Protein AF-0000000066328800 (afdb_homodimer)

Secondary structure (DSSP, 8-state):
-HHHHHHHHHHHT-SS--EE--SSHHHHHHHHHTTSSSEE--HHHHTT-SEEEE-S-HHHHHHHHHT--S--TT-EEEE--S--HHHHHTS-GGGTTTEEEEEES---S--SGGG--TTTTTT-EEEEE-GGGS-HHHHHHHHHHHHHTT-EEEEE-HHHHHHHHIIIIIHHHHHHHHHHHHHHTSS-HHHHHHT--HHHHHHHGGGGS-HHHHHHHHHHTHHHHHHHHHHHHHHHHHHHHHHHTT-HHHHHHHHHHHHGGGGT-/-HHHHHHHHHHHT-SS--EE--SSHHHHHHHHHTTSSSEE--HHHHTT-SEEEE-S-HHHHHHHHHT--S--TT-EEEE--S--HHHHHTS-GGGTTTEEEEEES---S--SGGG--TTTTTT-EEEEE-GGGS-HHHHHHHHHHHHHTT-EEEEE-HHHHHHHHIIIIIHHHHHHHHHHHHHHTSS-HHHHHHT--HHHHHHHGGGGS-HHHHHHHHHHTHHHHHHHHHHHHHHHHHHHHHHHTT-HHHHHHHHHHHHGGGGT-

Structure (mmCIF, N/CA/C/O backbone):
data_AF-0000000066328800-model_v1
#
loop_
_entity.id
_entity.type
_entity.pdbx_description
1 polymer 'Prephenate dehydrogenase (TyrA)'
#
loop_
_atom_site.group_PDB
_atom_site.id
_atom_site.type_symbol
_atom_site.label_atom_id
_atom_site.label_alt_id
_atom_site.label_comp_id
_atom_site.label_asym_id
_atom_site.label_entity_id
_atom_site.label_seq_id
_atom_site.pdbx_PDB_ins_code
_atom_site.Cartn_x
_atom_site.Cartn_y
_atom_site.Cartn_z
_atom_site.occupancy
_atom_site.B_iso_or_equiv
_atom_site.auth_seq_id
_atom_site.auth_comp_id
_atom_site.auth_asym_id
_atom_site.auth_atom_id
_atom_site.pdbx_PDB_model_num
ATOM 1 N N . MET A 1 1 ? -5.746 -13.672 -14.289 1 94.5 1 MET A N 1
ATOM 2 C CA . MET A 1 1 ? -4.527 -14.07 -14.984 1 94.5 1 MET A CA 1
ATOM 3 C C . MET A 1 1 ? -4.852 -14.906 -16.219 1 94.5 1 MET A C 1
ATOM 5 O O . MET A 1 1 ? -4.383 -14.602 -17.312 1 94.5 1 MET A O 1
ATOM 9 N N . GLY A 1 2 ? -5.664 -15.914 -16.047 1 96.81 2 GLY A N 1
ATOM 10 C CA . GLY A 1 2 ? -5.984 -16.797 -17.156 1 96.81 2 GLY A CA 1
ATOM 11 C C . GLY A 1 2 ? -6.672 -16.094 -18.297 1 96.81 2 GLY A C 1
ATOM 12 O O . GLY A 1 2 ? -6.266 -16.219 -19.453 1 96.81 2 GLY A O 1
ATOM 13 N N . GLY A 1 3 ? -7.719 -15.312 -17.922 1 97.62 3 GLY A N 1
ATOM 14 C CA . GLY A 1 3 ? -8.438 -14.57 -18.953 1 97.62 3 GLY A CA 1
ATOM 15 C C . GLY A 1 3 ? -7.555 -13.586 -19.688 1 97.62 3 GLY A C 1
ATOM 16 O O . GLY A 1 3 ? -7.613 -13.492 -20.922 1 97.62 3 GLY A O 1
ATOM 17 N N . SER A 1 4 ? -6.715 -12.875 -18.984 1 98.44 4 SER A N 1
ATOM 18 C CA . SER A 1 4 ? -5.789 -11.93 -19.594 1 98.44 4 SER A CA 1
ATOM 19 C C . SER A 1 4 ? -4.82 -12.641 -20.531 1 98.44 4 SER A C 1
ATOM 21 O O . SER A 1 4 ? -4.461 -12.102 -21.578 1 98.44 4 SER A O 1
ATOM 23 N N . LEU A 1 5 ? -4.43 -13.836 -20.156 1 98.31 5 LEU A N 1
ATOM 24 C CA . LEU A 1 5 ? -3.541 -14.617 -21.016 1 98.31 5 LEU A CA 1
ATOM 25 C C . LEU A 1 5 ? -4.254 -15.055 -22.281 1 98.31 5 LEU A C 1
ATOM 27 O O . LEU A 1 5 ? -3.668 -15.031 -23.375 1 98.31 5 LEU A O 1
ATOM 31 N N . GLY A 1 6 ? -5.473 -15.508 -22.109 1 98.19 6 GLY A N 1
ATOM 32 C CA . GLY A 1 6 ? -6.254 -15.852 -23.281 1 98.19 6 GLY A CA 1
ATOM 33 C C . GLY A 1 6 ? -6.309 -14.734 -24.312 1 98.19 6 GLY A C 1
ATOM 34 O O . GLY A 1 6 ? -6.09 -14.969 -25.5 1 98.19 6 GLY A O 1
ATOM 35 N N . LEU A 1 7 ? -6.566 -13.516 -23.828 1 98.12 7 LEU A N 1
ATOM 36 C CA . LEU A 1 7 ? -6.59 -12.352 -24.703 1 98.12 7 LEU A CA 1
ATOM 37 C C . LEU A 1 7 ? -5.238 -12.156 -25.375 1 98.12 7 LEU A C 1
ATOM 39 O O . LEU A 1 7 ? -5.176 -11.914 -26.594 1 98.12 7 LEU A O 1
ATOM 43 N N . ALA A 1 8 ? -4.215 -12.258 -24.625 1 98.38 8 ALA A N 1
ATOM 44 C CA . ALA A 1 8 ? -2.859 -12.023 -25.125 1 98.38 8 ALA A CA 1
ATOM 45 C C . ALA A 1 8 ? -2.477 -13.062 -26.172 1 98.38 8 ALA A C 1
ATOM 47 O O . ALA A 1 8 ? -1.857 -12.734 -27.188 1 98.38 8 ALA A O 1
ATOM 48 N N . LEU A 1 9 ? -2.857 -14.32 -25.938 1 98.56 9 LEU A N 1
ATOM 49 C CA . LEU A 1 9 ? -2.529 -15.406 -26.859 1 98.56 9 LEU A CA 1
ATOM 50 C C . LEU A 1 9 ? -3.283 -15.242 -28.172 1 98.56 9 LEU A C 1
ATOM 52 O O . LEU A 1 9 ? -2.73 -15.492 -29.25 1 98.56 9 LEU A O 1
ATOM 56 N N . GLN A 1 10 ? -4.516 -14.875 -28.047 1 97.81 10 GLN A N 1
ATOM 57 C CA . GLN A 1 10 ? -5.309 -14.625 -29.234 1 97.81 10 GLN A CA 1
ATOM 58 C C . GLN A 1 10 ? -4.723 -13.484 -30.062 1 97.81 10 GLN A C 1
ATOM 60 O O . GLN A 1 10 ? -4.648 -13.57 -31.297 1 97.81 10 GLN A O 1
ATOM 65 N N . GLU A 1 11 ? -4.359 -12.469 -29.422 1 97.31 11 GLU A N 1
ATOM 66 C CA . GLU A 1 11 ? -3.75 -11.328 -30.094 1 97.31 11 GLU A CA 1
ATOM 67 C C . GLU A 1 11 ? -2.43 -11.719 -30.75 1 97.31 11 GLU A C 1
ATOM 69 O O . GLU A 1 11 ? -2.117 -11.25 -31.844 1 97.31 11 GLU A O 1
ATOM 74 N N . TRP A 1 12 ? -1.64 -12.477 -30.016 1 97.31 12 TRP A N 1
ATOM 75 C CA . TRP A 1 12 ? -0.378 -12.969 -30.562 1 97.31 12 TRP A CA 1
ATOM 76 C C . TRP A 1 12 ? -0.609 -13.75 -31.859 1 97.31 12 TRP A C 1
ATOM 78 O O . TRP A 1 12 ? 0.186 -13.656 -32.781 1 97.31 12 TRP A O 1
ATOM 88 N N . GLY A 1 13 ? -1.605 -14.633 -31.906 1 97 13 GLY A N 1
ATOM 89 C CA . GLY A 1 13 ? -2.109 -15.211 -33.156 1 97 13 GLY A CA 1
ATOM 90 C C . GLY A 1 13 ? -1.31 -16.406 -33.625 1 97 13 GLY A C 1
ATOM 91 O O . GLY A 1 13 ? -1.332 -16.766 -34.781 1 97 13 GLY A O 1
ATOM 92 N N . ARG A 1 14 ? -0.626 -17.109 -32.719 1 97.06 14 ARG A N 1
ATOM 93 C CA . ARG A 1 14 ? 0.216 -18.219 -33.156 1 97.06 14 ARG A CA 1
ATOM 94 C C . ARG A 1 14 ? -0.477 -19.547 -32.906 1 97.06 14 ARG A C 1
ATOM 96 O O . ARG A 1 14 ? -0.042 -20.594 -33.406 1 97.06 14 ARG A O 1
ATOM 103 N N . PHE A 1 15 ? -1.547 -19.547 -32.125 1 97.25 15 PHE A N 1
ATOM 104 C CA . PHE A 1 15 ? -2.303 -20.766 -31.844 1 97.25 15 PHE A CA 1
ATOM 105 C C . PHE A 1 15 ? -3.516 -20.875 -32.781 1 97.25 15 PHE A C 1
ATOM 107 O O . PHE A 1 15 ? -4.184 -19.875 -33.031 1 97.25 15 PHE A O 1
ATOM 114 N N . LYS A 1 16 ? -3.703 -22.094 -33.188 1 97.12 16 LYS A N 1
ATOM 115 C CA . LYS A 1 16 ? -4.887 -22.344 -34.031 1 97.12 16 LYS A CA 1
ATOM 116 C C . LYS A 1 16 ? -6.164 -22.047 -33.25 1 97.12 16 LYS A C 1
ATOM 118 O O . LYS A 1 16 ? -7.125 -21.5 -33.812 1 97.12 16 LYS A O 1
ATOM 123 N N . SER A 1 17 ? -6.148 -22.375 -32 1 97.69 17 SER A N 1
ATOM 124 C CA . SER A 1 17 ? -7.301 -22.125 -31.125 1 97.69 17 SER A CA 1
ATOM 125 C C . SER A 1 17 ? -6.879 -21.969 -29.672 1 97.69 17 SER A C 1
ATOM 127 O O . SER A 1 17 ? -5.902 -22.578 -29.234 1 97.69 17 SER A O 1
ATOM 129 N N . VAL A 1 18 ? -7.59 -21.125 -29.016 1 98.5 18 VAL A N 1
ATOM 130 C CA . VAL A 1 18 ? -7.469 -20.969 -27.578 1 98.5 18 VAL A CA 1
ATOM 131 C C . VAL A 1 18 ? -8.766 -21.391 -26.891 1 98.5 18 VAL A C 1
ATOM 133 O O . VAL A 1 18 ? -9.789 -20.719 -27.016 1 98.5 18 VAL A O 1
ATOM 136 N N . ILE A 1 19 ? -8.727 -22.516 -26.156 1 98.19 19 ILE A N 1
ATOM 137 C CA . ILE A 1 19 ? -9.945 -23.031 -25.547 1 98.19 19 ILE A CA 1
ATOM 138 C C . ILE A 1 19 ? -9.805 -23.016 -24.031 1 98.19 19 ILE A C 1
ATOM 140 O O . ILE A 1 19 ? -8.695 -22.891 -23.5 1 98.19 19 ILE A O 1
ATOM 144 N N . GLY A 1 20 ? -10.922 -23.031 -23.344 1 97.94 20 GLY A N 1
ATOM 145 C CA . GLY A 1 20 ? -10.883 -22.906 -21.906 1 97.94 20 GLY A CA 1
ATOM 146 C C . GLY A 1 20 ? -11.82 -23.875 -21.188 1 97.94 20 GLY A C 1
ATOM 147 O O . GLY A 1 20 ? -12.742 -24.422 -21.812 1 97.94 20 GLY A O 1
ATOM 148 N N . TYR A 1 21 ? -11.508 -24.125 -19.953 1 97.62 21 TYR A N 1
ATOM 149 C CA . TYR A 1 21 ? -12.336 -24.891 -19.047 1 97.62 21 TYR A CA 1
ATOM 150 C C . TYR A 1 21 ? -12.352 -24.266 -17.656 1 97.62 21 TYR A C 1
ATOM 152 O O . TYR A 1 21 ? -11.32 -23.797 -17.172 1 97.62 21 TYR A O 1
ATOM 160 N N . ASP A 1 22 ? -13.523 -24.156 -17.125 1 96.62 22 ASP A N 1
ATOM 161 C CA . ASP A 1 22 ? -13.719 -23.766 -15.727 1 96.62 22 ASP A CA 1
ATOM 162 C C . ASP A 1 22 ? -14.789 -24.625 -15.062 1 96.62 22 ASP A C 1
ATOM 164 O O . ASP A 1 22 ? -15.828 -24.906 -15.664 1 96.62 22 ASP A O 1
ATOM 168 N N . HIS A 1 23 ? -14.477 -25.062 -13.844 1 94.75 23 HIS A N 1
ATOM 169 C CA . HIS A 1 23 ? -15.469 -25.859 -13.148 1 94.75 23 HIS A CA 1
ATOM 170 C C . HIS A 1 23 ? -16.719 -25.047 -12.82 1 94.75 23 HIS A C 1
ATOM 172 O O . HIS A 1 23 ? -17.797 -25.609 -12.602 1 94.75 23 HIS A O 1
ATOM 178 N N . ASN A 1 24 ? -16.516 -23.75 -12.648 1 94.69 24 ASN A N 1
ATOM 179 C CA . ASN A 1 24 ? -17.625 -22.828 -12.469 1 94.69 24 ASN A CA 1
ATOM 180 C C . ASN A 1 24 ? -18.266 -22.453 -13.805 1 94.69 24 ASN A C 1
ATOM 182 O O . ASN A 1 24 ? -17.688 -21.688 -14.586 1 94.69 24 ASN A O 1
ATOM 186 N N . ALA A 1 25 ? -19.531 -22.859 -14.008 1 95.62 25 ALA A N 1
ATOM 187 C CA . ALA A 1 25 ? -20.203 -22.672 -15.289 1 95.62 25 ALA A CA 1
ATOM 188 C C . ALA A 1 25 ? -20.375 -21.188 -15.609 1 95.62 25 ALA A C 1
ATOM 190 O O . ALA A 1 25 ? -20.312 -20.797 -16.781 1 95.62 25 ALA A O 1
ATOM 191 N N . LEU A 1 26 ? -20.625 -20.469 -14.609 1 96.62 26 LEU A N 1
ATOM 192 C CA . LEU A 1 26 ? -20.781 -19.031 -14.82 1 96.62 26 LEU A CA 1
ATOM 193 C C . LEU A 1 26 ? -19.484 -18.422 -15.32 1 96.62 26 LEU A C 1
ATOM 195 O O . LEU A 1 26 ? 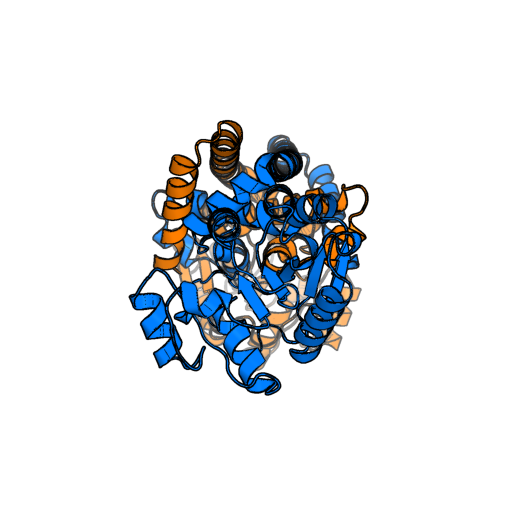-19.5 -17.531 -16.188 1 96.62 26 LEU A O 1
ATOM 199 N N . HIS A 1 27 ? -18.375 -18.812 -14.766 1 96.81 27 HIS A N 1
ATOM 200 C CA . HIS A 1 27 ? -17.062 -18.328 -15.211 1 96.81 27 HIS A CA 1
ATOM 201 C C . HIS A 1 27 ? -16.812 -18.719 -16.672 1 96.81 27 HIS A C 1
ATOM 2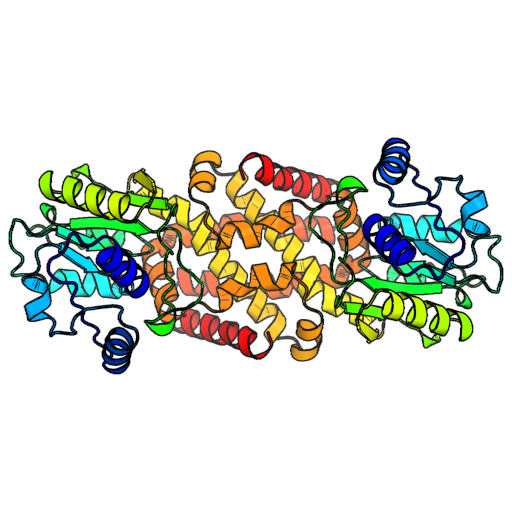03 O O . HIS A 1 27 ? -16.266 -17.922 -17.438 1 96.81 27 HIS A O 1
ATOM 209 N N . ALA A 1 28 ? -17.172 -19.953 -17 1 97.19 28 ALA A N 1
ATOM 210 C CA . ALA A 1 28 ? -17 -20.406 -18.375 1 97.19 28 ALA A CA 1
ATOM 211 C C . ALA A 1 28 ? -17.828 -19.547 -19.344 1 97.19 28 ALA A C 1
ATOM 213 O O . ALA A 1 28 ? -17.328 -19.125 -20.391 1 97.19 28 ALA A O 1
ATOM 214 N N . LYS A 1 29 ? -19.047 -19.297 -18.984 1 97.19 29 LYS A N 1
ATOM 215 C CA . LYS A 1 29 ? -19.938 -18.484 -19.812 1 97.19 29 LYS A CA 1
ATOM 216 C C . LYS A 1 29 ? -19.391 -17.062 -19.969 1 97.19 29 LYS A C 1
ATOM 218 O O . LYS A 1 29 ? -19.406 -16.5 -21.062 1 97.19 29 LYS A O 1
ATOM 223 N N . LEU A 1 30 ? -18.922 -16.531 -18.875 1 97.88 30 LEU A N 1
ATOM 224 C CA . LEU A 1 30 ? -18.375 -15.18 -18.891 1 97.88 30 LEU A CA 1
ATOM 225 C C . LEU A 1 30 ? -17.109 -15.125 -19.766 1 97.88 30 LEU A C 1
ATOM 227 O O . LEU A 1 30 ? -16.906 -14.156 -20.5 1 97.88 30 LEU A O 1
ATOM 231 N N . ALA A 1 31 ? -16.281 -16.156 -19.656 1 98.06 31 ALA A N 1
ATOM 232 C CA . ALA A 1 31 ? -15.062 -16.203 -20.469 1 98.06 31 ALA A CA 1
ATOM 233 C C . ALA A 1 31 ? -15.383 -16.172 -21.953 1 98.06 31 ALA A C 1
ATOM 235 O O . ALA A 1 31 ? -14.711 -15.477 -22.734 1 98.06 31 ALA A O 1
ATOM 236 N N . LEU A 1 32 ? -16.422 -16.859 -22.312 1 97.31 32 LEU A N 1
ATOM 237 C CA . LEU A 1 32 ? -16.844 -16.891 -23.703 1 97.31 32 LEU A CA 1
ATOM 238 C C . LEU A 1 32 ? -17.422 -15.539 -24.125 1 97.31 32 LEU A C 1
ATOM 240 O O . LEU A 1 32 ? -17.062 -15.008 -25.188 1 97.31 32 LEU A O 1
ATOM 244 N N . THR A 1 33 ? -18.25 -14.977 -23.266 1 97.62 33 THR A N 1
ATOM 245 C CA . THR A 1 33 ? -18.938 -13.727 -23.578 1 97.62 33 THR A CA 1
ATOM 246 C C . THR A 1 33 ? -17.938 -12.578 -23.703 1 97.62 33 THR A C 1
ATOM 248 O O . THR A 1 33 ? -18.109 -11.695 -24.547 1 97.62 33 THR A O 1
ATOM 251 N N . LEU A 1 34 ? -16.891 -12.625 -22.938 1 98.12 34 LEU A N 1
ATOM 252 C CA . LEU A 1 34 ? -15.898 -11.562 -22.922 1 98.12 34 LEU A CA 1
ATOM 253 C C . LEU A 1 34 ? -14.836 -11.797 -23.984 1 98.12 34 LEU A C 1
ATOM 255 O O . LEU A 1 34 ? -13.938 -10.977 -24.156 1 98.12 34 LEU A O 1
ATOM 259 N N . GLY A 1 35 ? -14.891 -12.961 -24.656 1 98.06 35 GLY A N 1
ATOM 260 C CA . GLY A 1 35 ? -13.969 -13.273 -25.719 1 98.06 35 GLY A CA 1
ATOM 261 C C . GLY A 1 35 ? -12.594 -13.688 -25.234 1 98.06 35 GLY A C 1
ATOM 262 O O . GLY A 1 35 ? -11.594 -13.492 -25.922 1 98.06 35 GLY A O 1
ATOM 263 N N . LEU A 1 36 ? -12.523 -14.258 -24.078 1 98.38 36 LEU A N 1
ATOM 264 C CA . LEU A 1 36 ? -11.242 -14.625 -23.484 1 98.38 36 LEU A CA 1
ATOM 265 C C . LEU A 1 36 ? -10.711 -15.914 -24.094 1 98.38 36 LEU A C 1
ATOM 267 O O . LEU A 1 36 ? -9.508 -16.172 -24.047 1 98.38 36 LEU A O 1
ATOM 271 N N . VAL A 1 37 ? -11.609 -16.766 -24.578 1 98.31 37 VAL A N 1
ATOM 272 C CA . VAL A 1 37 ? -11.297 -18.016 -25.266 1 98.31 37 VAL A CA 1
ATOM 273 C C . VAL A 1 37 ? -12.203 -18.172 -26.484 1 98.31 37 VAL A C 1
ATOM 275 O O . VAL A 1 37 ? -13.227 -17.5 -26.609 1 98.31 37 VAL A O 1
ATOM 278 N N . ASP A 1 38 ? -11.766 -19.094 -27.375 1 98.12 38 ASP A N 1
ATOM 279 C CA . ASP A 1 38 ? -12.562 -19.375 -28.562 1 98.12 38 ASP A CA 1
ATOM 280 C C . ASP A 1 38 ? -13.75 -20.266 -28.219 1 98.12 38 ASP A C 1
ATOM 282 O O . ASP A 1 38 ? -14.82 -20.156 -28.828 1 98.12 38 ASP A O 1
ATOM 286 N N . GLU A 1 39 ? -13.57 -21.109 -27.359 1 97.81 39 GLU A N 1
ATOM 287 C CA . GLU A 1 39 ? -14.57 -22.094 -26.953 1 97.81 39 GLU A CA 1
ATOM 288 C C . GLU A 1 39 ? -14.305 -22.609 -25.547 1 97.81 39 GLU A C 1
ATOM 290 O O . GLU A 1 39 ? -13.156 -22.625 -25.094 1 97.81 39 GLU A O 1
ATOM 295 N N . CYS A 1 40 ? -15.336 -22.906 -24.859 1 97.94 40 CYS A N 1
ATOM 296 C CA . CYS A 1 40 ? -15.219 -23.625 -23.594 1 97.94 40 CYS A CA 1
ATOM 297 C C . CYS A 1 40 ? -15.531 -25.109 -23.781 1 97.94 40 CYS A C 1
ATOM 299 O O . CYS A 1 40 ? -16.5 -25.469 -24.469 1 97.94 40 CYS A O 1
ATOM 301 N N . VAL A 1 41 ? -14.711 -25.922 -23.25 1 97.75 41 VAL A N 1
ATOM 302 C CA . VAL A 1 41 ? -14.82 -27.359 -23.469 1 97.75 41 VAL A CA 1
ATOM 303 C C . VAL A 1 41 ? -14.727 -28.094 -22.125 1 97.75 41 VAL A C 1
ATOM 305 O O . VAL A 1 41 ? -14.562 -27.469 -21.078 1 97.75 41 VAL A O 1
ATOM 308 N N . GLY A 1 42 ? -14.938 -29.406 -22.203 1 96.69 42 GLY A N 1
ATOM 309 C CA . GLY A 1 42 ? -14.75 -30.219 -21.016 1 96.69 42 GLY A CA 1
ATOM 310 C C . GLY A 1 42 ? -13.289 -30.484 -20.703 1 96.69 42 GLY A C 1
ATOM 311 O O . GLY A 1 42 ? -12.414 -30.25 -21.531 1 96.69 42 GLY A O 1
ATOM 312 N N . PHE A 1 43 ? -13.07 -30.969 -19.5 1 96.19 43 PHE A N 1
ATOM 313 C CA . PHE A 1 43 ? -11.727 -31.188 -18.984 1 96.19 43 PHE A CA 1
ATOM 314 C C . PHE A 1 43 ? -10.953 -32.156 -19.875 1 96.19 43 PHE A C 1
ATOM 316 O O . PHE A 1 43 ? -9.766 -31.953 -20.125 1 96.19 43 PHE A O 1
ATOM 323 N N . GLU A 1 44 ? -11.57 -33.188 -20.391 1 95.88 44 GLU A N 1
ATOM 324 C CA . GLU A 1 44 ? -10.914 -34.219 -21.188 1 95.88 44 GLU A CA 1
ATOM 325 C C . GLU A 1 44 ? -10.352 -33.625 -22.484 1 95.88 44 GLU A C 1
ATOM 327 O O . GLU A 1 44 ? -9.297 -34.062 -22.953 1 95.88 44 GLU A O 1
ATOM 332 N N . LYS A 1 45 ? -11.023 -32.688 -23.062 1 96.5 45 LYS A N 1
ATOM 333 C CA . LYS A 1 45 ? -10.57 -32.062 -24.297 1 96.5 45 LYS A CA 1
ATOM 334 C C . LYS A 1 45 ? -9.352 -31.188 -24.047 1 96.5 45 LYS A C 1
ATOM 336 O O . LYS A 1 45 ? -8.5 -31.031 -24.938 1 96.5 45 LYS A O 1
ATOM 341 N N . ILE A 1 46 ? -9.273 -30.594 -22.875 1 97.12 46 ILE A N 1
ATOM 342 C CA . ILE A 1 46 ? -8.125 -29.781 -22.5 1 97.12 46 ILE A CA 1
ATOM 343 C C . ILE A 1 46 ? -6.859 -30.641 -22.516 1 97.12 46 ILE A C 1
ATOM 345 O O . ILE A 1 46 ? -5.793 -30.172 -22.922 1 97.12 46 ILE A O 1
ATOM 349 N N . LEU A 1 47 ? -6.969 -31.891 -22.125 1 96.81 47 LEU A N 1
ATOM 350 C CA . LEU A 1 47 ? -5.824 -32.781 -22 1 96.81 47 LEU A CA 1
ATOM 351 C C . LEU A 1 47 ? -5.23 -33.094 -23.375 1 96.81 47 LEU A C 1
ATOM 353 O O . LEU A 1 47 ? -4.109 -33.625 -23.469 1 96.81 47 LEU A O 1
ATOM 357 N N . GLU A 1 48 ? -5.922 -32.781 -24.422 1 96.56 48 GLU A N 1
ATOM 358 C CA . GLU A 1 48 ? -5.477 -33.062 -25.781 1 96.56 48 GLU A CA 1
ATOM 359 C C . GLU A 1 48 ? -4.715 -31.891 -26.375 1 96.56 48 GLU A C 1
ATOM 361 O O . GLU A 1 48 ? -4.133 -32 -27.469 1 96.56 48 GLU A O 1
ATOM 366 N N . CYS A 1 49 ? -4.648 -30.797 -25.734 1 97.56 49 CYS A N 1
ATOM 367 C CA . CYS A 1 49 ? -4.043 -29.578 -26.266 1 97.56 49 CYS A CA 1
ATOM 368 C C . CYS A 1 49 ? -2.523 -29.688 -26.297 1 97.56 49 CYS A C 1
ATOM 370 O O . CYS A 1 49 ? -1.939 -30.453 -25.516 1 97.56 49 CYS A O 1
ATOM 372 N N . ASP A 1 50 ? -1.91 -28.906 -27.188 1 98.31 50 ASP A N 1
ATOM 373 C CA . ASP A 1 50 ? -0.456 -28.875 -27.297 1 98.31 50 ASP A CA 1
ATOM 374 C C . ASP A 1 50 ? 0.175 -28.109 -26.141 1 98.31 50 ASP A C 1
ATOM 376 O O . ASP A 1 50 ? 1.283 -28.422 -25.719 1 98.31 50 ASP A O 1
ATOM 380 N N . VAL A 1 51 ? -0.515 -27.047 -25.734 1 98.75 51 VAL A N 1
ATOM 381 C CA . VAL A 1 51 ? -0.104 -26.25 -24.578 1 98.75 51 VAL A CA 1
ATOM 382 C C . VAL A 1 51 ? -1.275 -26.109 -23.609 1 98.75 51 VAL A C 1
ATOM 384 O O . VAL A 1 51 ? -2.391 -25.781 -24.031 1 98.75 51 VAL A O 1
ATOM 387 N N . ILE A 1 52 ? -1.072 -26.375 -22.359 1 98.75 52 ILE A N 1
ATOM 388 C CA . ILE A 1 52 ? -2.096 -26.312 -21.312 1 98.75 52 ILE A CA 1
ATOM 389 C C . ILE A 1 52 ? -1.654 -25.344 -20.219 1 98.75 52 ILE A C 1
ATOM 391 O O . ILE A 1 52 ? -0.587 -25.516 -19.625 1 98.75 52 ILE A O 1
ATOM 395 N N . PHE A 1 53 ? -2.471 -24.328 -19.984 1 98.81 53 PHE A N 1
ATOM 396 C CA . PHE A 1 53 ? -2.219 -23.391 -18.891 1 98.81 53 PHE A CA 1
ATOM 397 C C . PHE A 1 53 ? -3.104 -23.703 -17.688 1 98.81 53 PHE A C 1
ATOM 399 O O . PHE A 1 53 ? -4.309 -23.922 -17.844 1 98.81 53 PHE A O 1
ATOM 406 N N . LEU A 1 54 ? -2.521 -23.797 -16.562 1 98.56 54 LEU A N 1
ATOM 407 C CA . LEU A 1 54 ? -3.258 -23.922 -15.32 1 98.56 54 LEU A CA 1
ATOM 408 C C . LEU A 1 54 ? -3.34 -22.578 -14.594 1 98.56 54 LEU A C 1
ATOM 410 O O . LEU A 1 54 ? -2.42 -22.219 -13.867 1 98.56 54 LEU A O 1
ATOM 414 N N . ALA A 1 55 ? -4.43 -21.906 -14.789 1 97.31 55 ALA A N 1
ATOM 415 C CA . ALA A 1 55 ? -4.684 -20.578 -14.227 1 97.31 55 ALA A CA 1
ATOM 416 C C . ALA A 1 55 ? -5.75 -20.641 -13.141 1 97.31 55 ALA A C 1
ATOM 418 O O . ALA A 1 55 ? -6.711 -19.859 -13.156 1 97.31 55 ALA A O 1
ATOM 419 N N . ILE A 1 56 ? -5.648 -21.547 -12.211 1 96.56 56 ILE A N 1
ATOM 420 C CA . ILE A 1 56 ? -6.543 -21.797 -11.086 1 96.56 56 ILE A CA 1
ATOM 421 C C . ILE A 1 56 ? -5.758 -21.703 -9.773 1 96.56 56 ILE A C 1
ATOM 423 O O . ILE A 1 56 ? -4.527 -21.625 -9.789 1 96.56 56 ILE A O 1
ATOM 427 N N . PRO A 1 57 ? -6.418 -21.641 -8.625 1 96.06 57 PRO A N 1
ATOM 428 C CA . PRO A 1 57 ? -5.699 -21.547 -7.348 1 96.06 57 PRO A CA 1
ATOM 429 C C . PRO A 1 57 ? -4.695 -22.672 -7.156 1 96.06 57 PRO A C 1
ATOM 431 O O . PRO A 1 57 ? -4.887 -23.781 -7.688 1 96.06 57 PRO A O 1
ATOM 434 N N . VAL A 1 58 ? -3.689 -22.453 -6.383 1 98.31 58 VAL A N 1
ATOM 435 C CA . VAL A 1 58 ? -2.514 -23.312 -6.297 1 98.31 58 VAL A CA 1
ATOM 436 C C . VAL A 1 58 ? -2.924 -24.703 -5.816 1 98.31 58 VAL A C 1
ATOM 438 O O . VAL A 1 58 ? -2.391 -25.719 -6.285 1 98.31 58 VAL A 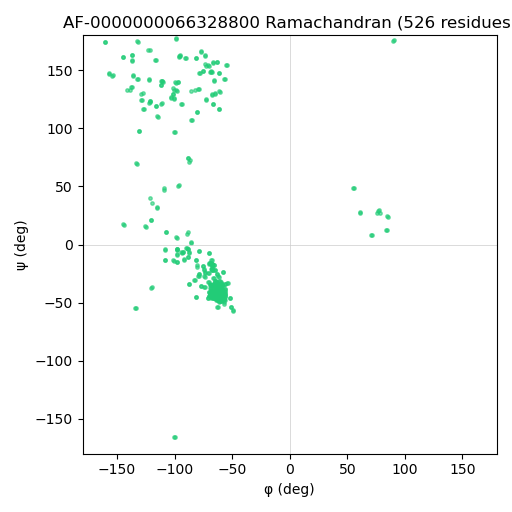O 1
ATOM 441 N N . GLU A 1 59 ? -3.867 -24.812 -4.895 1 97.56 59 GLU A N 1
ATOM 442 C CA . GLU A 1 59 ? -4.348 -26.125 -4.488 1 97.56 59 GLU A CA 1
ATOM 443 C C . GLU A 1 59 ? -5.09 -26.828 -5.629 1 97.56 59 GLU A C 1
ATOM 445 O O . GLU A 1 59 ? -5.012 -28.047 -5.773 1 97.56 59 GLU A O 1
ATOM 450 N N . GLY A 1 60 ? -5.785 -26.016 -6.398 1 97.31 60 GLY A N 1
ATOM 451 C CA . GLY A 1 60 ? -6.434 -26.547 -7.594 1 97.31 60 GLY A CA 1
ATOM 452 C C . GLY A 1 60 ? -5.453 -27.078 -8.625 1 97.31 60 GLY A C 1
ATOM 453 O O . GLY A 1 60 ? -5.719 -28.078 -9.273 1 97.31 60 GLY A O 1
ATOM 454 N N . ILE A 1 61 ? -4.344 -26.422 -8.75 1 98.38 61 ILE A N 1
ATOM 455 C CA . ILE A 1 61 ? -3.309 -26.859 -9.672 1 98.38 61 ILE A CA 1
ATOM 456 C C . ILE A 1 61 ? -2.824 -28.266 -9.281 1 98.38 61 ILE A C 1
ATOM 458 O O . ILE A 1 61 ? -2.758 -29.156 -10.117 1 98.38 61 ILE A O 1
ATOM 462 N N . ILE A 1 62 ? -2.533 -28.438 -8 1 98.25 62 ILE A N 1
ATOM 463 C CA . ILE A 1 62 ? -2.043 -29.719 -7.504 1 98.25 62 ILE A CA 1
ATOM 464 C C . ILE A 1 62 ? -3.084 -30.812 -7.766 1 98.25 62 ILE A C 1
ATOM 466 O O . ILE A 1 62 ? -2.75 -31.906 -8.242 1 98.25 62 ILE A O 1
ATOM 470 N N . GLY A 1 63 ? -4.34 -30.484 -7.48 1 97.56 63 GLY A N 1
ATOM 471 C CA . GLY A 1 63 ? -5.414 -31.422 -7.754 1 97.56 63 GLY A CA 1
ATOM 472 C C . GLY A 1 63 ? -5.543 -31.766 -9.227 1 97.56 63 GLY A C 1
ATOM 473 O O . GLY A 1 63 ? -5.746 -32.938 -9.586 1 97.56 63 GLY A O 1
ATOM 474 N N . CYS A 1 64 ? -5.402 -30.781 -10.047 1 97.25 64 CYS A N 1
ATOM 475 C CA . CYS A 1 64 ? -5.527 -30.953 -11.484 1 97.25 64 CYS A CA 1
ATOM 476 C C . CYS A 1 64 ? -4.402 -31.828 -12.031 1 97.25 64 CYS A C 1
ATOM 478 O O . CYS A 1 64 ? -4.633 -32.688 -12.891 1 97.25 64 CYS A O 1
ATOM 480 N N . LEU A 1 65 ? -3.227 -31.656 -11.578 1 97.81 65 LEU A N 1
ATOM 481 C CA . LEU A 1 65 ? -2.061 -32.406 -12.039 1 97.81 65 LEU A CA 1
ATOM 482 C C . LEU A 1 65 ? -2.258 -33.906 -11.828 1 97.81 65 LEU A C 1
ATOM 484 O O . LEU A 1 65 ? -1.871 -34.719 -12.68 1 97.81 65 LEU A O 1
ATOM 488 N N . LYS A 1 66 ? -2.91 -34.25 -10.781 1 96.25 66 LYS A N 1
ATOM 489 C CA . LYS A 1 66 ? -3.137 -35.656 -10.461 1 96.25 66 LYS A CA 1
ATOM 490 C C . LYS A 1 66 ? -4.07 -36.312 -11.477 1 96.25 66 LYS A C 1
ATOM 492 O O . LYS A 1 66 ? -4.047 -37.531 -11.656 1 96.25 66 LYS A O 1
ATOM 497 N N . LYS A 1 67 ? -4.805 -35.469 -12.102 1 95.88 67 LYS A N 1
ATOM 498 C CA . LYS A 1 67 ? -5.789 -35.969 -13.047 1 95.88 67 LYS A CA 1
ATOM 499 C C . LYS A 1 67 ? -5.23 -36 -14.469 1 95.88 67 LYS A C 1
ATOM 501 O O . LYS A 1 67 ? -5.898 -36.438 -15.398 1 95.88 67 LYS A O 1
ATOM 506 N N . MET A 1 68 ? -4.055 -35.469 -14.672 1 96.25 68 MET A N 1
ATOM 507 C CA . MET A 1 68 ? -3.457 -35.344 -16 1 96.25 68 MET A CA 1
ATOM 508 C C . MET A 1 68 ? -2.684 -36.625 -16.359 1 96.25 68 MET A C 1
ATOM 510 O O . MET A 1 68 ? -1.47 -36.562 -16.562 1 96.25 68 MET A O 1
ATOM 514 N N . THR A 1 69 ? -3.395 -37.719 -16.625 1 91.31 69 THR A N 1
ATOM 515 C CA . THR A 1 69 ? -2.805 -39.031 -16.812 1 91.31 69 THR A CA 1
ATOM 516 C C . THR A 1 69 ? -2.627 -39.344 -18.297 1 91.31 69 THR A C 1
ATOM 518 O O . THR A 1 69 ? -1.882 -40.281 -18.656 1 91.31 69 THR A O 1
ATOM 521 N N . SER A 1 70 ? -3.203 -38.688 -19.172 1 91.69 70 SER A N 1
ATOM 522 C CA . SER A 1 70 ? -3.186 -39 -20.594 1 91.69 70 SER A CA 1
ATOM 523 C C . SER A 1 70 ? -2.576 -37.875 -21.422 1 91.69 70 SER A C 1
ATOM 525 O O . SER A 1 70 ? -2.998 -37.625 -22.547 1 91.69 70 SER A O 1
ATOM 527 N N . ILE A 1 71 ? -1.563 -37.188 -20.906 1 95.38 71 ILE A N 1
ATOM 528 C CA . ILE A 1 71 ? -0.941 -36.062 -21.562 1 95.38 71 ILE A CA 1
ATOM 529 C C . ILE A 1 71 ? 0.08 -36.562 -22.594 1 95.38 71 ILE A C 1
ATOM 531 O O . ILE A 1 71 ? 0.865 -37.469 -22.297 1 95.38 71 ILE A O 1
ATOM 535 N N . LYS A 1 72 ? 0.027 -36 -23.797 1 95.38 72 LYS A N 1
ATOM 536 C CA . LYS A 1 72 ? 1.026 -36.312 -24.812 1 95.38 72 LYS A CA 1
ATOM 537 C C . LYS A 1 72 ? 2.422 -35.906 -24.359 1 95.38 72 LYS A C 1
ATOM 539 O O . LYS A 1 72 ? 2.582 -34.844 -23.719 1 95.38 72 LYS A O 1
ATOM 544 N N . LYS A 1 73 ? 3.354 -36.656 -24.797 1 95.19 73 LYS A N 1
ATOM 545 C CA . LYS A 1 73 ? 4.738 -36.375 -24.438 1 95.19 73 LYS A CA 1
ATOM 546 C C . LYS A 1 73 ? 5.176 -35 -24.953 1 95.19 73 LYS A C 1
ATOM 548 O O . LYS A 1 73 ? 6 -34.344 -24.312 1 95.19 73 LYS A O 1
ATOM 553 N N . SER A 1 74 ? 4.59 -34.594 -25.984 1 96.56 74 SER A N 1
ATOM 554 C CA . SER A 1 74 ? 5.008 -33.344 -26.609 1 96.56 74 SER A CA 1
ATOM 555 C C . SER A 1 74 ? 4.281 -32.125 -26.016 1 96.56 74 SER A C 1
ATOM 557 O O . SER A 1 74 ? 4.652 -30.984 -26.266 1 96.56 74 SER A O 1
ATOM 559 N N . ALA A 1 75 ? 3.248 -32.375 -25.219 1 98.31 75 ALA A N 1
ATOM 560 C CA . ALA A 1 75 ? 2.449 -31.281 -24.672 1 98.31 75 ALA A CA 1
ATOM 561 C C . ALA A 1 75 ? 3.254 -30.469 -23.656 1 98.31 75 ALA A C 1
ATOM 563 O O . ALA A 1 75 ? 4.148 -31 -23 1 98.31 75 ALA A O 1
ATOM 564 N N . THR A 1 76 ? 2.998 -29.219 -23.547 1 98.75 76 THR A N 1
ATOM 565 C CA . THR A 1 76 ? 3.576 -28.328 -22.547 1 98.75 76 THR A CA 1
ATOM 566 C C . THR A 1 76 ? 2.518 -27.875 -21.547 1 98.75 76 THR A C 1
ATOM 568 O O . THR A 1 76 ? 1.465 -27.375 -21.938 1 98.75 76 THR A O 1
ATOM 571 N N . ILE A 1 77 ? 2.707 -28.156 -20.25 1 98.88 77 ILE A N 1
ATOM 572 C CA . ILE A 1 77 ? 1.845 -27.703 -19.172 1 98.88 77 ILE A CA 1
ATOM 573 C C . ILE A 1 77 ? 2.504 -26.547 -18.438 1 98.88 77 ILE A C 1
ATOM 575 O O . ILE A 1 77 ? 3.66 -26.641 -18.016 1 98.88 77 ILE A O 1
ATOM 579 N N . ILE A 1 78 ? 1.794 -25.438 -18.297 1 98.88 78 ILE A N 1
ATOM 580 C CA . ILE A 1 78 ? 2.338 -24.25 -17.641 1 98.88 78 ILE A CA 1
ATOM 581 C C . ILE A 1 78 ? 1.396 -23.781 -16.531 1 98.88 78 ILE A C 1
ATOM 583 O O . ILE A 1 78 ? 0.229 -23.484 -16.781 1 98.88 78 ILE A O 1
ATOM 587 N N . ASP A 1 79 ? 1.825 -23.797 -15.305 1 98.69 79 ASP A N 1
ATOM 588 C CA . ASP A 1 79 ? 0.985 -23.188 -14.273 1 98.69 79 ASP A CA 1
ATOM 589 C C . ASP A 1 79 ? 1.322 -21.719 -14.086 1 98.69 79 ASP A C 1
ATOM 591 O O . ASP A 1 79 ? 2.396 -21.266 -14.492 1 98.69 79 ASP A O 1
ATOM 595 N N . LEU A 1 80 ? 0.374 -20.984 -13.484 1 98.31 80 LEU A N 1
ATOM 596 C CA . LEU A 1 80 ? 0.559 -19.562 -13.234 1 98.31 80 LEU A CA 1
ATOM 597 C C . LEU A 1 80 ? 0.463 -19.25 -11.742 1 98.31 80 LEU A C 1
ATOM 599 O O . LEU A 1 80 ? 0.158 -18.125 -11.359 1 98.31 80 LEU A O 1
ATOM 603 N N . GLY A 1 81 ? 0.669 -20.25 -10.875 1 97.75 81 GLY A N 1
ATOM 604 C CA . GLY A 1 81 ? 0.44 -20.141 -9.438 1 97.75 81 GLY A CA 1
ATOM 605 C C . GLY A 1 81 ? 1.395 -19.172 -8.758 1 97.75 81 GLY A C 1
ATOM 606 O O . GLY A 1 81 ? 2.525 -18.984 -9.211 1 97.75 81 GLY A O 1
ATOM 607 N N . GLY A 1 82 ? 0.966 -18.688 -7.617 1 97.62 82 GLY A N 1
ATOM 608 C CA . GLY A 1 82 ? 1.715 -17.672 -6.875 1 97.62 82 GLY A CA 1
ATOM 609 C C . GLY A 1 82 ? 2.697 -18.281 -5.887 1 97.62 82 GLY A C 1
ATOM 610 O O . GLY A 1 82 ? 3.445 -17.547 -5.23 1 97.62 82 GLY A O 1
ATOM 611 N N . ALA A 1 83 ? 2.744 -19.547 -5.746 1 98.5 83 ALA A N 1
ATOM 612 C CA . ALA A 1 83 ? 3.715 -20.359 -5.012 1 98.5 83 ALA A CA 1
ATOM 613 C C . ALA A 1 83 ? 4.129 -21.594 -5.82 1 98.5 83 ALA A C 1
ATOM 615 O O . ALA A 1 83 ? 3.311 -22.172 -6.539 1 98.5 83 ALA A O 1
ATOM 616 N N . LYS A 1 84 ? 5.371 -21.984 -5.676 1 98.81 84 LYS A N 1
ATOM 617 C CA . LYS A 1 84 ? 5.871 -22.906 -6.691 1 98.81 84 LYS A CA 1
ATOM 618 C C . LYS A 1 84 ? 6.32 -24.219 -6.066 1 98.81 84 LYS A C 1
ATOM 620 O O . LYS A 1 84 ? 6.129 -25.297 -6.652 1 98.81 84 LYS A O 1
ATOM 625 N N . ALA A 1 85 ? 6.918 -24.203 -4.887 1 98.62 85 ALA A N 1
ATOM 626 C CA . ALA A 1 85 ? 7.613 -25.359 -4.352 1 98.62 85 ALA A CA 1
ATOM 627 C C . ALA A 1 85 ? 6.652 -26.531 -4.148 1 98.62 85 ALA A C 1
ATOM 629 O O . ALA A 1 85 ? 6.949 -27.656 -4.543 1 98.62 85 ALA A O 1
ATOM 630 N N . GLN A 1 86 ? 5.535 -26.312 -3.57 1 98.5 86 GLN A N 1
ATOM 631 C CA . GLN A 1 86 ? 4.574 -27.375 -3.309 1 98.5 86 GLN A CA 1
ATOM 632 C C . GLN A 1 86 ? 3.986 -27.922 -4.609 1 98.5 86 GLN A C 1
ATOM 634 O O . GLN A 1 86 ? 3.756 -29.125 -4.738 1 98.5 86 GLN A O 1
ATOM 639 N N . ILE A 1 87 ? 3.699 -27.031 -5.566 1 98.69 87 ILE A N 1
ATOM 640 C CA . ILE A 1 87 ? 3.221 -27.469 -6.875 1 98.69 87 ILE A CA 1
ATOM 641 C C . ILE A 1 87 ? 4.23 -28.422 -7.492 1 98.69 87 ILE A C 1
ATOM 643 O O . ILE A 1 87 ? 3.875 -29.531 -7.906 1 98.69 87 ILE A O 1
ATOM 647 N N . ILE A 1 88 ? 5.465 -28 -7.512 1 98.62 88 ILE A N 1
ATOM 648 C CA . ILE A 1 88 ? 6.523 -28.781 -8.156 1 98.62 88 ILE A CA 1
ATOM 649 C C . ILE A 1 88 ? 6.676 -30.125 -7.457 1 98.62 88 ILE A C 1
ATOM 651 O O . ILE A 1 88 ? 6.809 -31.156 -8.117 1 98.62 88 ILE A O 1
ATOM 655 N N . ARG A 1 89 ? 6.582 -30.141 -6.133 1 98.12 89 ARG A N 1
ATOM 656 C CA . ARG A 1 89 ? 6.727 -31.359 -5.352 1 98.12 89 ARG A CA 1
ATOM 657 C C . ARG A 1 89 ? 5.609 -32.344 -5.664 1 98.12 89 ARG A C 1
ATOM 659 O O . ARG A 1 89 ? 5.766 -33.562 -5.465 1 98.12 89 ARG A O 1
ATOM 666 N N . ASN A 1 90 ? 4.535 -31.828 -6.172 1 98.25 90 ASN A N 1
ATOM 667 C CA . ASN A 1 90 ? 3.363 -32.688 -6.352 1 98.25 90 ASN A CA 1
ATOM 668 C C . ASN A 1 90 ? 3.129 -33 -7.824 1 98.25 90 ASN A C 1
ATOM 670 O O . ASN A 1 90 ? 2.094 -33.562 -8.18 1 98.25 90 ASN A O 1
ATOM 674 N N . ILE A 1 91 ? 4.043 -32.688 -8.68 1 98.31 91 ILE A N 1
ATOM 675 C CA . ILE A 1 91 ? 3.943 -33.062 -10.086 1 98.31 91 ILE A CA 1
ATOM 676 C C . ILE A 1 91 ? 4.195 -34.562 -10.242 1 98.31 91 ILE A C 1
ATOM 678 O O . ILE A 1 91 ? 5.234 -35.062 -9.82 1 98.31 91 ILE A O 1
ATOM 682 N N . PRO A 1 92 ? 3.266 -35.312 -10.852 1 97.88 92 PRO A N 1
ATOM 683 C CA . PRO A 1 92 ? 3.566 -36.719 -11.141 1 97.88 92 PRO A CA 1
ATOM 684 C C . PRO A 1 92 ? 4.824 -36.875 -11.984 1 97.88 92 PRO A C 1
ATOM 686 O O . PRO A 1 92 ? 5.066 -36.094 -12.906 1 97.88 92 PRO A O 1
ATOM 689 N N . LYS A 1 93 ? 5.598 -37.875 -11.727 1 96.75 93 LYS A N 1
ATOM 690 C CA . LYS A 1 93 ? 6.859 -38.125 -12.422 1 96.75 93 LYS A CA 1
ATOM 691 C C . LYS A 1 93 ? 6.637 -38.281 -13.922 1 96.75 93 LYS A C 1
ATOM 693 O O . LYS A 1 93 ? 7.461 -37.844 -14.727 1 96.75 93 LYS A O 1
ATOM 698 N N . SER A 1 94 ? 5.543 -38.844 -14.297 1 96.62 94 SER A N 1
ATOM 699 C CA . SER A 1 94 ? 5.258 -39.188 -15.68 1 96.62 94 SER A CA 1
ATOM 700 C C . SER A 1 94 ? 5.094 -37.938 -16.547 1 96.62 94 SER A C 1
ATOM 702 O O . SER A 1 94 ? 5.199 -38 -17.766 1 96.62 94 SER A O 1
ATOM 704 N N . ILE A 1 95 ? 4.812 -36.781 -15.891 1 98.06 95 ILE A N 1
ATOM 705 C CA . ILE A 1 95 ? 4.59 -35.594 -16.703 1 98.06 95 ILE A CA 1
ATOM 706 C C . ILE A 1 95 ? 5.539 -34.5 -16.25 1 98.06 95 ILE A C 1
ATOM 708 O O . ILE A 1 95 ? 5.293 -33.312 -16.516 1 98.06 95 ILE A O 1
ATOM 712 N N . ARG A 1 96 ? 6.555 -34.812 -15.492 1 98.12 96 ARG A N 1
ATOM 713 C CA . ARG A 1 96 ? 7.473 -33.781 -14.984 1 98.12 96 ARG A CA 1
ATOM 714 C C . ARG A 1 96 ? 8.141 -33.031 -16.125 1 98.12 96 ARG A C 1
ATOM 716 O O . ARG A 1 96 ? 8.336 -31.812 -16.047 1 98.12 96 ARG A O 1
ATOM 723 N N . LYS A 1 97 ? 8.492 -33.719 -17.188 1 98.25 97 LYS A N 1
ATOM 724 C CA . LYS A 1 97 ? 9.172 -33.094 -18.312 1 98.25 97 LYS A CA 1
ATOM 725 C C . LYS A 1 97 ? 8.227 -32.188 -19.078 1 98.25 97 LYS A C 1
ATOM 727 O O . LYS A 1 97 ? 8.664 -31.219 -19.719 1 98.25 97 LYS A O 1
ATOM 732 N N . ASN A 1 98 ? 6.945 -32.438 -19 1 98.75 98 ASN A N 1
ATOM 733 C CA . ASN A 1 98 ? 5.945 -31.625 -19.688 1 98.75 98 ASN A CA 1
ATOM 734 C C . ASN A 1 98 ? 5.727 -30.297 -18.984 1 98.75 98 ASN A C 1
ATOM 736 O O . ASN A 1 98 ? 5.164 -29.359 -19.562 1 98.75 98 ASN A O 1
ATOM 740 N N . PHE A 1 99 ? 6.129 -30.188 -17.719 1 98.81 99 PHE A N 1
ATOM 741 C CA . PHE A 1 99 ? 5.629 -29.141 -16.844 1 98.81 99 PHE A CA 1
ATOM 742 C C . PHE A 1 99 ? 6.613 -27.984 -16.766 1 98.81 99 PHE A C 1
ATOM 744 O O . PHE A 1 99 ? 7.816 -28.203 -16.578 1 98.81 99 PHE A O 1
ATOM 751 N N . ILE A 1 100 ? 6.098 -26.781 -16.906 1 98.94 100 ILE A N 1
ATOM 752 C CA . ILE A 1 100 ? 6.809 -25.516 -16.688 1 98.94 100 ILE A CA 1
ATOM 753 C C . ILE A 1 100 ? 6.164 -24.766 -15.523 1 98.94 100 ILE A C 1
ATOM 755 O O . ILE A 1 100 ? 4.988 -24.391 -15.586 1 98.94 100 ILE A O 1
ATOM 759 N N . ALA A 1 101 ? 6.926 -24.5 -14.453 1 98.88 101 ALA A N 1
ATOM 760 C CA . ALA A 1 101 ? 6.465 -23.703 -13.328 1 98.88 101 ALA A CA 1
ATOM 761 C C . ALA A 1 101 ? 6.68 -22.203 -13.594 1 98.88 101 ALA A C 1
ATOM 763 O O . ALA A 1 101 ? 7.812 -21.719 -13.578 1 98.88 101 ALA A O 1
ATOM 764 N N . ALA A 1 102 ? 5.555 -21.5 -13.852 1 98.88 102 ALA A N 1
ATOM 765 C CA . ALA A 1 102 ? 5.645 -20.078 -14.188 1 98.88 102 ALA A CA 1
ATOM 766 C C . ALA A 1 102 ? 4.828 -19.234 -13.203 1 98.88 102 ALA A C 1
ATOM 768 O O . ALA A 1 102 ? 3.775 -19.672 -12.734 1 98.88 102 ALA A O 1
ATOM 769 N N . HIS A 1 103 ? 5.316 -18.109 -12.859 1 98.62 103 HIS A N 1
ATOM 770 C CA . HIS A 1 103 ? 4.609 -17.141 -12.023 1 98.62 103 HIS A CA 1
ATOM 771 C C . HIS A 1 103 ? 4.652 -15.75 -12.633 1 98.62 103 HIS A C 1
ATOM 773 O O . HIS A 1 103 ? 5.625 -15.016 -12.438 1 98.62 103 HIS A O 1
ATOM 779 N N . PRO A 1 104 ? 3.566 -15.359 -13.352 1 98.19 104 PRO A N 1
ATOM 780 C CA . PRO A 1 104 ? 3.479 -13.961 -13.781 1 98.19 104 PRO A CA 1
ATOM 781 C C . PRO A 1 104 ? 3.301 -12.992 -12.609 1 98.19 104 PRO A C 1
ATOM 783 O O . PRO A 1 104 ? 2.373 -13.148 -11.812 1 98.19 104 PRO A O 1
ATOM 786 N N . MET A 1 105 ? 4.133 -11.969 -12.547 1 96.31 105 MET A N 1
ATOM 787 C CA . MET A 1 105 ? 4.125 -10.984 -11.469 1 96.31 105 MET A CA 1
ATOM 788 C C . MET A 1 105 ? 3.324 -9.75 -11.867 1 96.31 105 MET A C 1
ATOM 790 O O . MET A 1 105 ? 3.803 -8.625 -11.719 1 96.31 105 MET A O 1
ATOM 794 N N . CYS A 1 106 ? 2.09 -9.797 -12.359 1 91.75 106 CYS A N 1
ATOM 795 C CA . CYS A 1 106 ? 1.336 -8.656 -12.875 1 91.75 106 CYS A CA 1
ATOM 796 C C . CYS A 1 106 ? -0.147 -8.789 -12.555 1 91.75 106 CYS A C 1
ATOM 798 O O . CYS A 1 106 ? -0.982 -8.109 -13.148 1 91.75 106 CYS A O 1
ATOM 800 N N . GLY A 1 107 ? -0.573 -9.602 -11.641 1 89.25 107 GLY A N 1
ATOM 801 C CA . GLY A 1 107 ? -1.974 -9.758 -11.281 1 89.25 107 GLY A CA 1
ATOM 802 C C . GLY A 1 107 ? -2.545 -8.555 -10.555 1 89.25 107 GLY A C 1
ATOM 803 O O . GLY A 1 107 ? -1.796 -7.73 -10.031 1 89.25 107 GLY A O 1
ATOM 804 N N . THR A 1 108 ? -3.883 -8.383 -10.68 1 89.19 108 THR A N 1
ATOM 805 C CA . THR A 1 108 ? -4.609 -7.359 -9.938 1 89.19 108 THR A CA 1
ATOM 806 C C . THR A 1 108 ? -5.273 -7.957 -8.703 1 89.19 108 THR A C 1
ATOM 808 O O . THR A 1 108 ? -5.172 -9.164 -8.453 1 89.19 108 THR A O 1
ATOM 811 N N . GLU A 1 109 ? -5.902 -7.117 -7.91 1 92.56 109 GLU A N 1
ATOM 812 C CA . GLU A 1 109 ? -6.602 -7.566 -6.711 1 92.56 109 GLU A CA 1
ATOM 813 C C . GLU A 1 109 ? -7.957 -8.172 -7.055 1 92.56 109 GLU A C 1
ATOM 815 O O . GLU A 1 109 ? -8.625 -8.742 -6.191 1 92.56 109 GLU A O 1
ATOM 820 N N . PHE A 1 110 ? -8.328 -8.102 -8.258 1 92.19 110 PHE A N 1
ATOM 821 C CA . PHE A 1 110 ? -9.594 -8.664 -8.711 1 92.19 110 PHE A CA 1
ATOM 822 C C . PHE A 1 110 ? -9.406 -10.07 -9.266 1 92.19 110 PHE A C 1
ATOM 824 O O . PHE A 1 110 ? -8.273 -10.492 -9.531 1 92.19 110 PHE A O 1
ATOM 831 N N . TYR A 1 111 ? -10.516 -10.852 -9.383 1 92 111 TYR A N 1
ATOM 832 C CA . TYR A 1 111 ? -10.406 -12.242 -9.805 1 92 111 TYR A CA 1
ATOM 833 C C . TYR A 1 111 ? -11.602 -12.648 -10.656 1 92 111 TYR A C 1
ATOM 835 O O . TYR A 1 111 ? -12.625 -11.961 -10.664 1 92 111 TYR A O 1
ATOM 843 N N . GLY A 1 112 ? -11.383 -13.766 -11.391 1 92.94 112 GLY A N 1
ATOM 844 C CA . GLY A 1 112 ? -12.414 -14.242 -12.297 1 92.94 112 GLY A CA 1
ATOM 845 C C . GLY A 1 112 ? -12.297 -13.656 -13.695 1 92.94 112 GLY A C 1
ATOM 846 O O . GLY A 1 112 ? -11.438 -12.805 -13.953 1 92.94 112 GLY A O 1
ATOM 847 N N . PRO A 1 113 ? -13.164 -14.141 -14.57 1 96 113 PRO A N 1
ATOM 848 C CA . PRO A 1 113 ? -13.078 -13.734 -15.977 1 96 113 PRO A CA 1
ATOM 849 C C . PRO A 1 113 ? -13.266 -12.234 -16.172 1 96 113 PRO A C 1
ATOM 851 O O . PRO A 1 113 ? -12.625 -11.625 -17.031 1 96 113 PRO A O 1
ATOM 854 N N . LYS A 1 114 ? -14.102 -11.648 -15.336 1 95.56 114 LYS A N 1
ATOM 855 C CA . LYS A 1 114 ? -14.406 -10.234 -15.492 1 95.56 114 LYS A CA 1
ATOM 856 C C . LYS A 1 114 ? -13.195 -9.367 -15.133 1 95.56 114 LYS A C 1
ATOM 858 O O . LYS A 1 114 ? -13.141 -8.188 -15.484 1 95.56 114 LYS A O 1
ATOM 863 N N . ALA A 1 115 ? -12.281 -9.953 -14.461 1 95.88 115 ALA A N 1
ATOM 864 C CA . ALA A 1 115 ? -11.109 -9.219 -13.992 1 95.88 115 ALA A CA 1
ATOM 865 C C . ALA A 1 115 ? -10.023 -9.164 -15.07 1 95.88 115 ALA A C 1
ATOM 867 O O . ALA A 1 115 ? -8.961 -8.578 -14.859 1 95.88 115 ALA A O 1
ATOM 868 N N . SER A 1 116 ? -10.273 -9.711 -16.219 1 97.31 116 SER A N 1
ATOM 869 C CA . SER A 1 116 ? -9.273 -9.789 -17.281 1 97.31 116 SER A CA 1
ATOM 870 C C . SER A 1 116 ? -8.914 -8.398 -17.797 1 97.31 116 SER A C 1
ATOM 872 O O . SER A 1 116 ? -9.789 -7.543 -17.953 1 97.31 116 SER A O 1
ATOM 874 N N . VAL A 1 117 ? -7.676 -8.25 -18.078 1 96.88 117 VAL A N 1
ATOM 875 C CA . VAL A 1 117 ? -7.145 -6.977 -18.562 1 96.88 117 VAL A CA 1
ATOM 876 C C . VAL A 1 117 ? -6.336 -7.207 -19.828 1 96.88 117 VAL A C 1
ATOM 878 O O . VAL A 1 117 ? -5.398 -8.008 -19.844 1 96.88 117 VAL A O 1
ATOM 881 N N . LYS A 1 118 ? -6.723 -6.492 -20.859 1 96.94 118 LYS A N 1
ATOM 882 C CA . LYS A 1 118 ? -5.934 -6.52 -22.094 1 96.94 118 LYS A CA 1
ATOM 883 C C . LYS A 1 118 ? -4.547 -5.926 -21.859 1 96.94 118 LYS A C 1
ATOM 885 O O . LYS A 1 118 ? -4.41 -4.863 -21.266 1 96.94 118 LYS A O 1
ATOM 890 N N . GLY A 1 119 ? -3.531 -6.648 -22.281 1 97.44 119 GLY A N 1
ATOM 891 C CA . GLY A 1 119 ? -2.172 -6.141 -22.188 1 97.44 119 GLY A CA 1
ATOM 892 C C . GLY A 1 119 ? -1.545 -6.375 -20.828 1 97.44 119 GLY A C 1
ATOM 893 O O . GLY A 1 119 ? -0.475 -5.84 -20.531 1 97.44 119 GLY A O 1
ATOM 894 N N . LEU A 1 120 ? -2.098 -7.16 -20.016 1 97.56 120 LEU A N 1
ATOM 895 C CA . LEU A 1 120 ? -1.642 -7.375 -18.656 1 97.56 120 LEU A CA 1
ATOM 896 C C . LEU A 1 120 ? -0.209 -7.898 -18.625 1 97.56 120 LEU A C 1
ATOM 898 O O . LEU A 1 120 ? 0.567 -7.562 -17.734 1 97.56 120 LEU A O 1
ATOM 902 N N . TYR A 1 121 ? 0.178 -8.664 -19.609 1 98.12 121 TYR A N 1
ATOM 903 C CA . TYR A 1 121 ? 1.452 -9.375 -19.578 1 98.12 121 TYR A CA 1
ATOM 904 C C . TYR A 1 121 ? 2.553 -8.547 -20.234 1 98.12 121 TYR A C 1
ATOM 906 O O . TYR A 1 121 ? 3.736 -8.867 -20.109 1 98.12 121 TYR A O 1
ATOM 914 N N . GLU A 1 122 ? 2.111 -7.492 -20.938 1 98.06 122 GLU A N 1
ATOM 915 C CA . GLU A 1 122 ? 3.107 -6.66 -21.609 1 98.06 122 GLU A CA 1
ATOM 916 C C . GLU A 1 122 ? 4.066 -6.027 -20.594 1 98.06 122 GLU A C 1
ATOM 918 O O . GLU A 1 122 ? 3.643 -5.297 -19.703 1 98.06 122 GLU A O 1
ATOM 923 N N . ASN A 1 123 ? 5.344 -6.387 -20.688 1 97.19 123 ASN A N 1
ATOM 924 C CA . ASN A 1 123 ? 6.457 -5.898 -19.891 1 97.19 123 ASN A CA 1
ATOM 925 C C . ASN A 1 123 ? 6.379 -6.422 -18.453 1 97.19 123 ASN A C 1
ATOM 927 O O . ASN A 1 123 ? 7.109 -5.953 -17.578 1 97.19 123 ASN A O 1
ATOM 931 N N . ALA A 1 124 ? 5.465 -7.316 -18.266 1 97.12 124 ALA A N 1
ATOM 932 C CA . ALA A 1 124 ? 5.363 -7.926 -16.938 1 97.12 124 ALA A CA 1
ATOM 933 C C . ALA A 1 124 ? 6.438 -8.992 -16.75 1 97.12 124 ALA A C 1
ATOM 935 O O . ALA A 1 124 ? 6.852 -9.648 -17.703 1 97.12 124 ALA A O 1
ATOM 936 N N . LEU A 1 125 ? 6.875 -9.109 -15.555 1 97.62 125 LEU A N 1
ATOM 937 C CA . LEU A 1 125 ? 7.848 -10.148 -15.219 1 97.62 125 LEU A CA 1
ATOM 938 C C . LEU A 1 125 ? 7.164 -11.5 -15.062 1 97.62 125 LEU A C 1
ATOM 940 O O . LEU A 1 125 ? 6.098 -11.594 -14.453 1 97.62 125 LEU A O 1
ATOM 944 N N . VAL A 1 126 ? 7.758 -12.523 -15.664 1 98.56 126 VAL A N 1
ATOM 945 C CA . VAL A 1 126 ? 7.359 -13.914 -15.453 1 98.56 126 VAL A CA 1
ATOM 946 C C . VAL A 1 126 ? 8.547 -14.719 -14.93 1 98.56 126 VAL A C 1
ATOM 948 O O . VAL A 1 126 ? 9.609 -14.75 -15.562 1 98.56 126 VAL A O 1
ATOM 951 N N . ILE A 1 127 ? 8.367 -15.32 -13.812 1 98.75 127 ILE A N 1
ATOM 952 C CA . ILE A 1 127 ? 9.414 -16.141 -13.211 1 98.75 127 ILE A CA 1
ATOM 953 C C . ILE A 1 127 ? 9.227 -17.594 -13.609 1 98.75 127 ILE A C 1
ATOM 955 O O . ILE A 1 127 ? 8.148 -18.172 -13.406 1 98.75 127 ILE A O 1
ATOM 959 N N . LEU A 1 128 ? 10.203 -18.172 -14.242 1 98.88 128 LEU A N 1
ATOM 960 C CA . LEU A 1 128 ? 10.211 -19.609 -14.555 1 98.88 128 LEU A CA 1
ATOM 961 C C . LEU A 1 128 ? 11.086 -20.375 -13.562 1 98.88 128 LEU A C 1
ATOM 963 O O . LEU A 1 128 ? 12.258 -20.031 -13.367 1 98.88 128 LEU A O 1
ATOM 967 N N . CYS A 1 129 ? 10.508 -21.391 -12.953 1 98.81 129 CYS A N 1
ATOM 968 C CA . CYS A 1 129 ? 11.219 -22.047 -11.867 1 98.81 129 CYS A CA 1
ATOM 969 C C . CYS A 1 129 ? 11.625 -23.469 -12.266 1 98.81 129 CYS A C 1
ATOM 971 O O . CYS A 1 129 ? 10.867 -24.156 -12.938 1 98.81 129 CYS A O 1
ATOM 973 N N . ASP A 1 130 ? 12.82 -23.906 -11.883 1 98.75 130 ASP A N 1
ATOM 974 C CA . ASP A 1 130 ? 13.32 -25.266 -11.938 1 98.75 130 ASP A CA 1
ATOM 975 C C . ASP A 1 130 ? 13.242 -25.828 -13.352 1 98.75 130 ASP A C 1
ATOM 977 O O . ASP A 1 130 ? 12.766 -26.953 -13.555 1 98.75 130 ASP A O 1
ATOM 981 N N . LEU A 1 131 ? 13.719 -25.062 -14.266 1 98.56 131 LEU A N 1
ATOM 982 C CA . LEU A 1 131 ? 13.617 -25.422 -15.672 1 98.56 131 LEU A CA 1
ATOM 983 C C . LEU A 1 131 ? 14.469 -26.641 -15.992 1 98.56 131 LEU A C 1
ATOM 985 O O . LEU A 1 131 ? 14.211 -27.344 -16.969 1 98.56 131 LEU A O 1
ATOM 989 N N . GLU A 1 132 ? 15.438 -26.906 -15.156 1 98.25 132 GLU A N 1
ATOM 990 C CA . GLU A 1 132 ? 16.344 -28.031 -15.398 1 98.25 132 GLU A CA 1
ATOM 991 C C . GLU A 1 132 ? 15.609 -29.359 -15.32 1 98.25 132 GLU A C 1
ATOM 993 O O . GLU A 1 132 ? 16.094 -30.375 -15.828 1 98.25 132 GLU A O 1
ATOM 998 N N . ASP A 1 133 ? 14.438 -29.391 -14.727 1 98.25 133 ASP A N 1
ATOM 999 C CA . ASP A 1 133 ? 13.672 -30.625 -14.555 1 98.25 133 ASP A CA 1
ATOM 1000 C C . ASP A 1 133 ? 12.602 -30.766 -15.633 1 98.25 133 ASP A C 1
ATOM 1002 O O . ASP A 1 133 ? 11.898 -31.766 -15.688 1 98.25 133 ASP A O 1
ATOM 1006 N N . SER A 1 134 ? 12.469 -29.797 -16.469 1 98.56 134 SER A N 1
ATOM 1007 C CA . SER A 1 134 ? 11.5 -29.812 -17.562 1 98.56 134 SER A CA 1
ATOM 1008 C C . SER A 1 134 ? 12.148 -30.266 -18.859 1 98.56 134 SER A C 1
ATOM 1010 O O . SER A 1 134 ? 13.375 -30.344 -18.953 1 98.56 134 SER A O 1
ATOM 1012 N N . GLY A 1 135 ? 11.289 -30.688 -19.828 1 98.44 135 GLY A N 1
ATOM 1013 C CA . GLY A 1 135 ? 11.797 -31.031 -21.141 1 98.44 135 GLY A CA 1
ATOM 1014 C C . GLY A 1 135 ? 12.328 -29.828 -21.906 1 98.44 135 GLY A C 1
ATOM 1015 O O . GLY A 1 135 ? 11.797 -28.719 -21.781 1 98.44 135 GLY A O 1
ATOM 1016 N N . THR A 1 136 ? 13.328 -30.047 -22.734 1 98.31 136 THR A N 1
ATOM 1017 C CA . THR A 1 136 ? 13.953 -28.984 -23.5 1 98.31 136 THR A CA 1
ATOM 1018 C C . THR A 1 136 ? 12.945 -28.328 -24.438 1 98.31 136 THR A C 1
ATOM 1020 O O . THR A 1 136 ? 12.898 -27.094 -24.547 1 98.31 136 THR A O 1
ATOM 1023 N N . GLU A 1 137 ? 12.219 -29.156 -25.031 1 98.38 137 GLU A N 1
ATOM 1024 C CA . GLU A 1 137 ? 11.219 -28.641 -25.969 1 98.38 137 GLU A CA 1
ATOM 1025 C C . GLU A 1 137 ? 10.164 -27.812 -25.25 1 98.38 137 GLU A C 1
ATOM 1027 O O . GLU A 1 137 ? 9.758 -26.75 -25.734 1 98.38 137 GLU A O 1
ATOM 1032 N N . GLN A 1 138 ? 9.727 -28.281 -24.125 1 98.75 138 GLN A N 1
ATOM 1033 C CA . GLN A 1 138 ? 8.719 -27.578 -23.328 1 98.75 138 GLN A CA 1
ATOM 1034 C C . GLN A 1 138 ? 9.25 -26.234 -22.844 1 98.75 138 GLN A C 1
ATOM 1036 O O . GLN A 1 138 ? 8.516 -25.234 -22.844 1 98.75 138 GLN A O 1
ATOM 1041 N N . VAL A 1 139 ? 10.469 -26.219 -22.453 1 98.81 139 VAL A N 1
ATOM 1042 C CA . VAL A 1 139 ? 11.094 -24.984 -22 1 98.81 139 VAL A CA 1
ATOM 1043 C C . VAL A 1 139 ? 11.117 -23.969 -23.141 1 98.81 139 VAL A C 1
ATOM 1045 O O . VAL A 1 139 ? 10.758 -22.797 -22.953 1 98.81 139 VAL A O 1
ATOM 1048 N N . GLU A 1 140 ? 11.453 -24.375 -24.266 1 98.62 140 GLU A N 1
ATOM 1049 C CA . GLU A 1 140 ? 11.523 -23.484 -25.422 1 98.62 140 GLU A CA 1
ATOM 1050 C C . GLU A 1 140 ? 10.141 -22.953 -25.797 1 98.62 140 GLU A C 1
ATOM 1052 O O . GLU A 1 140 ? 9.984 -21.766 -26.094 1 98.62 140 GLU A O 1
ATOM 1057 N N . ILE A 1 141 ? 9.203 -23.828 -25.734 1 98.62 141 ILE A N 1
ATOM 1058 C CA . ILE A 1 141 ? 7.836 -23.438 -26.047 1 98.62 141 ILE A CA 1
ATOM 1059 C C . ILE A 1 141 ? 7.355 -22.391 -25.062 1 98.62 141 ILE A C 1
ATOM 1061 O O . ILE A 1 141 ? 6.801 -21.359 -25.453 1 98.62 141 ILE A O 1
ATOM 1065 N N . ALA A 1 142 ? 7.566 -22.625 -23.781 1 98.81 142 ALA A N 1
ATOM 1066 C CA . ALA A 1 142 ? 7.148 -21.688 -22.75 1 98.81 142 ALA A CA 1
ATOM 1067 C C . ALA A 1 142 ? 7.812 -20.328 -22.938 1 98.81 142 ALA A C 1
ATOM 1069 O O . ALA A 1 142 ? 7.156 -19.281 -22.844 1 98.81 142 ALA A O 1
ATOM 1070 N N . LYS A 1 143 ? 9.078 -20.312 -23.219 1 98.81 143 LYS A N 1
ATOM 1071 C CA . LYS A 1 143 ? 9.805 -19.078 -23.453 1 98.81 143 LYS A CA 1
ATOM 1072 C C . LYS A 1 143 ? 9.234 -18.312 -24.641 1 98.81 143 LYS A C 1
ATOM 1074 O O . LYS A 1 143 ? 9.016 -17.109 -24.578 1 98.81 143 LYS A O 1
ATOM 1079 N N . GLU A 1 144 ? 9.031 -19.047 -25.688 1 98.69 144 GLU A N 1
ATOM 1080 C CA . GLU A 1 144 ? 8.484 -18.438 -26.891 1 98.69 144 GLU A CA 1
ATOM 1081 C C . GLU A 1 144 ? 7.125 -17.797 -26.609 1 98.69 144 GLU A C 1
ATOM 1083 O O . GLU A 1 144 ? 6.852 -16.688 -27.078 1 98.69 144 GLU A O 1
ATOM 1088 N N . ILE A 1 145 ? 6.332 -18.484 -25.891 1 98.81 145 ILE A N 1
ATOM 1089 C CA . ILE A 1 145 ? 4.988 -18 -25.594 1 98.81 145 ILE A CA 1
ATOM 1090 C C . ILE A 1 145 ? 5.074 -16.703 -24.797 1 98.81 145 ILE A C 1
ATOM 1092 O O . ILE A 1 145 ? 4.484 -15.688 -25.172 1 98.81 145 ILE A O 1
ATOM 1096 N N . PHE A 1 146 ? 5.809 -16.672 -23.656 1 98.75 146 PHE A N 1
ATOM 1097 C CA . PHE A 1 146 ? 5.828 -15.516 -22.766 1 98.75 146 PHE A CA 1
ATOM 1098 C C . PHE A 1 146 ? 6.539 -14.344 -23.438 1 98.75 146 PHE A C 1
ATOM 1100 O O . PHE A 1 146 ? 6.148 -13.188 -23.25 1 98.75 146 PHE A O 1
ATOM 1107 N N . LEU A 1 147 ? 7.551 -14.648 -24.219 1 98.62 147 LEU A N 1
ATOM 1108 C CA . LEU A 1 147 ? 8.164 -13.586 -25.016 1 98.62 147 LEU A CA 1
ATOM 1109 C C . LEU A 1 147 ? 7.199 -13.062 -26.062 1 98.62 147 LEU A C 1
ATOM 1111 O O . LEU A 1 147 ? 7.168 -11.859 -26.344 1 98.62 147 LEU A O 1
ATOM 1115 N N . GLY A 1 148 ? 6.426 -13.938 -26.578 1 98.56 148 GLY A N 1
ATOM 1116 C CA . GLY A 1 148 ? 5.441 -13.578 -27.594 1 98.56 148 GLY A CA 1
ATOM 1117 C C . GLY A 1 148 ? 4.379 -12.625 -27.078 1 98.56 148 GLY A C 1
ATOM 1118 O O . GLY A 1 148 ? 3.932 -11.734 -27.797 1 98.56 148 GLY A O 1
ATOM 1119 N N . VAL A 1 149 ? 4 -12.852 -25.875 1 98.25 149 VAL A N 1
ATOM 1120 C CA . VAL A 1 149 ? 3.008 -11.953 -25.297 1 98.25 149 VAL A CA 1
ATOM 1121 C C . VAL A 1 149 ? 3.707 -10.766 -24.625 1 98.25 149 VAL A C 1
ATOM 1123 O O . VAL A 1 149 ? 3.092 -10.031 -23.844 1 98.25 149 VAL A O 1
ATOM 1126 N N . LYS A 1 150 ? 5.004 -10.562 -24.812 1 98.25 150 LYS A N 1
ATOM 1127 C CA . LYS A 1 150 ? 5.816 -9.391 -24.484 1 98.25 150 LYS A CA 1
ATOM 1128 C C . LYS A 1 150 ? 6.113 -9.32 -23 1 98.25 150 LYS A C 1
ATOM 1130 O O . LYS A 1 150 ? 6.203 -8.227 -22.422 1 98.25 150 LYS A O 1
ATOM 1135 N N . ALA A 1 151 ? 6.117 -10.484 -22.359 1 98.5 151 ALA A N 1
ATOM 1136 C CA . ALA A 1 151 ? 6.547 -10.539 -20.969 1 98.5 151 ALA A CA 1
ATOM 1137 C C . ALA A 1 151 ? 8.07 -10.586 -20.859 1 98.5 151 ALA A C 1
ATOM 1139 O O . ALA A 1 151 ? 8.758 -10.828 -21.859 1 98.5 151 ALA A O 1
ATOM 1140 N N . ARG A 1 152 ? 8.641 -10.258 -19.75 1 98.12 152 ARG A N 1
ATOM 1141 C CA . ARG A 1 152 ? 10.047 -10.422 -19.406 1 98.12 152 ARG A CA 1
ATOM 1142 C C . ARG A 1 152 ? 10.258 -11.664 -18.547 1 98.12 152 ARG A C 1
ATOM 1144 O O . ARG A 1 152 ? 9.445 -11.969 -17.672 1 98.12 152 ARG A O 1
ATOM 1151 N N . LEU A 1 153 ? 11.352 -12.336 -18.875 1 98.5 153 LEU A N 1
ATOM 1152 C CA . LEU A 1 153 ? 11.539 -13.625 -18.219 1 98.5 153 LEU A CA 1
ATOM 1153 C C . LEU A 1 153 ? 12.719 -13.578 -17.25 1 98.5 153 LEU A C 1
ATOM 1155 O O . LEU A 1 153 ? 13.742 -12.961 -17.547 1 98.5 153 LEU A O 1
ATOM 1159 N N . ILE A 1 154 ? 12.523 -14.164 -16.078 1 98.06 154 ILE A N 1
ATOM 1160 C CA . ILE A 1 154 ? 13.609 -14.445 -15.156 1 98.06 154 ILE A CA 1
ATOM 1161 C C . ILE A 1 154 ? 13.508 -15.883 -14.656 1 98.06 154 ILE A C 1
ATOM 1163 O O . ILE A 1 154 ? 12.406 -16.422 -14.523 1 98.06 154 ILE A O 1
ATOM 1167 N N . LYS A 1 155 ? 14.672 -16.562 -14.484 1 98.44 155 LYS A N 1
ATOM 1168 C CA . LYS A 1 155 ? 14.711 -17.938 -14 1 98.44 155 LYS A CA 1
ATOM 1169 C C . LYS A 1 155 ? 15.281 -18.016 -12.586 1 98.44 155 LYS A C 1
ATOM 1171 O O . LYS A 1 155 ? 16.203 -17.266 -12.242 1 98.44 155 LYS A O 1
ATOM 1176 N N . MET A 1 156 ? 14.688 -18.859 -11.797 1 98.19 156 MET A N 1
ATOM 1177 C CA . MET A 1 156 ? 15.258 -19.156 -10.484 1 98.19 156 MET A CA 1
ATOM 1178 C C . MET A 1 156 ? 14.719 -20.469 -9.93 1 98.19 156 MET A C 1
ATOM 1180 O O . MET A 1 156 ? 13.914 -21.141 -10.586 1 98.19 156 MET A O 1
ATOM 1184 N N . LYS A 1 157 ? 15.25 -20.906 -8.781 1 98.5 157 LYS A N 1
ATOM 1185 C CA . LYS A 1 157 ? 14.734 -22.094 -8.109 1 98.5 157 LYS A CA 1
ATOM 1186 C C . LYS A 1 157 ? 13.406 -21.797 -7.414 1 98.5 157 LYS A C 1
ATOM 1188 O O . LYS A 1 157 ? 13.188 -20.688 -6.922 1 98.5 157 LYS A O 1
ATOM 1193 N N . SER A 1 158 ? 12.57 -22.844 -7.355 1 98.69 158 SER A N 1
ATOM 1194 C CA . SER A 1 158 ? 11.25 -22.688 -6.758 1 98.69 158 SER A CA 1
ATOM 1195 C C . SER A 1 158 ? 11.352 -22.266 -5.297 1 98.69 158 SER A C 1
ATOM 1197 O O . SER A 1 158 ? 10.555 -21.453 -4.824 1 98.69 158 SER A O 1
ATOM 1199 N N . ASN A 1 159 ? 12.312 -22.781 -4.547 1 98.25 159 ASN A N 1
ATOM 1200 C CA . ASN A 1 159 ? 12.492 -22.422 -3.146 1 98.25 159 ASN A CA 1
ATOM 1201 C C . ASN A 1 159 ? 12.891 -20.953 -3 1 98.25 159 ASN A C 1
ATOM 1203 O O . ASN A 1 159 ? 12.406 -20.25 -2.109 1 98.25 159 ASN A O 1
ATOM 1207 N N . GLU A 1 160 ? 13.789 -20.484 -3.822 1 97.75 160 GLU A N 1
ATOM 1208 C CA . GLU A 1 160 ? 14.164 -19.078 -3.838 1 97.75 160 GLU A CA 1
ATOM 1209 C C . GLU A 1 160 ? 12.977 -18.188 -4.191 1 97.75 160 GLU A C 1
ATOM 1211 O O . GLU A 1 160 ? 12.742 -17.172 -3.531 1 97.75 160 GLU A O 1
ATOM 1216 N N . HIS A 1 161 ? 12.297 -18.625 -5.238 1 98.44 161 HIS A N 1
ATOM 1217 C CA . HIS A 1 161 ? 11.086 -17.922 -5.648 1 98.44 161 HIS A CA 1
ATOM 1218 C C . HIS A 1 161 ? 10.141 -17.719 -4.469 1 98.44 161 HIS A C 1
ATOM 1220 O O . HIS A 1 161 ? 9.758 -16.578 -4.16 1 98.44 161 HIS A O 1
ATOM 1226 N N . ASP A 1 162 ? 9.812 -18.812 -3.781 1 98.69 162 ASP A N 1
ATOM 1227 C CA . ASP A 1 162 ? 8.812 -18.766 -2.719 1 98.69 162 ASP A CA 1
ATOM 1228 C C . ASP A 1 162 ? 9.297 -17.922 -1.546 1 98.69 162 ASP A C 1
ATOM 1230 O O . ASP A 1 162 ? 8.508 -17.234 -0.897 1 98.69 162 ASP A O 1
ATOM 1234 N N . THR A 1 163 ? 10.578 -17.969 -1.267 1 98.44 163 THR A N 1
ATOM 1235 C CA . THR A 1 163 ? 11.164 -17.125 -0.223 1 98.44 163 THR A CA 1
ATOM 1236 C C . THR A 1 163 ? 11.039 -15.648 -0.58 1 98.44 163 THR A C 1
ATOM 1238 O O . THR A 1 163 ? 10.617 -14.836 0.249 1 98.44 163 THR A O 1
ATOM 1241 N N . HIS A 1 164 ? 11.375 -15.312 -1.819 1 98.12 164 HIS A N 1
ATOM 1242 C CA . HIS A 1 164 ? 11.391 -13.914 -2.25 1 98.12 164 HIS A CA 1
ATOM 1243 C C . HIS A 1 164 ? 9.977 -13.344 -2.32 1 98.12 164 HIS A C 1
ATOM 1245 O O . HIS A 1 164 ? 9.727 -12.25 -1.812 1 98.12 164 HIS A O 1
ATOM 1251 N N . VAL A 1 165 ? 9.039 -14.094 -2.824 1 98.19 165 VAL A N 1
ATOM 1252 C CA . VAL A 1 165 ? 7.699 -13.562 -3.012 1 98.19 165 VAL A CA 1
ATOM 1253 C C . VAL A 1 165 ? 6.988 -13.461 -1.663 1 98.19 165 VAL A C 1
ATOM 1255 O O . VAL A 1 165 ? 6.016 -12.719 -1.518 1 98.19 165 VAL A O 1
ATOM 1258 N N . ALA A 1 166 ? 7.438 -14.234 -0.636 1 98.56 166 ALA A N 1
ATOM 1259 C CA . ALA A 1 166 ? 6.887 -14.094 0.708 1 98.56 166 ALA A CA 1
ATOM 1260 C C . ALA A 1 166 ? 7.012 -12.656 1.201 1 98.56 166 ALA A C 1
ATOM 1262 O O . ALA A 1 166 ? 6.113 -12.133 1.863 1 98.56 166 ALA A O 1
ATOM 1263 N N . TYR A 1 167 ? 8.086 -11.984 0.8 1 98.25 167 TYR A N 1
ATOM 1264 C CA . TYR A 1 167 ? 8.375 -10.641 1.3 1 98.25 167 TYR A CA 1
ATOM 1265 C C . TYR A 1 167 ? 7.691 -9.586 0.446 1 98.25 167 TYR A C 1
ATOM 1267 O O . TYR A 1 167 ? 7.227 -8.562 0.964 1 98.25 167 TYR A O 1
ATOM 1275 N N . ILE A 1 168 ? 7.562 -9.82 -0.858 1 97.62 168 ILE A N 1
ATOM 1276 C CA . ILE A 1 168 ? 7.152 -8.719 -1.721 1 97.62 168 ILE A CA 1
ATOM 1277 C C . ILE A 1 168 ? 5.719 -8.938 -2.191 1 97.62 168 ILE A C 1
ATOM 1279 O O . ILE A 1 168 ? 5.125 -8.062 -2.82 1 97.62 168 ILE A O 1
ATOM 1283 N N . SER A 1 169 ? 5.121 -10.016 -1.872 1 98.06 169 SER A N 1
ATOM 1284 C CA . SER A 1 169 ? 3.75 -10.281 -2.295 1 98.06 169 SER A CA 1
ATOM 1285 C C . SER A 1 169 ? 2.908 -10.812 -1.143 1 98.06 169 SER A C 1
ATOM 1287 O O . SER A 1 169 ? 1.908 -10.203 -0.761 1 98.06 169 SER A O 1
ATOM 1289 N N . HIS A 1 170 ? 3.363 -11.922 -0.46 1 98.62 170 HIS A N 1
ATOM 1290 C CA . HIS A 1 170 ? 2.52 -12.562 0.541 1 98.62 170 HIS A CA 1
ATOM 1291 C C . HIS A 1 170 ? 2.387 -11.695 1.788 1 98.62 170 HIS A C 1
ATOM 1293 O O . HIS A 1 170 ? 1.276 -11.469 2.273 1 98.62 170 HIS A O 1
ATOM 1299 N N . LEU A 1 171 ? 3.51 -11.164 2.275 1 98.75 171 LEU A N 1
ATOM 1300 C CA . LEU A 1 171 ? 3.506 -10.289 3.443 1 98.75 171 LEU A CA 1
ATOM 1301 C C . LEU A 1 171 ? 2.666 -9.039 3.184 1 98.75 171 LEU A C 1
ATOM 1303 O O . LEU A 1 171 ? 1.821 -8.672 4.004 1 98.75 171 LEU A O 1
ATOM 1307 N N . PRO A 1 172 ? 2.82 -8.391 2.008 1 98.69 172 PRO A N 1
ATOM 1308 C CA . PRO A 1 172 ? 1.968 -7.238 1.715 1 98.69 172 PRO A CA 1
ATOM 1309 C C . PRO A 1 172 ? 0.479 -7.566 1.79 1 98.69 172 PRO A C 1
ATOM 1311 O O . PRO A 1 172 ? -0.314 -6.758 2.275 1 98.69 172 PRO A O 1
ATOM 1314 N N . HIS A 1 173 ? 0.055 -8.719 1.354 1 98.75 173 HIS A N 1
ATOM 1315 C CA . HIS A 1 173 ? -1.35 -9.102 1.437 1 98.75 173 HIS A CA 1
ATOM 1316 C C . HIS A 1 173 ? -1.794 -9.25 2.889 1 98.75 173 HIS A C 1
ATOM 1318 O O . HIS A 1 173 ? -2.863 -8.766 3.268 1 98.75 173 HIS A O 1
ATOM 1324 N N . VAL A 1 174 ? -0.963 -9.875 3.727 1 98.88 174 VAL A N 1
ATOM 1325 C CA . VAL A 1 174 ? -1.284 -10.008 5.145 1 98.88 174 VAL A CA 1
ATOM 1326 C C . VAL A 1 174 ? -1.476 -8.625 5.758 1 98.88 174 VAL A C 1
ATOM 1328 O O . VAL A 1 174 ? -2.461 -8.375 6.457 1 98.88 174 VAL A O 1
ATOM 1331 N N . LEU A 1 175 ? -0.536 -7.746 5.469 1 98.88 175 LEU A N 1
ATOM 1332 C CA . LEU A 1 175 ? -0.567 -6.398 6.031 1 98.88 175 LEU A CA 1
ATOM 1333 C C . LEU A 1 175 ? -1.796 -5.637 5.551 1 98.88 175 LEU A C 1
ATOM 1335 O O . LEU A 1 175 ? -2.412 -4.895 6.316 1 98.88 175 LEU A O 1
ATOM 1339 N N . SER A 1 176 ? -2.141 -5.789 4.281 1 98.75 176 SER A N 1
ATOM 1340 C CA . SER A 1 176 ? -3.297 -5.102 3.717 1 98.75 176 SER A CA 1
ATOM 1341 C C . SER A 1 176 ? -4.594 -5.559 4.383 1 98.75 176 SER A C 1
ATOM 1343 O O . SER A 1 176 ? -5.43 -4.734 4.754 1 98.75 176 SER A O 1
ATOM 1345 N N . TYR A 1 177 ? -4.742 -6.902 4.555 1 98.88 177 TYR A N 1
ATOM 1346 C CA . TYR A 1 177 ? -5.914 -7.426 5.25 1 98.88 177 TYR A CA 1
ATOM 1347 C C . TYR A 1 177 ? -5.973 -6.918 6.684 1 98.88 177 TYR A C 1
ATOM 1349 O O . TYR A 1 177 ? -7.039 -6.539 7.176 1 98.88 177 TYR A O 1
ATOM 1357 N N . ALA A 1 178 ? -4.836 -6.922 7.363 1 98.88 178 ALA A N 1
ATOM 1358 C CA . ALA A 1 178 ? -4.766 -6.477 8.75 1 98.88 178 ALA A CA 1
ATOM 1359 C C . ALA A 1 178 ? -5.133 -5 8.875 1 98.88 178 ALA A C 1
ATOM 1361 O O . ALA A 1 178 ? -5.887 -4.613 9.766 1 98.88 178 ALA A O 1
ATOM 1362 N N . LEU A 1 179 ? -4.598 -4.184 7.977 1 98.81 179 LEU A N 1
ATOM 1363 C CA . LEU A 1 179 ? -4.898 -2.756 7.957 1 98.81 179 LEU A CA 1
ATOM 1364 C C . LEU A 1 179 ? -6.395 -2.521 7.758 1 98.81 179 LEU A C 1
ATOM 1366 O O . LEU A 1 179 ? -7.012 -1.766 8.508 1 98.81 179 LEU A O 1
ATOM 1370 N N . ALA A 1 180 ? -6.984 -3.188 6.766 1 98.69 180 ALA A N 1
ATOM 1371 C CA . ALA A 1 180 ? -8.414 -3.068 6.48 1 98.69 180 ALA A CA 1
ATOM 1372 C C . ALA A 1 180 ? -9.25 -3.426 7.703 1 98.69 180 ALA A C 1
ATOM 1374 O O . ALA A 1 180 ? -10.133 -2.664 8.102 1 98.69 180 ALA A O 1
ATOM 1375 N N . ASN A 1 181 ? -8.93 -4.527 8.344 1 98.75 181 ASN A N 1
ATOM 1376 C CA . ASN A 1 181 ? -9.703 -5 9.484 1 98.75 181 ASN A CA 1
ATOM 1377 C C . ASN A 1 181 ? -9.531 -4.09 10.695 1 98.75 181 ASN A C 1
ATOM 1379 O O . ASN A 1 181 ? -10.469 -3.908 11.477 1 98.75 181 ASN A O 1
ATOM 1383 N N . SER A 1 182 ? -8.32 -3.529 10.852 1 98.44 182 SER A N 1
ATOM 1384 C CA . SER A 1 182 ? -8.094 -2.607 11.961 1 98.44 182 SER A CA 1
ATOM 1385 C C . SER A 1 182 ? -9.016 -1.395 11.867 1 98.44 182 SER A C 1
ATOM 1387 O O . SER A 1 182 ? -9.445 -0.859 12.891 1 98.44 182 SER A O 1
ATOM 1389 N N . VAL A 1 183 ? -9.328 -0.938 10.672 1 98.38 183 VAL A N 1
ATOM 1390 C CA . VAL A 1 183 ? -10.203 0.215 10.461 1 98.38 183 VAL A CA 1
ATOM 1391 C C . VAL A 1 183 ? -11.664 -0.214 10.57 1 98.38 183 VAL A C 1
ATOM 1393 O O . VAL A 1 183 ? -12.453 0.434 11.258 1 98.38 183 VAL A O 1
ATOM 1396 N N . LEU A 1 184 ? -12.016 -1.35 9.922 1 98.12 184 LEU A N 1
ATOM 1397 C CA . LEU A 1 184 ? -13.398 -1.816 9.852 1 98.12 184 LEU A CA 1
ATOM 1398 C C . LEU A 1 184 ? -13.938 -2.145 11.234 1 98.12 184 LEU A C 1
ATOM 1400 O O . LEU A 1 184 ? -15.141 -2.062 11.477 1 98.12 184 LEU A O 1
ATOM 1404 N N . LYS A 1 185 ? -13.07 -2.479 12.188 1 97.44 185 LYS A N 1
ATOM 1405 C CA . LYS A 1 185 ? -13.484 -2.891 13.523 1 97.44 185 LYS A CA 1
ATOM 1406 C C . LYS A 1 185 ? -13.641 -1.685 14.445 1 97.44 185 LYS A C 1
ATOM 1408 O O . LYS A 1 185 ? -14.055 -1.827 15.602 1 97.44 185 LYS A O 1
ATOM 1413 N N . GLN A 1 186 ? -13.312 -0.488 13.961 1 96.81 186 GLN A N 1
ATOM 1414 C CA . GLN A 1 186 ? -13.492 0.72 14.758 1 96.81 186 GLN A CA 1
ATOM 1415 C C . GLN A 1 186 ? -14.969 1.099 14.852 1 96.81 186 GLN A C 1
ATOM 1417 O O . GLN A 1 186 ? -15.797 0.58 14.102 1 96.81 186 GLN A O 1
ATOM 1422 N N . ASN A 1 187 ? -15.383 1.949 15.812 1 92.44 187 ASN A N 1
ATOM 1423 C CA . ASN A 1 187 ? -16.766 2.316 16.078 1 92.44 187 ASN A CA 1
ATOM 1424 C C . ASN A 1 187 ? -17.406 3.016 14.875 1 92.44 187 ASN A C 1
ATOM 1426 O O . ASN A 1 187 ? -18.562 2.785 14.562 1 92.44 187 ASN A O 1
ATOM 1430 N N . ASP A 1 188 ? -16.672 3.855 14.078 1 91.69 188 ASP A N 1
ATOM 1431 C CA . ASP A 1 188 ? -17.188 4.594 12.938 1 91.69 188 ASP A CA 1
ATOM 1432 C C . ASP A 1 188 ? -16.281 4.457 11.727 1 91.69 188 ASP A C 1
ATOM 1434 O O . ASP A 1 188 ? -15.719 5.445 11.242 1 91.69 188 ASP A O 1
ATOM 1438 N N . PRO A 1 189 ? -16.328 3.178 11.227 1 95.56 189 PRO A N 1
ATOM 1439 C CA . PRO A 1 189 ? -15.406 2.967 10.117 1 95.56 189 PRO A CA 1
ATOM 1440 C C . PRO A 1 189 ? -15.758 3.807 8.891 1 95.56 189 PRO A C 1
ATOM 1442 O O . PRO A 1 189 ? -14.867 4.223 8.148 1 95.56 189 PRO A O 1
ATOM 1445 N N . GLU A 1 190 ? -17.047 4.07 8.703 1 94.88 190 GLU A N 1
ATOM 1446 C CA . GLU A 1 190 ? -17.469 4.863 7.551 1 94.88 190 GLU A CA 1
ATOM 1447 C C . GLU A 1 190 ? -16.875 6.266 7.598 1 94.88 190 GLU A C 1
ATOM 1449 O O . GLU A 1 190 ? -16.391 6.777 6.586 1 94.88 190 GLU A O 1
ATOM 1454 N N . MET A 1 191 ? -16.891 6.84 8.75 1 94.38 191 MET A N 1
ATOM 1455 C CA . MET A 1 191 ? -16.328 8.18 8.914 1 94.38 191 MET A CA 1
ATOM 1456 C C . MET A 1 191 ? -14.82 8.172 8.688 1 94.38 191 MET A C 1
ATOM 1458 O O . MET A 1 191 ? -14.289 9.023 7.984 1 94.38 191 MET A O 1
ATOM 1462 N N . ILE A 1 192 ? -14.172 7.219 9.258 1 96.44 192 ILE A N 1
ATOM 1463 C CA . ILE A 1 192 ? -12.727 7.094 9.117 1 96.44 192 ILE A CA 1
ATOM 1464 C C . ILE A 1 192 ? -12.359 6.941 7.645 1 96.44 192 ILE A C 1
ATOM 1466 O O . ILE A 1 192 ? -11.477 7.641 7.145 1 96.44 192 ILE A O 1
ATOM 1470 N N . LEU A 1 193 ? -13.125 6.09 6.941 1 96.56 193 LEU A N 1
ATOM 1471 C CA . LEU A 1 193 ? -12.812 5.75 5.559 1 96.56 193 LEU A CA 1
ATOM 1472 C C . LEU A 1 193 ? -13.148 6.91 4.625 1 96.56 193 LEU A C 1
ATOM 1474 O O . LEU A 1 193 ? -12.555 7.043 3.557 1 96.56 193 LEU A O 1
ATOM 1478 N N . SER A 1 194 ? -14.047 7.777 5.023 1 94.81 194 SER A N 1
ATOM 1479 C CA . SER A 1 194 ? -14.391 8.945 4.223 1 94.81 194 SER A CA 1
ATOM 1480 C C . SER A 1 194 ? -13.234 9.93 4.145 1 94.81 194 SER A C 1
ATOM 1482 O O . SER A 1 194 ? -13.203 10.797 3.268 1 94.81 194 SER A O 1
ATOM 1484 N N . LEU A 1 195 ? -12.25 9.773 5.066 1 95.81 195 LEU A N 1
ATOM 1485 C CA . LEU A 1 195 ? -11.102 10.672 5.117 1 95.81 195 LEU A CA 1
ATOM 1486 C C . LEU A 1 195 ? -9.906 10.062 4.398 1 95.81 195 LEU A C 1
ATOM 1488 O O . LEU A 1 195 ? -8.852 10.695 4.293 1 95.81 195 LEU A O 1
ATOM 1492 N N . ALA A 1 196 ? -10.086 8.828 3.939 1 94.06 196 ALA A N 1
ATOM 1493 C CA . ALA A 1 196 ? -8.953 8.078 3.402 1 94.06 196 ALA A CA 1
ATOM 1494 C C . ALA A 1 196 ? -8.352 8.781 2.189 1 94.06 196 ALA A C 1
ATOM 1496 O O . ALA A 1 196 ? -9.078 9.227 1.299 1 94.06 196 ALA A O 1
ATOM 1497 N N . GLY A 1 197 ? -7.027 8.914 2.203 1 91.62 197 GLY A N 1
ATOM 1498 C CA . GLY A 1 197 ? -6.309 9.453 1.055 1 91.62 197 GLY A CA 1
ATOM 1499 C C . GLY A 1 197 ? -5.664 8.375 0.202 1 91.62 197 GLY A C 1
ATOM 1500 O O . GLY A 1 197 ? -6.016 7.199 0.308 1 91.62 197 GLY A O 1
ATOM 1501 N N . GLY A 1 198 ? -4.77 8.836 -0.665 1 91.44 198 GLY A N 1
ATOM 1502 C CA . GLY A 1 198 ? -4.137 7.941 -1.62 1 91.44 198 GLY A CA 1
ATOM 1503 C C . GLY A 1 198 ? -3.273 6.879 -0.963 1 91.44 198 GLY A C 1
ATOM 1504 O O . GLY A 1 198 ? -3.268 5.727 -1.393 1 91.44 198 GLY A O 1
ATOM 1505 N N . GLY A 1 199 ? -2.619 7.242 0.141 1 94.06 199 GLY A N 1
ATOM 1506 C CA . GLY A 1 199 ? -1.764 6.289 0.829 1 94.06 199 GLY A CA 1
ATOM 1507 C C . GLY A 1 199 ? -2.523 5.098 1.385 1 94.06 199 GLY A C 1
ATOM 1508 O O . GLY A 1 199 ? -2.143 3.949 1.151 1 94.06 199 GLY A O 1
ATOM 1509 N N . PHE A 1 200 ? -3.65 5.367 2.088 1 97.31 200 PHE A N 1
ATOM 1510 C CA . PHE A 1 200 ? -4.465 4.301 2.664 1 97.31 200 PHE A CA 1
ATOM 1511 C C . PHE A 1 200 ? -5.078 3.439 1.57 1 97.31 200 PHE A C 1
ATOM 1513 O O . PHE A 1 200 ? -5.078 2.209 1.667 1 97.31 200 PHE A O 1
ATOM 1520 N N . ARG A 1 201 ? -5.543 4.078 0.529 1 95.75 201 ARG A N 1
ATOM 1521 C CA . ARG A 1 201 ? -6.168 3.357 -0.574 1 95.75 201 ARG A CA 1
ATOM 1522 C C . ARG A 1 201 ? -5.184 2.391 -1.223 1 95.75 201 ARG A C 1
ATOM 1524 O O . ARG A 1 201 ? -5.512 1.225 -1.455 1 95.75 201 ARG A O 1
ATOM 1531 N N . ASP A 1 202 ? -4.02 2.855 -1.461 1 95.62 202 ASP A N 1
ATOM 1532 C CA . ASP A 1 202 ? -2.988 2.029 -2.076 1 95.62 202 ASP A CA 1
ATOM 1533 C C . ASP A 1 202 ? -2.627 0.844 -1.185 1 95.62 202 ASP A C 1
ATOM 1535 O O . ASP A 1 202 ? -2.475 -0.28 -1.667 1 95.62 202 ASP A O 1
ATOM 1539 N N . MET A 1 203 ? -2.541 1.058 0.089 1 97.06 203 MET A N 1
ATOM 1540 C CA . MET A 1 203 ? -2.066 0.032 1.015 1 97.06 203 MET A CA 1
ATOM 1541 C C . MET A 1 203 ? -3.166 -0.983 1.311 1 97.06 203 MET A C 1
ATOM 1543 O O . MET A 1 203 ? -2.881 -2.141 1.619 1 97.06 203 MET A O 1
ATOM 1547 N N . SER A 1 204 ? -4.418 -0.556 1.176 1 97.75 204 SER A N 1
ATOM 1548 C CA . SER A 1 204 ? -5.512 -1.449 1.544 1 97.75 204 SER A CA 1
ATOM 1549 C C . SER A 1 204 ? -6.086 -2.154 0.319 1 97.75 204 SER A C 1
ATOM 1551 O O . SER A 1 204 ? -6.883 -3.086 0.449 1 97.75 204 SER A O 1
ATOM 1553 N N . ARG A 1 205 ? -5.703 -1.787 -0.88 1 95.81 205 ARG A N 1
ATOM 1554 C CA . ARG A 1 205 ? -6.34 -2.289 -2.096 1 95.81 205 ARG A CA 1
ATOM 1555 C C . ARG A 1 205 ? -6.203 -3.805 -2.197 1 95.81 205 ARG A C 1
ATOM 1557 O O . ARG A 1 205 ? -7.105 -4.48 -2.693 1 95.81 205 ARG A O 1
ATOM 1564 N N . LEU A 1 206 ? -5.078 -4.395 -1.654 1 97.56 206 LEU A N 1
ATOM 1565 C CA . LEU A 1 206 ? -4.848 -5.832 -1.738 1 97.56 206 LEU A CA 1
ATOM 1566 C C . LEU A 1 206 ? -5.84 -6.594 -0.865 1 97.56 206 LEU A C 1
ATOM 1568 O O . LEU A 1 206 ? -6.02 -7.801 -1.031 1 97.56 206 LEU A O 1
ATOM 1572 N N . SER A 1 207 ? -6.484 -5.887 0.038 1 98 207 SER A N 1
ATOM 1573 C CA . SER A 1 207 ? -7.453 -6.539 0.912 1 98 207 SER A CA 1
ATOM 1574 C C . SER A 1 207 ? -8.695 -6.961 0.138 1 98 207 SER A C 1
ATOM 1576 O O . SER A 1 207 ? -9.531 -7.715 0.651 1 98 207 SER A O 1
ATOM 1578 N N . LYS A 1 208 ? -8.797 -6.574 -1.081 1 96.94 208 LYS A N 1
ATOM 1579 C CA . LYS A 1 208 ? -9.906 -6.961 -1.951 1 96.94 208 LYS A CA 1
ATOM 1580 C C . LYS A 1 208 ? -9.68 -8.352 -2.541 1 96.94 208 LYS A C 1
ATOM 1582 O O . LYS A 1 208 ? -10.602 -8.945 -3.105 1 96.94 208 LYS A O 1
ATOM 1587 N N . SER A 1 209 ? -8.5 -8.867 -2.426 1 96.88 209 SER A N 1
ATOM 1588 C CA . SER A 1 209 ? -8.109 -10.109 -3.078 1 96.88 209 SER A CA 1
ATOM 1589 C C . SER A 1 209 ? -8.93 -11.289 -2.553 1 96.88 209 SER A C 1
ATOM 1591 O O . SER A 1 209 ? -9.422 -11.25 -1.427 1 96.88 209 SER A O 1
ATOM 1593 N N . SER A 1 210 ? -9.023 -12.32 -3.33 1 95.94 210 SER A N 1
ATOM 1594 C CA . SER A 1 210 ? -9.844 -13.492 -3.047 1 95.94 210 SER A CA 1
ATOM 1595 C C . SER A 1 210 ? -9.328 -14.258 -1.834 1 95.94 210 SER A C 1
ATOM 1597 O O . SER A 1 210 ? -8.203 -14.758 -1.846 1 95.94 210 SER A O 1
ATOM 1599 N N . PRO A 1 211 ? -10.211 -14.391 -0.787 1 97.56 211 PRO A N 1
ATOM 1600 C CA . PRO A 1 211 ? -9.797 -15.188 0.37 1 97.56 211 PRO A CA 1
ATOM 1601 C C . PRO A 1 211 ? -9.469 -16.641 0.003 1 97.56 211 PRO A C 1
ATOM 1603 O O . PRO A 1 211 ? -8.523 -17.219 0.536 1 97.56 211 PRO A O 1
ATOM 1606 N N . LEU A 1 212 ? -10.188 -17.156 -0.938 1 94.69 212 LEU A N 1
ATOM 1607 C CA . LEU A 1 212 ? -9.969 -18.547 -1.357 1 94.69 212 LEU A CA 1
ATOM 1608 C C . LEU A 1 212 ? -8.594 -18.703 -2.01 1 94.69 212 LEU A C 1
ATOM 1610 O O . LEU A 1 212 ? -7.863 -19.641 -1.701 1 94.69 212 LEU A O 1
ATOM 1614 N N . MET A 1 213 ? -8.273 -17.828 -2.859 1 95.62 213 MET A N 1
ATOM 1615 C CA . MET A 1 213 ? -6.988 -17.891 -3.545 1 95.62 213 MET A CA 1
ATOM 1616 C C . MET A 1 213 ? -5.84 -17.703 -2.561 1 95.62 213 MET A C 1
ATOM 1618 O O . MET A 1 213 ? -4.883 -18.484 -2.562 1 95.62 213 MET A O 1
ATOM 1622 N N . TRP A 1 214 ? -5.98 -16.781 -1.688 1 98 214 TRP A N 1
ATOM 1623 C CA . TRP A 1 214 ? -4.855 -16.391 -0.844 1 98 214 TRP A CA 1
ATOM 1624 C C . TRP A 1 214 ? -4.719 -17.344 0.346 1 98 214 TRP A C 1
ATOM 1626 O O . TRP A 1 214 ? -3.613 -17.562 0.849 1 98 214 TRP A O 1
ATOM 1636 N N . LYS A 1 215 ? -5.836 -17.891 0.802 1 98 215 LYS A N 1
ATOM 1637 C CA . LYS A 1 215 ? -5.684 -18.938 1.821 1 98 215 LYS A CA 1
ATOM 1638 C C . LYS A 1 215 ? -4.789 -20.062 1.326 1 98 215 LYS A C 1
ATOM 1640 O O . LYS A 1 215 ? -3.928 -20.547 2.064 1 98 215 LYS A O 1
ATOM 1645 N N . ASP A 1 216 ? -4.938 -20.469 0.061 1 97.94 216 ASP A N 1
ATOM 1646 C CA . ASP A 1 216 ? -4.141 -21.531 -0.534 1 97.94 216 ASP A CA 1
ATOM 1647 C C . ASP A 1 216 ? -2.68 -21.125 -0.67 1 97.94 216 ASP A C 1
ATOM 1649 O O . ASP A 1 216 ? -1.776 -21.922 -0.431 1 97.94 216 ASP A O 1
ATOM 1653 N N . ILE A 1 217 ? -2.457 -19.906 -1.078 1 98.31 217 ILE A N 1
ATOM 1654 C CA . ILE A 1 217 ? -1.098 -19.391 -1.239 1 98.31 217 ILE A CA 1
ATOM 1655 C C . ILE A 1 217 ? -0.388 -19.375 0.112 1 98.31 217 ILE A C 1
ATOM 1657 O O . ILE A 1 217 ? 0.748 -19.844 0.23 1 98.31 217 ILE A O 1
ATOM 1661 N N . PHE A 1 218 ? -1.067 -18.891 1.15 1 98.81 218 PHE A N 1
ATOM 1662 C CA . PHE A 1 218 ? -0.491 -18.859 2.488 1 98.81 218 PHE A CA 1
ATOM 1663 C C . PHE A 1 218 ? -0.19 -20.266 2.98 1 98.81 218 PHE A C 1
ATOM 1665 O O . PHE A 1 218 ? 0.833 -20.5 3.627 1 98.81 218 PHE A O 1
ATOM 1672 N N . LYS A 1 219 ? -1.054 -21.172 2.646 1 98.56 219 LYS A N 1
ATOM 1673 C CA . LYS A 1 219 ? -0.864 -22.578 3.02 1 98.56 219 LYS A CA 1
ATOM 1674 C C . LYS A 1 219 ? 0.349 -23.172 2.312 1 98.56 219 LYS A C 1
ATOM 1676 O O . LYS A 1 219 ? 1.205 -23.797 2.951 1 98.56 219 LYS A O 1
ATOM 1681 N N . GLN A 1 220 ? 0.494 -22.953 1.062 1 98.38 220 GLN A N 1
ATOM 1682 C CA . GLN A 1 220 ? 1.54 -23.578 0.257 1 98.38 220 GLN A CA 1
ATOM 1683 C C . GLN A 1 220 ? 2.904 -22.953 0.556 1 98.38 220 GLN A C 1
ATOM 1685 O O . GLN A 1 220 ? 3.938 -23.594 0.339 1 98.38 220 GLN A O 1
ATOM 1690 N N . ASN A 1 221 ? 2.906 -21.75 0.956 1 98.62 221 ASN A N 1
ATOM 1691 C CA . ASN A 1 221 ? 4.16 -21.078 1.255 1 98.62 221 ASN A CA 1
ATOM 1692 C C . ASN A 1 221 ? 4.266 -20.719 2.734 1 98.62 221 ASN A C 1
ATOM 1694 O O . ASN A 1 221 ? 4.871 -19.703 3.092 1 98.62 221 ASN A O 1
ATOM 1698 N N . ARG A 1 222 ? 3.695 -21.516 3.561 1 98.56 222 ARG A N 1
ATOM 1699 C CA . ARG A 1 222 ? 3.441 -21.312 4.98 1 98.56 222 ARG A CA 1
ATOM 1700 C C . ARG A 1 222 ? 4.703 -20.844 5.699 1 98.56 222 ARG A C 1
ATOM 1702 O O . ARG A 1 222 ? 4.707 -19.781 6.332 1 98.56 222 ARG A O 1
ATOM 1709 N N . ASP A 1 223 ? 5.797 -21.562 5.645 1 98.69 223 ASP A N 1
ATOM 1710 C CA . ASP A 1 223 ? 6.984 -21.297 6.449 1 98.69 223 ASP A CA 1
ATOM 1711 C C . ASP A 1 223 ? 7.633 -19.984 6.051 1 98.69 223 ASP A C 1
ATOM 1713 O O . ASP A 1 223 ? 8.062 -19.203 6.91 1 98.69 223 ASP A O 1
ATOM 1717 N N . ASN A 1 224 ? 7.695 -19.734 4.754 1 98.69 224 ASN A N 1
ATOM 1718 C CA . ASN A 1 224 ? 8.273 -18.484 4.281 1 98.69 224 ASN A CA 1
ATOM 1719 C C . ASN A 1 224 ? 7.418 -17.281 4.672 1 98.69 224 ASN A C 1
ATOM 1721 O O . ASN A 1 224 ? 7.941 -16.234 5.051 1 98.69 224 ASN A O 1
ATOM 1725 N N . VAL A 1 225 ? 6.105 -17.469 4.598 1 98.81 225 VAL A N 1
ATOM 1726 C CA . VAL A 1 225 ? 5.18 -16.406 4.973 1 98.81 225 VAL A CA 1
ATOM 1727 C C . VAL A 1 225 ? 5.332 -16.078 6.461 1 98.81 225 VAL A C 1
ATOM 1729 O O . VAL A 1 225 ? 5.418 -14.922 6.848 1 98.81 225 VAL A O 1
ATOM 1732 N N . LEU A 1 226 ? 5.391 -17.125 7.262 1 98.88 226 LEU A N 1
ATOM 1733 C CA . LEU A 1 226 ? 5.539 -16.953 8.703 1 98.88 226 LEU A CA 1
ATOM 1734 C C . LEU A 1 226 ? 6.84 -16.234 9.031 1 98.88 226 LEU A C 1
ATOM 1736 O O . LEU A 1 226 ? 6.863 -15.344 9.891 1 98.88 226 LEU A O 1
ATOM 1740 N N . GLU A 1 227 ? 7.883 -16.609 8.352 1 98.75 227 GLU A N 1
ATOM 1741 C CA . GLU A 1 227 ? 9.164 -15.945 8.57 1 98.75 227 GLU A CA 1
ATOM 1742 C C . GLU A 1 227 ? 9.086 -14.477 8.18 1 98.75 227 GLU A C 1
ATOM 1744 O O . GLU A 1 227 ? 9.57 -13.609 8.906 1 98.75 227 GLU A O 1
ATOM 1749 N N . ALA A 1 228 ? 8.477 -14.148 7.051 1 98.75 228 ALA A N 1
ATOM 1750 C CA . ALA A 1 228 ? 8.328 -12.773 6.59 1 98.75 228 ALA A CA 1
ATOM 1751 C C . ALA A 1 228 ? 7.5 -11.953 7.574 1 98.75 228 ALA A C 1
ATOM 1753 O O . ALA A 1 228 ? 7.844 -10.812 7.887 1 98.75 228 ALA A O 1
ATOM 1754 N N . ILE A 1 229 ? 6.398 -12.539 8.07 1 98.88 229 ILE A N 1
ATOM 1755 C CA . ILE A 1 229 ? 5.551 -11.875 9.055 1 98.88 229 ILE A CA 1
ATOM 1756 C C . ILE A 1 229 ? 6.367 -11.562 10.312 1 98.88 229 ILE A C 1
ATOM 1758 O O . ILE A 1 229 ? 6.324 -10.445 10.828 1 98.88 229 ILE A O 1
ATOM 1762 N N . LYS A 1 230 ? 7.125 -12.547 10.766 1 98.69 230 LYS A N 1
ATOM 1763 C CA . LYS A 1 230 ? 7.93 -12.383 11.977 1 98.69 230 LYS A CA 1
ATOM 1764 C C . LYS A 1 230 ? 8.922 -11.242 11.82 1 98.69 230 LYS A C 1
ATOM 1766 O O . LYS A 1 230 ? 9.094 -10.43 12.734 1 98.69 230 LYS A O 1
ATOM 1771 N N . LYS A 1 231 ? 9.586 -11.219 10.703 1 98.56 231 LYS A N 1
ATOM 1772 C CA . LYS A 1 231 ? 10.562 -10.156 10.445 1 98.56 231 LYS A CA 1
ATOM 1773 C C . LYS A 1 231 ? 9.883 -8.789 10.422 1 98.56 231 LYS A C 1
ATOM 1775 O O . LYS A 1 231 ? 10.438 -7.809 10.938 1 98.56 231 LYS A O 1
ATOM 1780 N N . CYS A 1 232 ? 8.734 -8.688 9.836 1 98.75 232 CYS A N 1
ATOM 1781 C CA . CYS A 1 232 ? 8.008 -7.422 9.773 1 98.75 232 CYS A CA 1
ATOM 1782 C C . CYS A 1 232 ? 7.477 -7.027 11.141 1 98.75 232 CYS A C 1
ATOM 1784 O O . CYS A 1 232 ? 7.508 -5.852 11.516 1 98.75 232 CYS A O 1
ATOM 1786 N N . GLU A 1 233 ? 6.965 -8.016 11.883 1 98.56 233 GLU A N 1
ATOM 1787 C CA . GLU A 1 233 ? 6.492 -7.77 13.242 1 98.56 233 GLU A CA 1
ATOM 1788 C C . GLU A 1 233 ? 7.59 -7.16 14.109 1 98.56 233 GLU A C 1
ATOM 1790 O O . GLU A 1 233 ? 7.328 -6.262 14.906 1 98.56 233 GLU A O 1
ATOM 1795 N N . LYS A 1 234 ? 8.734 -7.68 13.969 1 98.56 234 LYS A N 1
ATOM 1796 C CA . LYS A 1 234 ? 9.859 -7.145 14.727 1 98.56 234 LYS A CA 1
ATOM 1797 C C . LYS A 1 234 ? 10.062 -5.66 14.438 1 98.56 234 LYS A C 1
ATOM 1799 O O . LYS A 1 234 ? 10.312 -4.871 15.352 1 98.56 234 LYS A O 1
ATOM 1804 N N . GLU A 1 235 ? 9.969 -5.25 13.156 1 98.81 235 GLU A N 1
ATOM 1805 C CA . GLU A 1 235 ? 10.086 -3.848 12.773 1 98.81 235 GLU A CA 1
ATOM 1806 C C . GLU A 1 235 ? 8.984 -3.006 13.406 1 98.81 235 GLU A C 1
ATOM 1808 O O . GLU A 1 235 ? 9.242 -1.929 13.945 1 98.81 235 GLU A O 1
ATOM 1813 N N . ILE A 1 236 ? 7.738 -3.512 13.367 1 98.88 236 ILE A N 1
ATOM 1814 C CA . ILE A 1 236 ? 6.586 -2.783 13.883 1 98.88 236 ILE A CA 1
ATOM 1815 C C . ILE A 1 236 ? 6.719 -2.623 15.398 1 98.88 236 ILE A C 1
ATOM 1817 O O . ILE A 1 236 ? 6.492 -1.536 15.938 1 98.88 236 ILE A O 1
ATOM 1821 N N . VAL A 1 237 ? 7.109 -3.68 16.062 1 98.5 237 VAL A N 1
ATOM 1822 C CA . VAL A 1 237 ? 7.27 -3.678 17.5 1 98.5 237 VAL A CA 1
ATOM 1823 C C . VAL A 1 237 ? 8.352 -2.678 17.906 1 98.5 237 VAL A C 1
ATOM 1825 O O . VAL A 1 237 ? 8.195 -1.946 18.891 1 98.5 237 VAL A O 1
ATOM 1828 N N . GLN A 1 238 ? 9.414 -2.621 17.172 1 98.5 238 GLN A N 1
ATOM 1829 C CA . GLN A 1 238 ? 10.492 -1.692 17.484 1 98.5 238 GLN A CA 1
ATOM 1830 C C . GLN A 1 238 ? 10.055 -0.246 17.281 1 98.5 238 GLN A C 1
ATOM 1832 O O . GLN A 1 238 ? 10.359 0.623 18.094 1 98.5 238 GLN A O 1
ATOM 1837 N N . ALA A 1 239 ? 9.391 0.016 16.188 1 98.75 239 ALA A N 1
ATOM 1838 C CA . ALA A 1 239 ? 8.852 1.354 15.961 1 98.75 239 ALA A CA 1
ATOM 1839 C C . ALA A 1 239 ? 7.922 1.772 17.094 1 98.75 239 ALA A C 1
ATOM 1841 O O . ALA A 1 239 ? 8.016 2.891 17.609 1 98.75 239 ALA A O 1
ATOM 1842 N N . LYS A 1 240 ? 7.008 0.838 17.469 1 98.75 240 LYS A N 1
ATOM 1843 C CA . LYS A 1 240 ? 6.082 1.08 18.578 1 98.75 240 LYS A CA 1
ATOM 1844 C C . LYS A 1 240 ? 6.832 1.415 19.859 1 98.75 240 LYS A C 1
ATOM 1846 O O . LYS A 1 240 ? 6.465 2.35 20.578 1 98.75 240 LYS A O 1
ATOM 1851 N N . ALA A 1 241 ? 7.871 0.708 20.109 1 98.75 241 ALA A N 1
ATOM 1852 C CA . ALA A 1 241 ? 8.664 0.912 21.312 1 98.75 241 ALA A CA 1
ATOM 1853 C C . ALA A 1 241 ? 9.32 2.291 21.312 1 98.75 241 ALA A C 1
ATOM 1855 O O . ALA A 1 241 ? 9.352 2.969 22.344 1 98.75 241 ALA A O 1
ATOM 1856 N N . TRP A 1 242 ? 9.883 2.693 20.219 1 98.81 242 TRP A N 1
ATOM 1857 C CA . TRP A 1 242 ? 10.516 4.008 20.141 1 98.81 242 TRP A CA 1
ATOM 1858 C C . TRP A 1 242 ? 9.484 5.117 20.359 1 98.81 242 TRP A C 1
ATOM 1860 O O . TRP A 1 242 ? 9.766 6.098 21.047 1 98.81 242 TRP A O 1
ATOM 1870 N N . ILE A 1 243 ? 8.266 4.965 19.734 1 98.75 243 ILE A N 1
ATOM 1871 C CA . ILE A 1 243 ? 7.215 5.949 19.938 1 98.75 243 ILE A CA 1
ATOM 1872 C C . ILE A 1 243 ? 6.797 5.965 21.406 1 98.75 243 ILE A C 1
ATOM 1874 O O . ILE A 1 243 ? 6.691 7.031 22.016 1 98.75 243 ILE A O 1
ATOM 1878 N N . GLU A 1 244 ? 6.613 4.797 21.984 1 98.38 244 GLU A N 1
ATOM 1879 C CA . GLU A 1 244 ? 6.191 4.652 23.375 1 98.38 244 GLU A CA 1
ATOM 1880 C C . GLU A 1 244 ? 7.203 5.289 24.328 1 98.38 244 GLU A C 1
ATOM 1882 O O . GLU A 1 244 ? 6.82 5.895 25.328 1 98.38 244 GLU A O 1
ATOM 1887 N N . ASN A 1 245 ? 8.438 5.223 24.047 1 98.44 245 ASN A N 1
ATOM 1888 C CA . ASN A 1 245 ? 9.508 5.691 24.922 1 98.44 245 ASN A CA 1
ATOM 1889 C C . ASN A 1 245 ? 9.992 7.082 24.516 1 98.44 245 ASN A C 1
ATOM 1891 O O . ASN A 1 245 ? 11.023 7.555 25.016 1 98.44 245 ASN A O 1
ATOM 1895 N N . ASN A 1 246 ? 9.352 7.688 23.594 1 98.25 246 ASN A N 1
ATOM 1896 C CA . ASN A 1 246 ? 9.68 9.023 23.109 1 98.25 246 ASN A CA 1
ATOM 1897 C C . ASN A 1 246 ? 11.086 9.086 22.516 1 98.25 246 ASN A C 1
ATOM 1899 O O . ASN A 1 246 ? 11.789 10.078 22.688 1 98.25 246 ASN A O 1
ATOM 1903 N N . ASP A 1 247 ? 11.555 7.973 22.031 1 98.5 247 ASP A N 1
ATOM 1904 C CA . ASP A 1 247 ? 12.836 7.922 21.344 1 98.5 247 ASP A CA 1
ATOM 1905 C C . ASP A 1 247 ? 12.664 8.203 19.844 1 98.5 247 ASP A C 1
ATOM 1907 O O . ASP A 1 247 ? 12.867 7.312 19.016 1 98.5 247 ASP A O 1
ATOM 1911 N N . TYR A 1 248 ? 12.445 9.414 19.531 1 98.25 248 TYR A N 1
ATOM 1912 C CA . TYR A 1 248 ? 12.094 9.797 18.172 1 98.25 248 TYR A CA 1
ATOM 1913 C C . TYR A 1 248 ? 13.344 9.891 17.297 1 98.25 248 TYR A C 1
ATOM 1915 O O . TYR A 1 248 ? 13.25 9.844 16.078 1 98.25 248 TYR A O 1
ATOM 1923 N N . GLU A 1 249 ? 14.5 10.008 17.875 1 98.12 249 GLU A N 1
ATOM 1924 C CA . GLU A 1 249 ? 15.734 9.992 17.094 1 98.12 249 GLU A CA 1
ATOM 1925 C C . GLU A 1 249 ? 15.984 8.617 16.484 1 98.12 249 GLU A C 1
ATOM 1927 O O . GLU A 1 249 ? 16.297 8.5 15.297 1 98.12 249 GLU A O 1
ATOM 1932 N N . SER A 1 250 ? 15.812 7.555 17.328 1 98.69 250 SER A N 1
ATOM 1933 C CA . SER A 1 250 ? 15.938 6.191 16.812 1 98.69 250 SER A CA 1
ATOM 1934 C C . SER A 1 250 ? 14.859 5.891 15.773 1 98.69 250 SER A C 1
ATOM 1936 O O . SER A 1 250 ? 15.133 5.23 14.766 1 98.69 250 SER A O 1
ATOM 1938 N N . LEU A 1 251 ? 13.703 6.426 16.031 1 98.81 251 LEU A N 1
ATOM 1939 C CA . LEU A 1 251 ? 12.609 6.254 15.086 1 98.81 251 LEU A CA 1
ATOM 1940 C C . LEU A 1 251 ? 12.953 6.891 13.742 1 98.81 251 LEU A C 1
ATOM 1942 O O . LEU A 1 251 ? 12.719 6.293 12.695 1 98.81 251 LEU A O 1
ATOM 1946 N N . ALA A 1 252 ? 13.508 8.078 13.789 1 98.75 252 ALA A N 1
ATOM 1947 C CA . ALA A 1 252 ? 13.891 8.789 12.57 1 98.75 252 ALA A CA 1
ATOM 1948 C C . ALA A 1 252 ? 14.969 8.023 11.812 1 98.75 252 ALA A C 1
ATOM 1950 O O . ALA A 1 252 ? 14.938 7.961 10.578 1 98.75 252 ALA A O 1
ATOM 1951 N N . GLU A 1 253 ? 15.914 7.441 12.5 1 98.69 253 GLU A N 1
ATOM 1952 C CA . GLU A 1 253 ? 16.969 6.648 11.875 1 98.69 253 GLU A CA 1
ATOM 1953 C C . GLU A 1 253 ? 16.391 5.414 11.188 1 98.69 253 GLU A C 1
ATOM 1955 O O . GLU A 1 253 ? 16.812 5.055 10.086 1 98.69 253 GLU A O 1
ATOM 1960 N N . TRP A 1 254 ? 15.477 4.848 11.898 1 98.81 254 TRP A N 1
ATOM 1961 C CA . TRP A 1 254 ? 14.773 3.682 11.375 1 98.81 254 TRP A CA 1
ATOM 1962 C C . TRP A 1 254 ? 14.031 4.031 10.086 1 98.81 254 TRP A C 1
ATOM 1964 O O . TRP A 1 254 ? 14.086 3.287 9.109 1 98.81 254 TRP A O 1
ATOM 1974 N N . MET A 1 255 ? 13.375 5.172 10.039 1 98.81 255 MET A N 1
ATOM 1975 C CA . MET A 1 255 ? 12.656 5.625 8.852 1 98.81 255 MET A CA 1
ATOM 1976 C C . MET A 1 255 ? 13.625 5.98 7.73 1 98.81 255 MET A C 1
ATOM 1978 O O . MET A 1 255 ? 13.359 5.699 6.562 1 98.81 255 MET A O 1
ATOM 1982 N N . ALA A 1 256 ? 14.719 6.551 8.102 1 98.56 256 ALA A N 1
ATOM 1983 C CA . ALA A 1 256 ? 15.734 6.898 7.117 1 98.56 256 ALA A CA 1
ATOM 1984 C C . ALA A 1 256 ? 16.281 5.648 6.43 1 98.56 256 ALA A C 1
ATOM 1986 O O . ALA A 1 256 ? 16.562 5.664 5.23 1 98.56 256 ALA A O 1
ATOM 1987 N N . GLN A 1 257 ? 16.453 4.594 7.219 1 98.44 257 GLN A N 1
ATOM 1988 C CA . GLN A 1 257 ? 16.875 3.326 6.641 1 98.44 257 GLN A CA 1
ATOM 1989 C C . GLN A 1 257 ? 15.867 2.818 5.613 1 98.44 257 GLN A C 1
ATOM 1991 O O . GLN A 1 257 ? 16.25 2.346 4.543 1 98.44 257 GLN A O 1
ATOM 1996 N N . ALA A 1 258 ? 14.625 2.93 5.941 1 98.56 258 ALA A N 1
ATOM 1997 C CA . ALA A 1 258 ? 13.57 2.488 5.039 1 98.56 258 ALA A CA 1
ATOM 1998 C C . ALA A 1 258 ? 13.578 3.301 3.746 1 98.56 258 ALA A C 1
ATOM 2000 O O . ALA A 1 258 ? 13.242 2.783 2.68 1 98.56 258 ALA A O 1
ATOM 2001 N N . ASN A 1 259 ? 13.977 4.598 3.816 1 97.88 259 ASN A N 1
ATOM 2002 C CA . ASN A 1 259 ? 14.031 5.469 2.648 1 97.88 259 ASN A CA 1
ATOM 2003 C C . ASN A 1 259 ? 14.953 4.898 1.572 1 97.88 259 ASN A C 1
ATOM 2005 O O . ASN A 1 259 ? 14.797 5.207 0.389 1 97.88 259 ASN A O 1
ATOM 2009 N N . LYS A 1 260 ? 15.891 4.07 1.954 1 97.19 260 LYS A N 1
ATOM 2010 C CA . LYS A 1 260 ? 16.875 3.525 1.025 1 97.19 260 LYS A CA 1
ATOM 2011 C C . LYS A 1 260 ? 16.219 2.572 0.028 1 97.19 260 LYS A C 1
ATOM 2013 O O . LYS A 1 260 ? 16.828 2.223 -0.99 1 97.19 260 LYS A O 1
ATOM 2018 N N . LEU A 1 261 ? 15 2.135 0.374 1 96.88 261 LEU A N 1
ATOM 2019 C CA . LEU A 1 261 ? 14.266 1.277 -0.549 1 96.88 261 LEU A CA 1
ATOM 2020 C C . LEU A 1 261 ? 14.156 1.924 -1.927 1 96.88 261 LEU A C 1
ATOM 2022 O O . LEU A 1 261 ? 14.188 1.23 -2.945 1 96.88 261 LEU A O 1
ATOM 2026 N N . GLN A 1 262 ? 14.07 3.246 -1.996 1 91.19 262 GLN A N 1
ATOM 2027 C CA . GLN A 1 262 ? 13.867 3.992 -3.234 1 91.19 262 GLN A CA 1
ATOM 2028 C C . GLN A 1 262 ? 15.094 3.891 -4.145 1 91.19 262 GLN A C 1
ATOM 2030 O O . GLN A 1 262 ? 15 4.148 -5.344 1 91.19 262 GLN A O 1
ATOM 2035 N N . GLU A 1 263 ? 16.203 3.574 -3.561 1 89.44 263 GLU A N 1
ATOM 2036 C CA . GLU A 1 263 ? 17.406 3.389 -4.359 1 89.44 263 GLU A CA 1
ATOM 2037 C C . GLU A 1 263 ? 17.297 2.156 -5.254 1 89.44 263 GLU A C 1
ATOM 2039 O O . GLU A 1 263 ? 18.031 2.021 -6.23 1 89.44 263 GLU A O 1
ATOM 2044 N N . PHE A 1 264 ? 16.359 1.3 -4.934 1 85.88 264 PHE A N 1
ATOM 2045 C CA . PHE A 1 264 ? 16.219 0.046 -5.664 1 85.88 264 PHE A CA 1
ATOM 2046 C C . PHE A 1 264 ? 14.977 0.076 -6.551 1 85.88 264 PHE A C 1
ATOM 2048 O O . PHE A 1 264 ? 14.75 -0.842 -7.344 1 85.88 264 PHE A O 1
ATOM 2055 N N . MET A 1 265 ? 14.117 1.038 -6.332 1 78.88 265 MET A N 1
ATOM 2056 C CA . MET A 1 265 ? 12.852 1.065 -7.051 1 78.88 265 MET A CA 1
ATOM 2057 C C . MET A 1 265 ? 12.742 2.316 -7.914 1 78.88 265 MET A C 1
ATOM 2059 O O . MET A 1 265 ? 13.242 3.377 -7.547 1 78.88 265 MET A O 1
ATOM 2063 N N . MET B 1 1 ? 3.174 20.406 0.019 1 94.5 1 MET B N 1
ATOM 2064 C CA . MET B 1 1 ? 1.87 21 0.281 1 94.5 1 MET B CA 1
ATOM 2065 C C . MET B 1 1 ? 1.918 22.516 0.077 1 94.5 1 MET B C 1
ATOM 2067 O O . MET B 1 1 ? 1.1 23.078 -0.656 1 94.5 1 MET B O 1
ATOM 2071 N N . GLY B 1 2 ? 2.875 23.156 0.676 1 96.75 2 GLY B N 1
ATOM 2072 C CA . GLY B 1 2 ? 2.969 24.594 0.585 1 96.75 2 GLY B CA 1
ATOM 2073 C C . GLY B 1 2 ? 3.158 25.094 -0.835 1 96.75 2 GLY B C 1
ATOM 2074 O O . GLY B 1 2 ? 2.434 25.984 -1.289 1 96.75 2 GLY B O 1
ATOM 2075 N N . GLY B 1 3 ? 4.148 24.469 -1.522 1 97.62 3 GLY B N 1
ATOM 2076 C CA . GLY B 1 3 ? 4.398 24.859 -2.902 1 97.62 3 GLY B CA 1
ATOM 2077 C C . GLY B 1 3 ? 3.199 24.641 -3.809 1 97.62 3 GLY B C 1
ATOM 2078 O O . GLY B 1 3 ? 2.863 25.516 -4.621 1 97.62 3 GLY B O 1
ATOM 2079 N N . SER B 1 4 ? 2.533 23.531 -3.648 1 98.44 4 SER B N 1
ATOM 2080 C CA . SER B 1 4 ? 1.338 23.25 -4.434 1 98.44 4 SER B CA 1
ATOM 2081 C C . SER B 1 4 ? 0.236 24.266 -4.16 1 98.44 4 SER B C 1
ATOM 2083 O O . SER B 1 4 ? -0.503 24.656 -5.066 1 98.44 4 SER B O 1
ATOM 2085 N N . LEU B 1 5 ? 0.167 24.703 -2.926 1 98.38 5 LEU B N 1
ATOM 2086 C CA . LEU B 1 5 ? -0.823 25.719 -2.572 1 98.38 5 LEU B CA 1
ATOM 2087 C C . LEU B 1 5 ? -0.48 27.062 -3.213 1 98.38 5 LEU B C 1
ATOM 2089 O O . LEU B 1 5 ? -1.369 27.766 -3.691 1 98.38 5 LEU B O 1
ATOM 2093 N N . GLY B 1 6 ? 0.774 27.391 -3.141 1 98.25 6 GLY B N 1
ATOM 2094 C CA . GLY B 1 6 ? 1.197 28.609 -3.816 1 98.25 6 GLY B CA 1
ATOM 2095 C C . GLY B 1 6 ? 0.769 28.656 -5.27 1 98.25 6 GLY B C 1
ATOM 2096 O O . GLY B 1 6 ? 0.227 29.672 -5.727 1 98.25 6 GLY B O 1
ATOM 2097 N N . LEU B 1 7 ? 0.978 27.547 -5.98 1 98.12 7 LEU B N 1
ATOM 2098 C CA . LEU B 1 7 ? 0.56 27.453 -7.375 1 98.12 7 LEU B CA 1
ATOM 2099 C C . LEU B 1 7 ? -0.949 27.641 -7.504 1 98.12 7 LEU B C 1
ATOM 2101 O O . LEU B 1 7 ? -1.416 28.375 -8.375 1 98.12 7 LEU B O 1
ATOM 2105 N N . ALA B 1 8 ? -1.653 26.984 -6.672 1 98.38 8 ALA B N 1
ATOM 2106 C CA . ALA B 1 8 ? -3.113 27.016 -6.723 1 98.38 8 ALA B CA 1
ATOM 2107 C C . ALA B 1 8 ? -3.645 28.422 -6.445 1 98.38 8 ALA B C 1
ATOM 2109 O O . ALA B 1 8 ? -4.59 28.875 -7.098 1 98.38 8 ALA B O 1
ATOM 2110 N N . LEU B 1 9 ? -3.037 29.109 -5.48 1 98.56 9 LEU B N 1
ATOM 2111 C CA . LEU B 1 9 ? -3.471 30.453 -5.117 1 98.56 9 LEU B CA 1
ATOM 2112 C C . LEU B 1 9 ? -3.189 31.438 -6.246 1 98.56 9 LEU B C 1
ATOM 2114 O O . LEU B 1 9 ? -4.004 32.312 -6.52 1 98.56 9 LEU B O 1
ATOM 2118 N N . GLN B 1 10 ? -2.047 31.281 -6.824 1 97.81 10 GLN B N 1
ATOM 2119 C CA . GLN B 1 10 ? -1.703 32.125 -7.961 1 97.81 10 GLN B CA 1
ATOM 2120 C C . GLN B 1 10 ? -2.674 31.922 -9.117 1 97.81 10 GLN B C 1
ATOM 2122 O O . GLN B 1 10 ? -3.107 32.875 -9.758 1 97.81 10 GLN B O 1
ATOM 2127 N N . GLU B 1 11 ? -2.961 30.719 -9.383 1 97.31 11 GLU B N 1
ATOM 2128 C CA . GLU B 1 11 ? -3.906 30.391 -10.445 1 97.31 11 GLU B CA 1
ATOM 2129 C C . GLU B 1 11 ? -5.293 30.953 -10.141 1 97.31 11 GLU B C 1
ATOM 2131 O O . GLU B 1 11 ? -5.992 31.422 -11.039 1 97.31 11 GLU B O 1
ATOM 2136 N N . TRP B 1 12 ? -5.699 30.781 -8.898 1 97.38 12 TRP B N 1
ATOM 2137 C CA . TRP B 1 12 ? -6.98 31.328 -8.469 1 97.38 12 TRP B CA 1
ATOM 2138 C C . TRP B 1 12 ? -7.043 32.844 -8.719 1 97.38 12 TRP B C 1
ATOM 2140 O O . TRP B 1 12 ? -8.094 33.375 -9.094 1 97.38 12 TRP B O 1
ATOM 2150 N N . GLY B 1 13 ? -6 33.594 -8.383 1 97.06 13 GLY B N 1
ATOM 2151 C CA . GLY B 1 13 ? -5.82 34.969 -8.836 1 97.06 13 GLY B CA 1
ATOM 2152 C C . GLY B 1 13 ? -6.539 36 -7.965 1 97.06 13 GLY B C 1
ATOM 2153 O O . GLY B 1 13 ? -6.824 37.094 -8.406 1 97.06 13 GLY B O 1
ATOM 2154 N N . ARG B 1 14 ? -6.816 35.688 -6.73 1 97 14 ARG B N 1
ATOM 2155 C CA . ARG B 1 14 ? -7.578 36.594 -5.887 1 97 14 ARG B CA 1
ATOM 2156 C C . ARG B 1 14 ? -6.656 37.375 -4.949 1 97 14 ARG B C 1
ATOM 2158 O O . ARG B 1 14 ? -7.07 38.344 -4.344 1 97 14 ARG B O 1
ATOM 2165 N N . PHE B 1 15 ? -5.422 36.938 -4.824 1 97.31 15 PHE B N 1
ATOM 2166 C CA . PHE B 1 15 ? -4.449 37.625 -3.982 1 97.31 15 PHE B CA 1
ATOM 2167 C C . PHE B 1 15 ? -3.576 38.562 -4.816 1 97.31 15 PHE B C 1
ATOM 2169 O O . PHE B 1 15 ? -3.172 38.219 -5.926 1 97.31 15 PHE B O 1
ATOM 2176 N N . LYS B 1 16 ? -3.35 39.688 -4.211 1 97.19 16 LYS B N 1
ATOM 2177 C CA . LYS B 1 16 ? -2.457 40.656 -4.875 1 97.19 16 LYS B CA 1
ATOM 2178 C C . LYS B 1 16 ? -1.059 40.062 -5.043 1 97.19 16 LYS B C 1
ATOM 2180 O O . LYS B 1 16 ? -0.407 40.281 -6.066 1 97.19 16 LYS B O 1
ATOM 2185 N N . SER B 1 17 ? -0.648 39.312 -4.051 1 97.62 17 SER B N 1
ATOM 2186 C CA . SER B 1 17 ? 0.668 38.688 -4.074 1 97.62 17 SER B CA 1
ATOM 2187 C C . SER B 1 17 ? 0.699 37.438 -3.207 1 97.62 17 SER B C 1
ATOM 2189 O O . SER B 1 17 ? 0.013 37.375 -2.186 1 97.62 17 SER B O 1
ATOM 2191 N N . VAL B 1 18 ? 1.447 36.5 -3.682 1 98.5 18 VAL B N 1
ATOM 2192 C CA . VAL B 1 18 ? 1.755 35.281 -2.912 1 98.5 18 VAL B CA 1
ATOM 2193 C C . VAL B 1 18 ? 3.246 35.25 -2.588 1 98.5 18 VAL B C 1
ATOM 2195 O O . VAL B 1 18 ? 4.078 35.062 -3.479 1 98.5 18 VAL B O 1
ATOM 2198 N N . ILE B 1 19 ? 3.596 35.438 -1.294 1 98.19 19 ILE B N 1
ATOM 2199 C CA . ILE B 1 19 ? 5.004 35.5 -0.92 1 98.19 19 ILE B CA 1
ATOM 2200 C C . ILE B 1 19 ? 5.34 34.312 0.004 1 98.19 19 ILE B C 1
ATOM 2202 O O . ILE B 1 19 ? 4.441 33.688 0.553 1 98.19 19 ILE B O 1
ATOM 2206 N N . GLY B 1 20 ? 6.598 34 0.07 1 97.88 20 GLY B N 1
ATOM 2207 C CA . GLY B 1 20 ? 6.988 32.812 0.839 1 97.88 20 GLY B CA 1
ATOM 2208 C C . GLY B 1 20 ? 8.227 33.062 1.688 1 97.88 20 GLY B C 1
ATOM 2209 O O . GLY B 1 20 ? 8.977 34 1.456 1 97.88 20 GLY B O 1
ATOM 2210 N N . TYR B 1 21 ? 8.352 32.219 2.689 1 97.62 21 TYR B N 1
ATOM 2211 C CA . TYR B 1 21 ? 9.523 32.188 3.557 1 97.62 21 TYR B CA 1
ATOM 2212 C C . TYR B 1 21 ? 9.883 30.734 3.902 1 97.62 21 TYR B C 1
ATOM 2214 O O . TYR B 1 21 ? 9 29.922 4.141 1 97.62 21 TYR B O 1
ATOM 2222 N N . ASP B 1 22 ? 11.133 30.453 3.781 1 96.62 22 ASP B N 1
ATOM 2223 C CA . ASP B 1 22 ? 11.695 29.188 4.25 1 96.62 22 ASP B CA 1
ATOM 2224 C C . ASP B 1 22 ? 13.031 29.406 4.953 1 96.62 22 ASP B C 1
ATOM 2226 O O . ASP B 1 22 ? 13.859 30.188 4.488 1 96.62 22 ASP B O 1
ATOM 2230 N N . HIS B 1 23 ? 13.172 28.734 6.082 1 94.81 23 HIS B N 1
ATOM 2231 C CA . HIS B 1 23 ? 14.438 28.891 6.785 1 94.81 23 HIS B CA 1
ATOM 2232 C C . HIS B 1 23 ? 15.586 28.297 5.98 1 94.81 23 HIS B C 1
ATOM 2234 O O . HIS B 1 23 ? 16.75 28.641 6.199 1 94.81 23 HIS B O 1
ATOM 2240 N N . ASN B 1 24 ? 15.273 27.297 5.184 1 94.75 24 ASN B N 1
ATOM 2241 C CA . ASN B 1 24 ? 16.234 26.719 4.25 1 94.75 24 ASN B CA 1
ATOM 2242 C C . ASN B 1 24 ? 16.359 27.562 2.986 1 94.75 24 ASN B C 1
ATOM 2244 O O . ASN B 1 24 ? 15.469 27.562 2.141 1 94.75 24 ASN B O 1
ATOM 2248 N N . ALA B 1 25 ? 17.547 28.156 2.783 1 95.69 25 ALA B N 1
ATOM 2249 C CA . ALA B 1 25 ? 17.75 29.094 1.681 1 95.69 25 ALA B CA 1
ATOM 2250 C C . ALA B 1 25 ? 17.594 28.391 0.333 1 95.69 25 ALA B C 1
ATOM 2252 O O . ALA B 1 25 ? 17.125 29 -0.634 1 95.69 25 ALA B O 1
ATOM 2253 N N . LEU B 1 26 ? 18.047 27.219 0.31 1 96.62 26 LEU B N 1
ATOM 2254 C CA . LEU B 1 26 ? 17.922 26.469 -0.935 1 96.62 26 LEU B CA 1
ATOM 2255 C C . LEU B 1 26 ? 16.453 26.25 -1.288 1 96.62 26 LEU B C 1
ATOM 2257 O O . LEU B 1 26 ? 16.078 26.312 -2.459 1 96.62 26 LEU B O 1
ATOM 2261 N N . HIS B 1 27 ? 15.633 25.938 -0.321 1 96.88 27 HIS B N 1
ATOM 2262 C CA . HIS B 1 27 ? 14.203 25.766 -0.548 1 96.88 27 HIS B CA 1
ATOM 2263 C C . HIS B 1 27 ? 13.57 27.062 -1.041 1 96.88 27 HIS B C 1
ATOM 2265 O O . HIS B 1 27 ? 12.711 27.047 -1.929 1 96.88 27 HIS B O 1
ATOM 2271 N N . ALA B 1 28 ? 13.984 28.172 -0.431 1 97.25 28 ALA B N 1
ATOM 2272 C CA . ALA B 1 28 ? 13.461 29.469 -0.855 1 97.25 28 ALA B CA 1
ATOM 2273 C C . ALA B 1 28 ? 13.812 29.75 -2.312 1 97.25 28 ALA B C 1
ATOM 2275 O O . ALA B 1 28 ? 12.961 30.172 -3.094 1 97.25 28 ALA B O 1
ATOM 2276 N N . LYS B 1 29 ? 15.039 29.469 -2.672 1 97.25 29 LYS B N 1
ATOM 2277 C CA . LYS B 1 29 ? 15.492 29.703 -4.039 1 97.25 29 LYS B CA 1
ATOM 2278 C C . LYS B 1 29 ? 14.727 28.812 -5.023 1 97.25 29 LYS B C 1
ATOM 2280 O O . LYS B 1 29 ? 14.328 29.266 -6.094 1 97.25 29 LYS B O 1
ATOM 2285 N N . LEU B 1 30 ? 14.555 27.594 -4.633 1 97.81 30 LEU B N 1
ATOM 2286 C CA . LEU B 1 30 ? 13.828 26.656 -5.484 1 97.81 30 LEU B CA 1
ATOM 2287 C C . LEU B 1 30 ? 12.375 27.078 -5.648 1 97.81 30 LEU B C 1
ATOM 2289 O O . LEU B 1 30 ? 11.812 26.969 -6.738 1 97.81 30 LEU B O 1
ATOM 2293 N N . ALA B 1 31 ? 11.773 27.547 -4.559 1 98.06 31 ALA B N 1
ATOM 2294 C CA . ALA B 1 31 ? 10.391 28 -4.617 1 98.06 31 ALA B CA 1
ATOM 2295 C C . ALA B 1 31 ? 10.227 29.141 -5.629 1 98.06 31 ALA B C 1
ATOM 2297 O O . ALA B 1 31 ? 9.258 29.172 -6.391 1 98.06 31 ALA B O 1
ATOM 2298 N N . LEU B 1 32 ? 11.188 30 -5.641 1 97.38 32 LEU B N 1
ATOM 2299 C CA . LEU B 1 32 ? 11.164 31.125 -6.574 1 97.38 32 LEU B CA 1
ATOM 2300 C C . LEU B 1 32 ? 11.375 30.656 -8.008 1 97.38 32 LEU B C 1
ATOM 2302 O O . LEU B 1 32 ? 10.641 31.047 -8.914 1 97.38 32 LEU B O 1
ATOM 2306 N N . THR B 1 33 ? 12.352 29.766 -8.172 1 97.62 33 THR B N 1
ATOM 2307 C CA . THR B 1 33 ? 12.719 29.281 -9.5 1 97.62 33 THR B CA 1
ATOM 2308 C C . THR B 1 33 ? 11.578 28.484 -10.125 1 97.62 33 THR B C 1
ATOM 2310 O O . THR B 1 33 ? 11.359 28.562 -11.336 1 97.62 33 THR B O 1
ATOM 2313 N N . LEU B 1 34 ? 10.844 27.797 -9.305 1 98.12 34 LEU B N 1
ATOM 2314 C CA . LEU B 1 34 ? 9.75 26.953 -9.789 1 98.12 34 LEU B CA 1
ATOM 2315 C C . LEU B 1 34 ? 8.461 27.75 -9.922 1 98.12 34 LEU B C 1
ATOM 2317 O O . LEU B 1 34 ? 7.438 27.219 -10.352 1 98.12 34 LEU B O 1
ATOM 2321 N N . GLY B 1 35 ? 8.477 29.016 -9.453 1 98.06 35 GLY B N 1
ATOM 2322 C CA . GLY B 1 35 ? 7.32 29.891 -9.57 1 98.06 35 GLY B CA 1
ATOM 2323 C C . GLY B 1 35 ? 6.242 29.578 -8.547 1 98.06 35 GLY B C 1
ATOM 2324 O O . GLY B 1 35 ? 5.059 29.828 -8.789 1 98.06 35 GLY B O 1
ATOM 2325 N N . LEU B 1 36 ? 6.621 29.078 -7.418 1 98.44 36 LEU B N 1
ATOM 2326 C CA . LEU B 1 36 ? 5.648 28.688 -6.406 1 98.44 36 LEU B CA 1
ATOM 2327 C C . LEU B 1 36 ? 5.145 29.906 -5.637 1 98.44 36 LEU B C 1
ATOM 2329 O O . LEU B 1 36 ? 4.062 29.859 -5.043 1 98.44 36 LEU B O 1
ATOM 2333 N N . VAL B 1 37 ? 5.969 30.953 -5.566 1 98.31 37 VAL B N 1
ATOM 2334 C CA . VAL B 1 37 ? 5.645 32.25 -4.934 1 98.31 37 VAL B CA 1
ATOM 2335 C C . VAL B 1 37 ? 6.141 33.375 -5.809 1 98.31 37 VAL B C 1
ATOM 2337 O O . VAL B 1 37 ? 6.977 33.188 -6.691 1 98.31 37 VAL B O 1
ATOM 2340 N N . ASP B 1 38 ? 5.582 34.562 -5.512 1 98.19 38 ASP B N 1
ATOM 2341 C CA . ASP B 1 38 ? 6.004 35.75 -6.238 1 98.19 38 ASP B CA 1
ATOM 2342 C C . ASP B 1 38 ? 7.359 36.25 -5.738 1 98.19 38 ASP B C 1
ATOM 2344 O O . ASP B 1 38 ? 8.156 36.781 -6.512 1 98.19 38 ASP B O 1
ATOM 2348 N N . GLU B 1 39 ? 7.57 36.125 -4.539 1 97.81 39 GLU B N 1
ATOM 2349 C CA . GLU B 1 39 ? 8.781 36.594 -3.879 1 97.81 39 GLU B CA 1
ATOM 2350 C C . GLU B 1 39 ? 9.039 35.844 -2.578 1 97.81 39 GLU B C 1
ATOM 2352 O O . GLU B 1 39 ? 8.102 35.344 -1.949 1 97.81 39 GLU B O 1
ATOM 2357 N N . CYS B 1 40 ? 10.266 35.688 -2.275 1 97.94 40 CYS B N 1
ATOM 2358 C CA . CYS B 1 40 ? 10.641 35.188 -0.958 1 97.94 40 CYS B CA 1
ATOM 2359 C C . CYS B 1 40 ? 11.094 36.344 -0.056 1 97.94 40 CYS B C 1
ATOM 2361 O O . CYS B 1 40 ? 11.836 37.219 -0.491 1 97.94 40 CYS B O 1
ATOM 2363 N N . VAL B 1 41 ? 10.617 36.344 1.122 1 97.75 41 VAL B N 1
ATOM 2364 C CA . VAL B 1 41 ? 10.867 37.438 2.037 1 97.75 41 VAL B CA 1
ATOM 2365 C C . VAL B 1 41 ? 11.289 36.906 3.4 1 97.75 41 VAL B C 1
ATOM 2367 O O . VAL B 1 41 ? 11.367 35.688 3.598 1 97.75 41 VAL B O 1
ATOM 2370 N N . GLY B 1 42 ? 11.648 37.844 4.277 1 96.62 42 GLY B N 1
ATOM 2371 C CA . GLY B 1 42 ? 11.953 37.469 5.645 1 96.62 42 GLY B CA 1
ATOM 2372 C C . GLY B 1 42 ? 10.719 37.188 6.477 1 96.62 42 GLY B C 1
ATOM 2373 O O . GLY B 1 42 ? 9.602 37.531 6.074 1 96.62 42 GLY B O 1
ATOM 2374 N N . PHE B 1 43 ? 10.945 36.562 7.613 1 96.06 43 PHE B N 1
ATOM 2375 C CA . PHE B 1 43 ? 9.875 36.125 8.5 1 96.06 43 PHE B CA 1
ATOM 2376 C C . PHE B 1 43 ? 9.016 37.312 8.93 1 96.06 43 PHE B C 1
ATOM 2378 O O . PHE B 1 43 ? 7.789 37.219 9 1 96.06 43 PHE B O 1
ATOM 2385 N N . GLU B 1 44 ? 9.586 38.469 9.195 1 95.81 44 GLU B N 1
ATOM 2386 C CA . GLU B 1 44 ? 8.875 39.625 9.695 1 95.81 44 GLU B CA 1
ATOM 2387 C C . GLU B 1 44 ? 7.863 40.156 8.672 1 95.81 44 GLU B C 1
ATOM 2389 O O . GLU B 1 44 ? 6.789 40.625 9.047 1 95.81 44 GLU B O 1
ATOM 2394 N N . LYS B 1 45 ? 8.188 40.062 7.426 1 96.38 45 LYS B N 1
ATOM 2395 C CA . LYS B 1 45 ? 7.285 40.5 6.371 1 96.38 45 LYS B CA 1
ATOM 2396 C C . LYS B 1 45 ? 6.086 39.594 6.23 1 96.38 45 LYS B C 1
ATOM 2398 O O . LYS B 1 45 ? 4.996 40.031 5.863 1 96.38 45 LYS B O 1
ATOM 2403 N N . ILE B 1 46 ? 6.305 38.312 6.508 1 97.06 46 ILE B N 1
ATOM 2404 C CA . ILE B 1 46 ? 5.219 37.312 6.477 1 97.06 46 ILE B CA 1
ATOM 2405 C C . ILE B 1 46 ? 4.148 37.719 7.496 1 97.06 46 ILE B C 1
ATOM 2407 O O . ILE B 1 46 ? 2.953 37.562 7.234 1 97.06 46 ILE B O 1
ATOM 2411 N N . LEU B 1 47 ? 4.551 38.25 8.617 1 96.75 47 LEU B N 1
ATOM 2412 C CA . LEU B 1 47 ? 3.646 38.562 9.719 1 96.75 47 LEU B CA 1
ATOM 2413 C C . LEU B 1 47 ? 2.713 39.719 9.328 1 96.75 47 LEU B C 1
ATOM 2415 O O . LEU B 1 47 ? 1.701 39.938 9.992 1 96.75 47 LEU B O 1
ATOM 2419 N N . GLU B 1 48 ? 2.996 40.406 8.266 1 96.5 48 GLU B N 1
ATOM 2420 C CA . GLU B 1 48 ? 2.203 41.531 7.82 1 96.5 48 GLU B CA 1
ATOM 2421 C C . GLU B 1 48 ? 1.128 41.125 6.824 1 96.5 48 GLU B C 1
ATOM 2423 O O . GLU B 1 48 ? 0.262 41.906 6.461 1 96.5 48 GLU B O 1
ATOM 2428 N N . CYS B 1 49 ? 1.098 39.906 6.391 1 97.5 49 CYS B N 1
ATOM 2429 C CA . CYS B 1 49 ? 0.188 39.406 5.359 1 97.5 49 CYS B CA 1
ATOM 2430 C C . CYS B 1 49 ? -1.231 39.281 5.898 1 97.5 49 CYS B C 1
ATOM 2432 O O . CYS B 1 49 ? -1.43 39.125 7.102 1 97.5 49 CYS B O 1
ATOM 2434 N N . ASP B 1 50 ? -2.193 39.375 4.984 1 98.25 50 ASP B N 1
ATOM 2435 C CA . ASP B 1 50 ? -3.602 39.219 5.344 1 98.25 50 ASP B CA 1
ATOM 2436 C C . ASP B 1 50 ? -3.949 37.781 5.637 1 98.25 50 ASP B C 1
ATOM 2438 O O . ASP B 1 50 ? -4.809 37.5 6.477 1 98.25 50 ASP B O 1
ATOM 2442 N N . VAL B 1 51 ? -3.324 36.875 4.879 1 98.75 51 VAL B N 1
ATOM 2443 C CA . VAL B 1 51 ? -3.475 35.438 5.09 1 98.75 51 VAL B CA 1
ATOM 2444 C C . VAL B 1 51 ? -2.098 34.781 5.18 1 98.75 51 VAL B C 1
ATOM 2446 O O . VAL B 1 51 ? -1.226 35.031 4.344 1 98.75 51 VAL B O 1
ATOM 2449 N N . ILE B 1 52 ? -1.866 34 6.195 1 98.69 52 ILE B N 1
ATOM 2450 C CA . ILE B 1 52 ? -0.594 33.312 6.441 1 98.69 52 ILE B CA 1
ATOM 2451 C C . ILE B 1 52 ? -0.811 31.812 6.496 1 98.69 52 ILE B C 1
ATOM 2453 O O . ILE B 1 52 ? -1.607 31.328 7.301 1 98.69 52 ILE B O 1
ATOM 2457 N N . PHE B 1 53 ? -0.114 31.094 5.629 1 98.81 53 PHE B N 1
ATOM 2458 C CA . PHE B 1 53 ? -0.149 29.641 5.648 1 98.81 53 PHE B CA 1
ATOM 2459 C C . PHE B 1 53 ? 1.099 29.078 6.316 1 98.81 53 PHE B C 1
ATOM 2461 O O . PHE B 1 53 ? 2.215 29.516 6.023 1 98.81 53 PHE B O 1
ATOM 2468 N N . LEU B 1 54 ? 0.896 28.219 7.223 1 98.56 54 LEU B N 1
ATOM 2469 C CA . LEU B 1 54 ? 1.993 27.469 7.828 1 98.56 54 LEU B CA 1
ATOM 2470 C C . LEU B 1 54 ? 2.102 26.078 7.223 1 98.56 54 LEU B C 1
ATOM 2472 O O . LEU B 1 54 ? 1.409 25.141 7.656 1 98.56 54 LEU B O 1
ATOM 2476 N N . ALA B 1 55 ? 2.969 25.922 6.262 1 97.31 55 ALA B N 1
ATOM 2477 C CA . ALA B 1 55 ? 3.191 24.688 5.523 1 97.31 55 ALA B CA 1
ATOM 2478 C C . ALA B 1 55 ? 4.539 24.062 5.883 1 97.31 55 ALA B C 1
ATOM 2480 O O . ALA B 1 55 ? 5.328 23.719 5 1 97.31 55 ALA B O 1
ATOM 2481 N N . ILE B 1 56 ? 4.863 23.969 7.145 1 96.56 56 ILE B N 1
ATOM 2482 C CA . ILE B 1 56 ? 6.086 23.406 7.711 1 96.56 56 ILE B CA 1
ATOM 2483 C C . ILE B 1 56 ? 5.738 22.25 8.656 1 96.56 56 ILE B C 1
ATOM 2485 O O . ILE B 1 56 ? 4.566 22.031 8.969 1 96.56 56 ILE B O 1
ATOM 2489 N N . PRO B 1 57 ? 6.703 21.438 9.078 1 96 57 PRO B N 1
ATOM 2490 C CA . PRO B 1 57 ? 6.406 20.328 9.984 1 96 57 PRO B CA 1
ATOM 2491 C C . PRO B 1 57 ? 5.688 20.766 11.25 1 96 57 PRO B C 1
ATOM 2493 O O . PRO B 1 57 ? 5.859 21.906 11.703 1 96 57 PRO B O 1
ATOM 2496 N N . VAL B 1 58 ? 4.953 19.891 11.859 1 98.31 58 VAL B N 1
ATOM 2497 C CA . VAL B 1 58 ? 4 20.219 12.914 1 98.31 58 VAL B CA 1
ATOM 2498 C C . VAL B 1 58 ? 4.734 20.812 14.109 1 98.31 58 VAL B C 1
ATOM 2500 O O . VAL B 1 58 ? 4.234 21.75 14.75 1 98.31 58 VAL B O 1
ATOM 2503 N N . GLU B 1 59 ? 5.922 20.344 14.43 1 97.5 59 GLU B N 1
ATOM 2504 C CA . GLU B 1 59 ? 6.691 20.969 15.5 1 97.5 59 GLU B CA 1
ATOM 2505 C C . GLU B 1 59 ? 7.133 22.375 15.125 1 97.5 59 GLU B C 1
ATOM 2507 O O . GLU B 1 59 ? 7.191 23.266 15.977 1 97.5 59 GLU B O 1
ATOM 2512 N N . GLY B 1 60 ? 7.43 22.531 13.859 1 97.25 60 GLY B N 1
ATOM 2513 C CA . GLY B 1 60 ? 7.746 23.859 13.344 1 97.25 60 GLY B CA 1
ATOM 2514 C C . GLY B 1 60 ? 6.586 24.828 13.438 1 97.25 60 GLY B C 1
ATOM 2515 O O . GLY B 1 60 ? 6.781 26 13.727 1 97.25 60 GLY B O 1
ATOM 2516 N N . ILE B 1 61 ? 5.406 24.328 13.227 1 98.38 61 ILE B N 1
ATOM 2517 C CA . ILE B 1 61 ? 4.207 25.156 13.336 1 98.38 61 ILE B CA 1
ATOM 2518 C C . ILE B 1 61 ? 4.078 25.688 14.758 1 98.38 61 ILE B C 1
ATOM 2520 O O . ILE B 1 61 ? 3.891 26.891 14.961 1 98.38 61 ILE B O 1
ATOM 2524 N N . ILE B 1 62 ? 4.234 24.828 15.727 1 98.25 62 ILE B N 1
ATOM 2525 C CA . ILE B 1 62 ? 4.113 25.219 17.125 1 98.25 62 ILE B CA 1
ATOM 2526 C C . ILE B 1 62 ? 5.168 26.266 17.469 1 98.25 62 ILE B C 1
ATOM 2528 O O . ILE B 1 62 ? 4.867 27.266 18.109 1 98.25 62 ILE B O 1
ATOM 2532 N N . GLY B 1 63 ? 6.387 26.016 16.984 1 97.56 63 GLY B N 1
ATOM 2533 C CA . GLY B 1 63 ? 7.445 26.984 17.203 1 97.56 63 GLY B CA 1
ATOM 2534 C C . GLY B 1 63 ? 7.164 28.328 16.562 1 97.56 63 GLY B C 1
ATOM 2535 O O . GLY B 1 63 ? 7.414 29.375 17.156 1 97.56 63 GLY B O 1
ATOM 2536 N N . CYS B 1 64 ? 6.629 28.281 15.391 1 97.25 64 CYS B N 1
ATOM 2537 C CA . CYS B 1 64 ? 6.324 29.484 14.633 1 97.25 64 CYS B CA 1
ATOM 2538 C C . CYS B 1 64 ? 5.223 30.297 15.312 1 97.25 64 CYS B C 1
ATOM 2540 O O . CYS B 1 64 ? 5.297 31.516 15.375 1 97.25 64 CYS B O 1
ATOM 2542 N N . LEU B 1 65 ? 4.242 29.672 15.812 1 97.75 65 LEU B N 1
ATOM 2543 C CA . LEU B 1 65 ? 3.111 30.328 16.469 1 97.75 65 LEU B CA 1
ATOM 2544 C C . LEU B 1 65 ? 3.582 31.172 17.641 1 97.75 65 LEU B C 1
ATOM 2546 O O . LEU B 1 65 ? 3.072 32.281 17.875 1 97.75 65 LEU B O 1
ATOM 2550 N N . LYS B 1 66 ? 4.57 30.703 18.312 1 96.12 66 LYS B N 1
ATOM 2551 C CA . LYS B 1 66 ? 5.09 31.406 19.484 1 96.12 66 LYS B CA 1
ATOM 2552 C C . LYS B 1 66 ? 5.75 32.719 19.094 1 96.12 66 LYS B C 1
ATOM 2554 O O . LYS B 1 66 ? 5.848 33.625 19.906 1 96.12 66 LYS B O 1
ATOM 2559 N N . LYS B 1 67 ? 6.121 32.75 17.875 1 95.81 67 LYS B N 1
ATOM 2560 C CA . LYS B 1 67 ? 6.828 33.938 17.391 1 95.81 67 LYS B CA 1
ATOM 2561 C C . LYS B 1 67 ? 5.867 34.938 16.75 1 95.81 67 LYS B C 1
ATOM 2563 O O . LYS B 1 67 ? 6.273 36.031 16.328 1 95.81 67 LYS B O 1
ATOM 2568 N N . MET B 1 68 ? 4.617 34.562 16.594 1 96.19 68 MET B N 1
ATOM 2569 C CA . MET B 1 68 ? 3.631 35.406 15.914 1 96.19 68 MET B CA 1
ATOM 2570 C C . MET B 1 68 ? 2.982 36.375 16.891 1 96.19 68 MET B C 1
ATOM 2572 O O . MET B 1 68 ? 1.771 36.312 17.125 1 96.19 68 MET B O 1
ATOM 2576 N N . THR B 1 69 ? 3.73 37.406 17.328 1 91.19 69 THR B N 1
ATOM 2577 C CA . THR B 1 69 ? 3.318 38.312 18.391 1 91.19 69 THR B CA 1
ATOM 2578 C C . THR B 1 69 ? 2.738 39.594 17.812 1 91.19 69 THR B C 1
ATOM 2580 O O . THR B 1 69 ? 2.074 40.344 18.516 1 91.19 69 THR B O 1
ATOM 2583 N N . SER B 1 70 ? 2.904 39.906 16.609 1 91.44 70 SER B N 1
ATOM 2584 C CA . SER B 1 70 ? 2.488 41.156 16.016 1 91.44 70 SER B CA 1
ATOM 2585 C C . SER B 1 70 ? 1.521 40.938 14.859 1 91.44 70 SER B C 1
ATOM 2587 O O . SER B 1 70 ? 1.576 41.656 13.852 1 91.44 70 SER B O 1
ATOM 2589 N N . ILE B 1 71 ? 0.593 40 14.992 1 95.06 71 ILE B N 1
ATOM 2590 C CA . ILE B 1 71 ? -0.357 39.656 13.938 1 95.06 71 ILE B CA 1
ATOM 2591 C C . ILE B 1 71 ? -1.561 40.594 14.016 1 95.06 71 ILE B C 1
ATOM 2593 O O . ILE B 1 71 ? -2.084 40.875 15.102 1 95.06 71 ILE B O 1
ATOM 2597 N N . LYS B 1 72 ? -1.953 41.156 12.867 1 95.25 72 LYS B N 1
ATOM 2598 C CA . LYS B 1 72 ? -3.16 41.969 12.812 1 95.25 72 LYS B CA 1
ATOM 2599 C C . LYS B 1 72 ? -4.395 41.156 13.195 1 95.25 72 LYS B C 1
ATOM 2601 O O . LYS B 1 72 ? -4.496 39.969 12.852 1 95.25 72 LYS B O 1
ATOM 2606 N N . LYS B 1 73 ? -5.289 41.844 13.789 1 95 73 LYS B N 1
ATOM 2607 C CA . LYS B 1 73 ? -6.52 41.188 14.227 1 95 73 LYS B CA 1
ATOM 2608 C C . LYS B 1 73 ? -7.293 40.625 13.047 1 95 73 LYS B C 1
ATOM 2610 O O . LYS B 1 73 ? -7.973 39.594 13.172 1 95 73 LYS B O 1
ATOM 2615 N N . SER B 1 74 ? -7.113 41.219 11.922 1 96.44 74 SER B N 1
ATOM 2616 C CA . SER B 1 74 ? -7.883 40.812 10.75 1 96.44 74 SER B CA 1
ATOM 2617 C C . SER B 1 74 ? -7.188 39.688 9.992 1 96.44 74 SER B C 1
ATOM 2619 O O . SER B 1 74 ? -7.781 39.062 9.102 1 96.44 74 SER B O 1
ATOM 2621 N N . ALA B 1 75 ? -5.945 39.375 10.32 1 98.31 75 ALA B N 1
ATOM 2622 C CA . ALA B 1 75 ? -5.184 38.375 9.586 1 98.31 75 ALA B CA 1
ATOM 2623 C C . ALA B 1 75 ? -5.742 36.969 9.82 1 98.31 75 ALA B C 1
ATOM 2625 O O . ALA B 1 75 ? -6.305 36.688 10.883 1 98.31 75 ALA B O 1
ATOM 2626 N N . THR B 1 76 ? -5.645 36.125 8.867 1 98.75 76 THR B N 1
ATOM 2627 C CA . THR B 1 76 ? -6.012 34.719 8.969 1 98.75 76 THR B CA 1
ATOM 2628 C C . THR B 1 76 ? -4.77 33.844 8.898 1 98.75 76 THR B C 1
ATOM 2630 O O . THR B 1 76 ? -3.973 33.938 7.965 1 98.75 76 THR B O 1
ATOM 2633 N N . ILE B 1 77 ? -4.52 33.031 9.922 1 98.88 77 ILE B N 1
ATOM 2634 C CA . ILE B 1 77 ? -3.436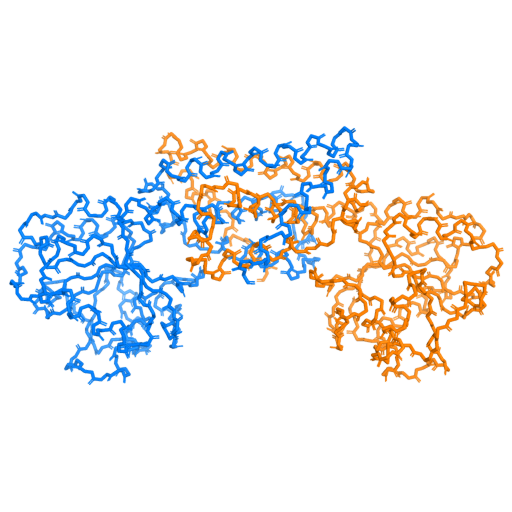 32.062 9.969 1 98.88 77 ILE B CA 1
ATOM 2635 C C . ILE B 1 77 ? -3.994 30.656 9.727 1 98.88 77 ILE B C 1
ATOM 2637 O O . ILE B 1 77 ? -4.934 30.219 10.406 1 98.88 77 ILE B O 1
ATOM 2641 N N . ILE B 1 78 ? -3.445 29.922 8.758 1 98.88 78 ILE B N 1
ATOM 2642 C CA . ILE B 1 78 ? -3.928 28.594 8.414 1 98.88 78 ILE B CA 1
ATOM 2643 C C . ILE B 1 78 ? -2.766 27.594 8.438 1 98.88 78 ILE B C 1
ATOM 2645 O O . ILE B 1 78 ? -1.795 27.75 7.695 1 98.88 78 ILE B O 1
ATOM 2649 N N . ASP B 1 79 ? -2.791 26.625 9.305 1 98.62 79 ASP B N 1
ATOM 2650 C CA . ASP B 1 79 ? -1.77 25.594 9.203 1 98.62 79 ASP B CA 1
ATOM 2651 C C . ASP B 1 79 ? -2.24 24.438 8.32 1 98.62 79 ASP B C 1
ATOM 2653 O O . ASP B 1 79 ? -3.439 24.281 8.078 1 98.62 79 ASP B O 1
ATOM 2657 N N . LEU B 1 80 ? -1.271 23.672 7.844 1 98.31 80 LEU B N 1
ATOM 2658 C CA . LEU B 1 80 ? -1.573 22.531 6.98 1 98.31 80 LEU B CA 1
ATOM 2659 C C . LEU B 1 80 ? -1.067 21.234 7.598 1 98.31 80 LEU B C 1
ATOM 2661 O O . LEU B 1 80 ? -0.828 20.25 6.887 1 98.31 80 LEU B O 1
ATOM 2665 N N . GLY B 1 81 ? -0.855 21.203 8.914 1 97.75 81 GLY B N 1
ATOM 2666 C CA . GLY B 1 81 ? -0.216 20.094 9.609 1 97.75 81 GLY B CA 1
ATOM 2667 C C . GLY B 1 81 ? -1.04 18.812 9.586 1 97.75 81 GLY B C 1
ATOM 2668 O O . GLY B 1 81 ? -2.27 18.859 9.516 1 97.75 81 GLY B O 1
ATOM 2669 N N . GLY B 1 82 ? -0.354 17.703 9.75 1 97.62 82 GLY B N 1
ATOM 2670 C CA . GLY B 1 82 ? -0.973 16.391 9.664 1 97.62 82 GLY B CA 1
ATOM 2671 C C . GLY B 1 82 ? -1.511 15.891 10.992 1 97.62 82 GLY B C 1
ATOM 2672 O O . GLY B 1 82 ? -2.119 14.82 11.062 1 97.62 82 GLY B O 1
ATOM 2673 N N . ALA B 1 83 ? -1.325 16.609 12.055 1 98.5 83 ALA B N 1
ATOM 2674 C CA . ALA B 1 83 ? -1.9 16.438 13.383 1 98.5 83 ALA B CA 1
ATOM 2675 C C . ALA B 1 83 ? -2.357 17.781 13.961 1 98.5 83 ALA B C 1
ATOM 2677 O O . ALA B 1 83 ? -1.723 18.812 13.727 1 98.5 83 ALA B O 1
ATOM 2678 N N . LYS B 1 84 ? -3.43 17.75 14.711 1 98.81 84 LYS B N 1
ATOM 2679 C CA . LYS B 1 84 ? -4.074 19.031 14.953 1 98.81 84 LYS B CA 1
ATOM 2680 C C . LYS B 1 84 ? -4.117 19.359 16.453 1 98.81 84 LYS B C 1
ATOM 2682 O O . LYS B 1 84 ? -3.969 20.516 16.844 1 98.81 84 LYS B O 1
ATOM 2687 N N . ALA B 1 85 ? -4.32 18.359 17.297 1 98.62 85 ALA B N 1
ATOM 2688 C CA . ALA B 1 85 ? -4.641 18.609 18.703 1 98.62 85 ALA B CA 1
ATOM 2689 C C . ALA B 1 85 ? -3.504 19.359 19.406 1 98.62 85 ALA B C 1
ATOM 2691 O O . ALA B 1 85 ? -3.742 20.344 20.109 1 98.62 85 ALA B O 1
ATOM 2692 N N . GLN B 1 86 ? -2.307 18.953 19.219 1 98.5 86 GLN B N 1
ATOM 2693 C CA . GLN B 1 86 ? -1.171 19.594 19.875 1 98.5 86 GLN B CA 1
ATOM 2694 C C . GLN B 1 86 ? -0.94 21 19.344 1 98.5 86 GLN B C 1
ATOM 2696 O O . GLN B 1 86 ? -0.587 21.906 20.094 1 98.5 86 GLN B O 1
ATOM 2701 N N . ILE B 1 87 ? -1.094 21.172 18.016 1 98.69 87 ILE B N 1
ATOM 2702 C CA . ILE B 1 87 ? -0.983 22.5 17.438 1 98.69 87 ILE B CA 1
ATOM 2703 C C . ILE B 1 87 ? -1.985 23.438 18.094 1 98.69 87 ILE B C 1
ATOM 2705 O O . ILE B 1 87 ? -1.614 24.516 18.578 1 98.69 87 ILE B O 1
ATOM 2709 N N . ILE B 1 88 ? -3.205 23 18.156 1 98.62 88 ILE B N 1
ATOM 2710 C CA . ILE B 1 88 ? -4.285 23.828 18.688 1 98.62 88 ILE B CA 1
ATOM 2711 C C . ILE B 1 88 ? -4.016 24.172 20.156 1 98.62 88 ILE B C 1
ATOM 2713 O O . ILE B 1 88 ? -4.195 25.312 20.578 1 98.62 88 ILE B O 1
ATOM 2717 N N . ARG B 1 89 ? -3.516 23.203 20.906 1 98.12 89 ARG B N 1
ATOM 2718 C CA . ARG B 1 89 ? -3.232 23.391 22.312 1 98.12 89 ARG B CA 1
ATOM 2719 C C . ARG B 1 89 ? -2.135 24.422 22.531 1 98.12 89 ARG B C 1
ATOM 2721 O O . ARG B 1 89 ? -2.037 25.031 23.594 1 98.12 89 ARG B O 1
ATOM 2728 N N . ASN B 1 90 ? -1.357 24.625 21.516 1 98.25 90 ASN B N 1
ATOM 2729 C CA . ASN B 1 90 ? -0.188 25.484 21.688 1 98.25 90 ASN B CA 1
ATOM 2730 C C . ASN B 1 90 ? -0.373 26.828 20.984 1 98.25 90 ASN B C 1
ATOM 2732 O O . ASN B 1 90 ? 0.573 27.609 20.875 1 98.25 90 ASN B O 1
ATOM 2736 N N . ILE B 1 91 ? -1.553 27.125 20.531 1 98.25 91 ILE B N 1
ATOM 2737 C CA . ILE B 1 91 ? -1.839 28.438 19.953 1 98.25 91 ILE B CA 1
ATOM 2738 C C . ILE B 1 91 ? -1.905 29.484 21.062 1 98.25 91 ILE B C 1
ATOM 2740 O O . ILE B 1 91 ? -2.678 29.344 22.016 1 98.25 91 ILE B O 1
ATOM 2744 N N . PRO B 1 92 ? -1.114 30.562 20.969 1 97.88 92 PRO B N 1
ATOM 2745 C CA . PRO B 1 92 ? -1.285 31.641 21.938 1 97.88 92 PRO B CA 1
ATOM 2746 C C . PRO B 1 92 ? -2.705 32.188 21.953 1 97.88 92 PRO B C 1
ATOM 2748 O O . PRO B 1 92 ? -3.328 32.344 20.891 1 97.88 92 PRO B O 1
ATOM 2751 N N . LYS B 1 93 ? -3.209 32.531 23.094 1 96.69 93 LYS B N 1
ATOM 2752 C CA . LYS B 1 93 ? -4.57 33.031 23.25 1 96.69 93 LYS B CA 1
ATOM 2753 C C . LYS B 1 93 ? -4.801 34.281 22.422 1 96.69 93 LYS B C 1
ATOM 2755 O O . LYS B 1 93 ? -5.887 34.469 21.875 1 96.69 93 LYS B O 1
ATOM 2760 N N . SER B 1 94 ? -3.807 35.094 22.281 1 96.56 94 SER B N 1
ATOM 2761 C CA . SER B 1 94 ? -3.916 36.375 21.641 1 96.56 94 SER B CA 1
ATOM 2762 C C . SER B 1 94 ? -4.203 36.25 20.141 1 96.56 94 SER B C 1
ATOM 2764 O O . SER B 1 94 ? -4.676 37.188 19.5 1 96.56 94 SER B O 1
ATOM 2766 N N . ILE B 1 95 ? -3.912 35.031 19.594 1 98 95 ILE B N 1
ATOM 2767 C CA . ILE B 1 95 ? -4.125 34.906 18.156 1 98 95 ILE B CA 1
ATOM 2768 C C . ILE B 1 95 ? -5.039 33.719 17.875 1 98 95 ILE B C 1
ATOM 2770 O O . ILE B 1 95 ? -5.055 33.188 16.766 1 98 95 ILE B O 1
ATOM 2774 N N . ARG B 1 96 ? -5.719 33.219 18.875 1 98.12 96 ARG B N 1
ATOM 2775 C CA . ARG B 1 96 ? -6.574 32.031 18.688 1 98.12 96 ARG B CA 1
ATOM 2776 C C . ARG B 1 96 ? -7.664 32.312 17.656 1 98.12 96 ARG B C 1
ATOM 2778 O O . ARG B 1 96 ? -7.996 31.438 16.859 1 98.12 96 ARG B O 1
ATOM 2785 N N . LYS B 1 97 ? -8.219 33.5 17.672 1 98.25 97 LYS B N 1
ATOM 2786 C CA . LYS B 1 97 ? -9.289 33.844 16.75 1 98.25 97 LYS B CA 1
ATOM 2787 C C . LYS B 1 97 ? -8.766 33.969 15.312 1 98.25 97 LYS B C 1
ATOM 2789 O O . LYS B 1 97 ? -9.516 33.75 14.359 1 98.25 97 LYS B O 1
ATOM 2794 N N . ASN B 1 98 ? -7.5 34.25 15.172 1 98.75 98 ASN B N 1
ATOM 2795 C CA . ASN B 1 98 ? -6.887 34.375 13.852 1 98.75 98 ASN B CA 1
ATOM 2796 C C . ASN B 1 98 ? -6.656 33.031 13.203 1 98.75 98 ASN B C 1
ATOM 2798 O O . ASN B 1 98 ? -6.449 32.938 11.992 1 98.75 98 ASN B O 1
ATOM 2802 N N . PHE B 1 99 ? -6.652 31.953 13.984 1 98.81 99 PHE B N 1
ATOM 2803 C CA . PHE B 1 99 ? -6.062 30.688 13.578 1 98.81 99 PHE B CA 1
ATOM 2804 C C . PHE B 1 99 ? -7.133 29.734 13.055 1 98.81 99 PHE B C 1
ATOM 2806 O O . PHE B 1 99 ? -8.18 29.562 13.688 1 98.81 99 PHE B O 1
ATOM 2813 N N . ILE B 1 100 ? -6.863 29.141 11.906 1 98.88 100 ILE B N 1
ATOM 2814 C CA . ILE B 1 100 ? -7.648 28.047 11.312 1 98.88 100 ILE B CA 1
ATOM 2815 C C . ILE B 1 100 ? -6.801 26.781 11.234 1 98.88 100 ILE B C 1
ATOM 2817 O O . ILE B 1 100 ? -5.766 26.766 10.562 1 98.88 100 ILE B O 1
ATOM 2821 N N . ALA B 1 101 ? -7.227 25.703 11.906 1 98.88 101 ALA B N 1
ATOM 2822 C CA . ALA B 1 101 ? -6.566 24.406 11.82 1 98.88 101 ALA B CA 1
ATOM 2823 C C . ALA B 1 101 ? -7.062 23.625 10.617 1 98.88 101 ALA B C 1
ATOM 2825 O O . ALA B 1 101 ? -8.195 23.125 10.609 1 98.88 101 ALA B O 1
ATOM 2826 N N . ALA B 1 102 ? -6.188 23.516 9.578 1 98.88 102 ALA B N 1
ATOM 2827 C CA . ALA B 1 102 ? -6.574 22.828 8.352 1 98.88 102 ALA B CA 1
ATOM 2828 C C . ALA B 1 102 ? -5.629 21.672 8.047 1 98.88 102 ALA B C 1
ATOM 2830 O O . ALA B 1 102 ? -4.43 21.75 8.328 1 98.88 102 ALA B O 1
ATOM 2831 N N . HIS B 1 103 ? -6.148 20.609 7.566 1 98.62 103 HIS B N 1
ATOM 2832 C CA . HIS B 1 103 ? -5.363 19.469 7.125 1 98.62 103 HIS B CA 1
ATOM 2833 C C . HIS B 1 103 ? -5.793 19.016 5.734 1 98.62 103 HIS B C 1
ATOM 2835 O O . HIS B 1 103 ? -6.754 18.25 5.598 1 98.62 103 HIS B O 1
ATOM 2841 N N . PRO B 1 104 ? -5.051 19.453 4.688 1 98.12 104 PRO B N 1
ATOM 2842 C CA . PRO B 1 104 ? -5.297 18.875 3.363 1 98.12 104 PRO B CA 1
ATOM 2843 C C . PRO B 1 104 ? -4.906 17.406 3.275 1 98.12 104 PRO B C 1
ATOM 2845 O O . PRO B 1 104 ? -3.768 17.047 3.59 1 98.12 104 PRO B O 1
ATOM 2848 N N . MET B 1 105 ? -5.812 16.578 2.791 1 96.38 105 MET B N 1
ATOM 2849 C CA . MET B 1 105 ? -5.617 15.125 2.691 1 96.38 105 MET B CA 1
ATOM 2850 C C . MET B 1 105 ? -5.16 14.734 1.289 1 96.38 105 MET B C 1
ATOM 2852 O O . MET B 1 105 ? -5.73 13.828 0.68 1 96.38 105 MET B O 1
ATOM 2856 N N . CYS B 1 106 ? -4.148 15.32 0.658 1 91.94 106 CYS B N 1
ATOM 2857 C CA . CYS B 1 106 ? -3.766 15.078 -0.728 1 91.94 106 CYS B CA 1
ATOM 2858 C C . CYS B 1 106 ? -2.252 15.125 -0.894 1 91.94 106 CYS B C 1
ATOM 2860 O O . CYS B 1 106 ? -1.749 15.227 -2.014 1 91.94 106 CYS B O 1
ATOM 2862 N N . GLY B 1 107 ? -1.458 15.039 0.112 1 89.31 107 GLY B N 1
ATOM 2863 C CA . GLY B 1 107 ? -0.008 15.078 0.004 1 89.31 107 GLY B CA 1
ATOM 2864 C C . GLY B 1 107 ? 0.577 13.828 -0.628 1 89.31 107 GLY B C 1
ATOM 2865 O O . GLY B 1 107 ? -0.087 12.789 -0.699 1 89.31 107 GLY B O 1
ATOM 2866 N N . THR B 1 108 ? 1.77 13.992 -1.234 1 89.25 108 THR B N 1
ATOM 2867 C CA . THR B 1 108 ? 2.531 12.875 -1.776 1 89.25 108 THR B CA 1
ATOM 2868 C C . THR B 1 108 ? 3.625 12.445 -0.803 1 89.25 108 THR B C 1
ATOM 2870 O O . THR B 1 108 ? 3.771 13.023 0.272 1 89.25 108 THR B O 1
ATOM 2873 N N . GLU B 1 109 ? 4.352 11.406 -1.167 1 92.56 109 GLU B N 1
ATOM 2874 C CA . GLU B 1 109 ? 5.445 10.906 -0.337 1 92.56 109 GLU B CA 1
ATOM 2875 C C . GLU B 1 109 ? 6.699 11.758 -0.5 1 92.56 109 GLU B C 1
ATOM 2877 O O . GLU B 1 109 ? 7.676 11.586 0.232 1 92.56 109 GLU B O 1
ATOM 2882 N N . PHE B 1 110 ? 6.656 12.68 -1.379 1 92.19 110 PHE B N 1
ATOM 2883 C CA . PHE B 1 110 ? 7.789 13.562 -1.623 1 92.19 110 PHE B CA 1
ATOM 2884 C C . PHE B 1 110 ? 7.641 14.859 -0.839 1 92.19 110 PHE B C 1
ATOM 2886 O O . PHE B 1 110 ? 6.555 15.172 -0.347 1 92.19 110 PHE B O 1
ATOM 2893 N N . TYR B 1 111 ? 8.758 15.617 -0.673 1 91.94 111 TYR B N 1
ATOM 2894 C CA . TYR B 1 111 ? 8.727 16.828 0.15 1 91.94 111 TYR B CA 1
ATOM 2895 C C . TYR B 1 111 ? 9.641 17.891 -0.42 1 91.94 111 TYR B C 1
ATOM 2897 O O . TYR B 1 111 ? 10.5 17.609 -1.262 1 91.94 111 TYR B O 1
ATOM 2905 N N . GLY B 1 112 ? 9.359 19.141 0.044 1 92.88 112 GLY B N 1
ATOM 2906 C CA . GLY B 1 112 ? 10.117 20.266 -0.452 1 92.88 112 GLY B CA 1
ATOM 2907 C C . GLY B 1 112 ? 9.492 20.922 -1.675 1 92.88 112 GLY B C 1
ATOM 2908 O O . GLY B 1 112 ? 8.484 20.422 -2.195 1 92.88 112 GLY B O 1
ATOM 2909 N N . PRO B 1 113 ? 10.117 22 -2.096 1 96 113 PRO B N 1
ATOM 2910 C CA . PRO B 1 113 ? 9.539 22.766 -3.205 1 96 113 PRO B CA 1
ATOM 2911 C C . PRO B 1 113 ? 9.453 21.953 -4.496 1 96 113 PRO B C 1
ATOM 2913 O O . PRO B 1 113 ? 8.492 22.109 -5.254 1 96 113 PRO B O 1
ATOM 2916 N N . LYS B 1 114 ? 10.406 21.078 -4.699 1 95.5 114 LYS B N 1
ATOM 2917 C CA . LYS B 1 114 ? 10.445 20.328 -5.941 1 95.5 114 LYS B CA 1
ATOM 2918 C C . LYS B 1 114 ? 9.297 19.312 -6 1 95.5 114 LYS B C 1
ATOM 2920 O O . LYS B 1 114 ? 8.969 18.797 -7.07 1 95.5 114 LYS B O 1
ATOM 2925 N N . ALA B 1 115 ? 8.719 19.062 -4.879 1 95.94 115 ALA B N 1
ATOM 2926 C CA . ALA B 1 115 ? 7.656 18.078 -4.789 1 95.94 115 ALA B CA 1
ATOM 2927 C C . ALA B 1 115 ? 6.301 18.688 -5.133 1 95.94 115 ALA B C 1
ATOM 2929 O O . ALA B 1 115 ? 5.281 18 -5.125 1 95.94 115 ALA B O 1
ATOM 2930 N N . SER B 1 116 ? 6.266 19.938 -5.48 1 97.31 116 SER B N 1
ATOM 2931 C CA . SER B 1 116 ? 5.012 20.641 -5.746 1 97.31 116 SER B CA 1
ATOM 2932 C C . SER B 1 116 ? 4.312 20.078 -6.977 1 97.31 116 SER B C 1
ATOM 2934 O O . SER B 1 116 ? 4.961 19.75 -7.977 1 97.31 116 SER B O 1
ATOM 2936 N N . VAL B 1 117 ? 3.035 20 -6.867 1 96.94 117 VAL B N 1
ATOM 2937 C CA . VAL B 1 117 ? 2.203 19.453 -7.938 1 96.94 117 VAL B CA 1
ATOM 2938 C C . VAL B 1 117 ? 1.085 20.438 -8.273 1 96.94 117 VAL B C 1
ATOM 2940 O O . VAL B 1 117 ? 0.312 20.828 -7.395 1 96.94 117 VAL B O 1
ATOM 2943 N N . LYS B 1 118 ? 1.033 20.797 -9.539 1 96.94 118 LYS B N 1
ATOM 2944 C CA . LYS B 1 118 ? -0.08 21.625 -10 1 96.94 118 LYS B CA 1
ATOM 2945 C C . LYS B 1 118 ? -1.403 20.875 -9.891 1 96.94 118 LYS B C 1
ATOM 2947 O O . LYS B 1 118 ? -1.498 19.703 -10.289 1 96.94 118 LYS B O 1
ATOM 2952 N N . GLY B 1 119 ? -2.377 21.516 -9.273 1 97.5 119 GLY B N 1
ATOM 2953 C CA . GLY B 1 119 ? -3.697 20.906 -9.18 1 97.5 119 GLY B CA 1
ATOM 2954 C C . GLY B 1 119 ? -3.838 19.953 -8.008 1 97.5 119 GLY B C 1
ATOM 2955 O O . GLY B 1 119 ? -4.832 19.234 -7.902 1 97.5 119 GLY B O 1
ATOM 2956 N N . LEU B 1 120 ? -2.965 19.938 -7.125 1 97.62 120 LEU B N 1
ATOM 2957 C CA . LEU B 1 120 ? -2.943 18.984 -6.02 1 97.62 120 LEU B CA 1
ATOM 2958 C C . LEU B 1 120 ? -4.211 19.109 -5.176 1 97.62 120 LEU B C 1
ATOM 2960 O O . LEU B 1 120 ? -4.715 18.109 -4.664 1 97.62 120 LEU B O 1
ATOM 2964 N N . TYR B 1 121 ? -4.754 20.281 -5.055 1 98.12 121 TYR B N 1
ATOM 2965 C CA . TYR B 1 121 ? -5.84 20.531 -4.121 1 98.12 121 TYR B CA 1
ATOM 2966 C C . TYR B 1 121 ? -7.195 20.328 -4.785 1 98.12 121 TYR B C 1
ATOM 2968 O O . TYR B 1 121 ? -8.227 20.266 -4.109 1 98.12 121 TYR B O 1
ATOM 2976 N N . GLU B 1 122 ? -7.16 20.234 -6.117 1 98.12 122 GLU B N 1
ATOM 2977 C CA . GLU B 1 122 ? -8.422 20.047 -6.824 1 98.12 122 GLU B CA 1
ATOM 2978 C C . GLU B 1 122 ? -9.109 18.75 -6.41 1 98.12 122 GLU B C 1
ATOM 2980 O O . GLU B 1 122 ? -8.539 17.672 -6.551 1 98.12 122 GLU B O 1
ATOM 2985 N N . ASN B 1 123 ? -10.273 18.875 -5.812 1 97.31 123 ASN B N 1
ATOM 2986 C CA . ASN B 1 123 ? -11.141 17.797 -5.355 1 97.31 123 ASN B CA 1
ATOM 2987 C C . ASN B 1 123 ? -10.555 17.078 -4.148 1 97.31 123 ASN B C 1
ATOM 2989 O O . ASN B 1 123 ? -11.039 16.016 -3.754 1 97.31 123 ASN B O 1
ATOM 2993 N N . ALA B 1 124 ? -9.508 17.625 -3.643 1 97.12 124 ALA B N 1
ATOM 2994 C CA . ALA B 1 124 ? -8.922 17.047 -2.439 1 97.12 124 ALA B CA 1
ATOM 2995 C C . ALA B 1 124 ? -9.711 17.438 -1.195 1 97.12 124 ALA B C 1
ATOM 2997 O O . ALA B 1 124 ? -10.305 18.531 -1.145 1 97.12 124 ALA B O 1
ATOM 2998 N N . LEU B 1 125 ? -9.734 16.578 -0.27 1 97.62 125 LEU B N 1
ATOM 2999 C CA . LEU B 1 125 ? -10.398 16.859 1.002 1 97.62 125 LEU B CA 1
ATOM 3000 C C . LEU B 1 125 ? -9.508 17.719 1.893 1 97.62 125 LEU B C 1
ATOM 3002 O O . LEU B 1 125 ? -8.305 17.484 1.99 1 97.62 125 LEU B O 1
ATOM 3006 N N . VAL B 1 126 ? -10.102 18.75 2.488 1 98.56 126 VAL B N 1
ATOM 3007 C CA . VAL B 1 126 ? -9.461 19.547 3.529 1 98.56 126 VAL B CA 1
ATOM 3008 C C . VAL B 1 126 ? -10.305 19.5 4.805 1 98.56 126 VAL B C 1
ATOM 3010 O O . VAL B 1 126 ? -11.492 19.844 4.781 1 98.56 126 VAL B O 1
ATOM 3013 N N . ILE B 1 127 ? -9.711 19.078 5.855 1 98.75 127 ILE B N 1
ATOM 3014 C CA . ILE B 1 127 ? -10.391 19.016 7.145 1 98.75 127 ILE B CA 1
ATOM 3015 C C . ILE B 1 127 ? -10.125 20.281 7.941 1 98.75 127 ILE B C 1
ATOM 3017 O O . ILE B 1 127 ? -8.969 20.656 8.172 1 98.75 127 ILE B O 1
ATOM 3021 N N . LEU B 1 128 ? -11.148 20.984 8.297 1 98.88 128 LEU B N 1
ATOM 3022 C CA . LEU B 1 128 ? -11.055 22.125 9.18 1 98.88 128 LEU B CA 1
ATOM 3023 C C . LEU B 1 128 ? -11.461 21.766 10.602 1 98.88 128 LEU B C 1
ATOM 3025 O O . LEU B 1 128 ? -12.555 21.234 10.828 1 98.88 128 LEU B O 1
ATOM 3029 N N . CYS B 1 129 ? -10.578 22.047 11.547 1 98.81 129 CYS B N 1
ATOM 3030 C CA . CYS B 1 129 ? -10.82 21.562 12.898 1 98.81 129 CYS B CA 1
ATOM 3031 C C . CYS B 1 129 ? -11.133 22.719 13.844 1 98.81 129 CYS B C 1
ATOM 3033 O O . CYS B 1 129 ? -10.531 23.781 13.742 1 98.81 129 CYS B O 1
ATOM 3035 N N . ASP B 1 130 ? -12.07 22.531 14.766 1 98.75 130 ASP B N 1
ATOM 3036 C CA . ASP B 1 130 ? -12.367 23.391 15.914 1 98.75 130 ASP B CA 1
ATOM 3037 C C . ASP B 1 130 ? -12.641 24.828 15.477 1 98.75 130 ASP B C 1
ATOM 3039 O O . ASP B 1 130 ? -12.094 25.766 16.047 1 98.75 130 ASP B O 1
ATOM 3043 N N . LEU B 1 131 ? -13.477 24.922 14.508 1 98.56 131 LEU B N 1
ATOM 3044 C CA . LEU B 1 131 ? -13.766 26.234 13.906 1 98.56 131 LEU B CA 1
ATOM 3045 C C . LEU B 1 131 ? -14.484 27.141 14.898 1 98.56 131 LEU B C 1
ATOM 3047 O O . LEU B 1 131 ? -14.438 28.359 14.766 1 98.56 131 LEU B O 1
ATOM 3051 N N . GLU B 1 132 ? -15.102 26.547 15.883 1 98.25 132 GLU B N 1
ATOM 3052 C CA . GLU B 1 132 ? -15.867 27.328 16.859 1 98.25 132 GLU B CA 1
ATOM 3053 C C . GLU B 1 132 ? -14.953 28.234 17.672 1 98.25 132 GLU B C 1
ATOM 3055 O O . GLU B 1 132 ? -15.422 29.203 18.281 1 98.25 132 GLU B O 1
ATOM 3060 N N . ASP B 1 133 ? -13.672 27.984 17.688 1 98.25 133 ASP B N 1
ATOM 3061 C CA . ASP B 1 133 ? -12.719 28.75 18.469 1 98.25 133 ASP B CA 1
ATOM 3062 C C . ASP B 1 133 ? -12.023 29.812 17.625 1 98.25 133 ASP B C 1
ATOM 3064 O O . ASP B 1 133 ? -11.234 30.609 18.125 1 98.25 133 ASP B O 1
ATOM 3068 N N . SER B 1 134 ? -12.289 29.828 16.375 1 98.56 134 SER B N 1
ATOM 3069 C CA . SER B 1 134 ? -11.711 30.797 15.445 1 98.56 134 SER B CA 1
ATOM 3070 C C . SER B 1 134 ? -12.656 31.984 15.219 1 98.56 134 SER B C 1
ATOM 3072 O O . SER B 1 134 ? -13.828 31.922 15.594 1 98.56 134 SER B O 1
ATOM 3074 N N . GLY B 1 135 ? -12.094 33.094 14.695 1 98.38 135 GLY B N 1
ATOM 3075 C CA . GLY B 1 135 ? -12.93 34.219 14.336 1 98.38 135 GLY B CA 1
ATOM 3076 C C . GLY B 1 135 ? -13.836 33.938 13.156 1 98.38 135 GLY B C 1
ATOM 3077 O O . GLY B 1 135 ? -13.453 33.219 12.234 1 98.38 135 GLY B O 1
ATOM 3078 N N . THR B 1 136 ? -14.992 34.562 13.133 1 98.31 136 THR B N 1
ATOM 3079 C CA . THR B 1 136 ? -15.969 34.344 12.07 1 98.31 136 THR B CA 1
ATOM 3080 C C . THR B 1 136 ? -15.406 34.781 10.719 1 98.31 136 THR B C 1
ATOM 3082 O O . THR B 1 136 ? -15.57 34.062 9.719 1 98.31 136 THR B O 1
ATOM 3085 N N . GLU B 1 137 ? -14.789 35.844 10.766 1 98.38 137 GLU B N 1
ATOM 3086 C CA . GLU B 1 137 ? -14.211 36.375 9.523 1 98.38 137 GLU B CA 1
ATOM 3087 C C . GLU B 1 137 ? -13.109 35.438 9.008 1 98.38 137 GLU B C 1
ATOM 3089 O O . GLU B 1 137 ? -13.031 35.188 7.809 1 98.38 137 GLU B O 1
ATOM 3094 N N . GLN B 1 138 ? -12.281 34.969 9.891 1 98.69 138 GLN B N 1
ATOM 3095 C CA . GLN B 1 138 ? -11.195 34.094 9.516 1 98.69 138 GLN B CA 1
ATOM 3096 C C . GLN B 1 138 ? -11.734 32.781 8.961 1 98.69 138 GLN B C 1
ATOM 3098 O O . GLN B 1 138 ? -11.195 32.219 7.988 1 98.69 138 GLN B O 1
ATOM 3103 N N . VAL B 1 139 ? -12.773 32.281 9.555 1 98.81 139 VAL B N 1
ATOM 3104 C CA . VAL B 1 139 ? -13.406 31.062 9.086 1 98.81 139 VAL B CA 1
ATOM 3105 C C . VAL B 1 139 ? -13.922 31.25 7.66 1 98.81 139 VAL B C 1
ATOM 3107 O O . VAL B 1 139 ? -13.688 30.406 6.793 1 98.81 139 VAL B O 1
ATOM 3110 N N . GLU B 1 140 ? -14.523 32.312 7.41 1 98.62 140 GLU B N 1
ATOM 3111 C CA . GLU B 1 140 ? -15.07 32.562 6.082 1 98.62 140 GLU B CA 1
ATOM 3112 C C . GLU B 1 140 ? -13.961 32.719 5.043 1 98.62 140 GLU B C 1
ATOM 3114 O O . GLU B 1 140 ? -14.086 32.188 3.928 1 98.62 140 GLU B O 1
ATOM 3119 N N . ILE B 1 141 ? -12.938 33.375 5.441 1 98.62 141 ILE B N 1
ATOM 3120 C CA . ILE B 1 141 ? -11.805 33.562 4.543 1 98.62 141 ILE B CA 1
ATOM 3121 C C . ILE B 1 141 ? -11.203 32.188 4.191 1 98.62 141 ILE B C 1
ATOM 3123 O O . ILE B 1 141 ? -10.945 31.906 3.021 1 98.62 141 ILE B O 1
ATOM 3127 N N . ALA B 1 142 ? -10.977 31.359 5.188 1 98.81 142 ALA B N 1
ATOM 3128 C CA . ALA B 1 142 ? -10.398 30.047 4.965 1 98.81 142 ALA B CA 1
ATOM 3129 C C . ALA B 1 142 ? -11.281 29.203 4.043 1 98.81 142 ALA B C 1
ATOM 3131 O O . ALA B 1 142 ? -10.781 28.562 3.117 1 98.81 142 ALA B O 1
ATOM 3132 N N . LYS B 1 143 ? -12.547 29.234 4.262 1 98.81 143 LYS B N 1
ATOM 3133 C CA . LYS B 1 143 ? -13.484 28.484 3.42 1 98.81 143 LYS B CA 1
ATOM 3134 C C . LYS B 1 143 ? -13.43 28.984 1.977 1 98.81 143 LYS B C 1
ATOM 3136 O O . LYS B 1 143 ? -13.367 28.172 1.044 1 98.81 143 LYS B O 1
ATOM 3141 N N . GLU B 1 144 ? -13.445 30.266 1.856 1 98.69 144 GLU B N 1
ATOM 3142 C CA . GLU B 1 144 ? -13.391 30.859 0.521 1 98.69 144 GLU B CA 1
ATOM 3143 C C . GLU B 1 144 ? -12.125 30.438 -0.216 1 98.69 144 GLU B C 1
ATOM 3145 O O . GLU B 1 144 ? -12.172 30.109 -1.402 1 98.69 144 GLU B O 1
ATOM 3150 N N . ILE B 1 145 ? -11.062 30.453 0.475 1 98.81 145 ILE B N 1
ATOM 3151 C CA . ILE B 1 145 ? -9.773 30.109 -0.124 1 98.81 145 ILE B CA 1
ATOM 3152 C C . ILE B 1 145 ? -9.789 28.656 -0.593 1 98.81 145 ILE B C 1
ATOM 3154 O O . ILE B 1 145 ? -9.5 28.359 -1.757 1 98.81 145 ILE B O 1
ATOM 3158 N N . PHE B 1 146 ? -10.141 27.672 0.281 1 98.75 146 PHE B N 1
ATOM 3159 C CA . PHE B 1 146 ? -10.055 26.25 -0.059 1 98.75 146 PHE B CA 1
ATOM 3160 C C . PHE B 1 146 ? -11.102 25.891 -1.106 1 98.75 146 PHE B C 1
ATOM 3162 O O . PHE B 1 146 ? -10.844 25.062 -1.981 1 98.75 146 PHE B O 1
ATOM 3169 N N . LEU B 1 147 ? -12.242 26.531 -1.044 1 98.69 147 LEU B N 1
ATOM 3170 C CA . LEU B 1 147 ? -13.219 26.344 -2.113 1 98.69 147 LEU B CA 1
ATOM 3171 C C . LEU B 1 147 ? -12.711 26.938 -3.424 1 98.69 147 LEU B C 1
ATOM 3173 O O . LEU B 1 147 ? -12.938 26.375 -4.496 1 98.69 147 LEU B O 1
ATOM 3177 N N . GLY B 1 148 ? -12.016 28.016 -3.307 1 98.62 148 GLY B N 1
ATOM 3178 C CA . GLY B 1 148 ? -11.453 28.688 -4.469 1 98.62 148 GLY B CA 1
ATOM 3179 C C . GLY B 1 148 ? -10.438 27.828 -5.207 1 98.62 148 GLY B C 1
ATOM 3180 O O . GLY B 1 148 ? -10.367 27.875 -6.438 1 98.62 148 GLY B O 1
ATOM 3181 N N . VAL B 1 149 ? -9.68 27.125 -4.465 1 98.25 149 VAL B N 1
ATOM 3182 C CA . VAL B 1 149 ? -8.695 26.266 -5.105 1 98.25 149 VAL B CA 1
ATOM 3183 C C . VAL B 1 149 ? -9.32 24.891 -5.387 1 98.25 149 VAL B C 1
ATOM 3185 O O . VAL B 1 149 ? -8.609 23.922 -5.641 1 98.25 149 VAL B O 1
ATOM 3188 N N . LYS B 1 150 ? -10.617 24.703 -5.215 1 98.38 150 LYS B N 1
ATOM 3189 C CA . LYS B 1 150 ? -11.461 23.594 -5.648 1 98.38 150 LYS B CA 1
ATOM 3190 C C . LYS B 1 150 ? -11.297 22.391 -4.734 1 98.38 150 LYS B C 1
ATOM 3192 O O . LYS B 1 150 ? -11.375 21.25 -5.184 1 98.38 150 LYS B O 1
ATOM 3197 N N . ALA B 1 151 ? -10.93 22.656 -3.488 1 98.5 151 ALA B N 1
ATOM 3198 C CA . ALA B 1 151 ? -10.891 21.594 -2.496 1 98.5 151 ALA B CA 1
ATOM 3199 C C . ALA B 1 151 ? -12.281 21.328 -1.927 1 98.5 151 ALA B C 1
ATOM 3201 O O . ALA B 1 151 ? -13.203 22.125 -2.121 1 98.5 151 ALA B O 1
ATOM 3202 N N . ARG B 1 152 ? -12.516 20.203 -1.336 1 98.12 152 ARG B N 1
ATOM 3203 C CA . ARG B 1 152 ? -13.703 19.828 -0.575 1 98.12 152 ARG B CA 1
ATOM 3204 C C . ARG B 1 152 ? -13.461 19.984 0.924 1 98.12 152 ARG B C 1
ATOM 3206 O O . ARG B 1 152 ? -12.383 19.625 1.418 1 98.12 152 ARG B O 1
ATOM 3213 N N . LEU B 1 153 ? -14.5 20.5 1.559 1 98.56 153 LEU B N 1
ATOM 3214 C CA . LEU B 1 153 ? -14.281 20.812 2.967 1 98.56 153 LEU B CA 1
ATOM 3215 C C . LEU B 1 153 ? -15.094 19.891 3.861 1 98.56 153 LEU B C 1
ATOM 3217 O O . LEU B 1 153 ? -16.234 19.562 3.543 1 98.56 153 LEU B O 1
ATOM 3221 N N . ILE B 1 154 ? -14.469 19.422 4.918 1 98.06 154 ILE B N 1
ATOM 3222 C CA . ILE B 1 154 ? -15.164 18.75 6.008 1 98.06 154 ILE B CA 1
ATOM 3223 C C . ILE B 1 154 ? -14.711 19.328 7.348 1 98.06 154 ILE B C 1
ATOM 3225 O O . ILE B 1 154 ? -13.555 19.734 7.496 1 98.06 154 ILE B O 1
ATOM 3229 N N . LYS B 1 155 ? -15.664 19.453 8.312 1 98.44 155 LYS B N 1
ATOM 3230 C CA . LYS B 1 155 ? -15.352 19.984 9.641 1 98.44 155 LYS B CA 1
ATOM 3231 C C . LYS B 1 155 ? -15.445 18.891 10.703 1 98.44 155 LYS B C 1
ATOM 3233 O O . LYS B 1 155 ? -16.297 18.016 10.617 1 98.44 155 LYS B O 1
ATOM 3238 N N . MET B 1 156 ? -14.523 18.953 11.617 1 98.25 156 MET B N 1
ATOM 3239 C CA . MET B 1 156 ? -14.609 18.062 12.781 1 98.25 156 MET B CA 1
ATOM 3240 C C . MET B 1 156 ? -13.75 18.594 13.93 1 98.25 156 MET B C 1
ATOM 3242 O O . MET B 1 156 ? -13.109 19.641 13.805 1 98.25 156 MET B O 1
ATOM 3246 N N . LYS B 1 157 ? -13.828 17.938 15.094 1 98.5 157 LYS B N 1
ATOM 3247 C CA . LYS B 1 157 ? -12.969 18.281 16.219 1 98.5 157 LYS B CA 1
ATOM 3248 C C . LYS B 1 157 ? -11.547 17.766 16 1 98.5 157 LYS B C 1
ATOM 3250 O O . LYS B 1 157 ? -11.359 16.703 15.398 1 98.5 157 LYS B O 1
ATOM 3255 N N . SER B 1 158 ? -10.602 18.516 16.562 1 98.69 158 SER B N 1
ATOM 3256 C CA . SER B 1 158 ? -9.195 18.156 16.391 1 98.69 158 SER B CA 1
ATOM 3257 C C . SER B 1 158 ? -8.898 16.766 16.969 1 98.69 158 SER B C 1
ATOM 3259 O O . SER B 1 158 ? -8.117 16.016 16.406 1 98.69 158 SER B O 1
ATOM 3261 N N . ASN B 1 159 ? -9.5 16.422 18.094 1 98.19 159 ASN B N 1
ATOM 3262 C CA . ASN B 1 159 ? -9.289 15.102 18.703 1 98.19 159 ASN B CA 1
ATOM 3263 C C . ASN B 1 159 ? -9.836 13.984 17.812 1 98.19 159 ASN B C 1
ATOM 3265 O O . ASN B 1 159 ? -9.203 12.938 17.672 1 98.19 159 ASN B O 1
ATOM 3269 N N . GLU B 1 160 ? -10.992 14.172 17.25 1 97.75 160 GLU B N 1
ATOM 3270 C CA . GLU B 1 160 ? -11.562 13.219 16.312 1 97.75 160 GLU B CA 1
ATOM 3271 C C . GLU B 1 160 ? -10.672 13.078 15.07 1 97.75 160 GLU B C 1
ATOM 3273 O O . GLU B 1 160 ? -10.398 11.961 14.625 1 97.75 160 GLU B O 1
ATOM 3278 N N . HIS B 1 161 ? -10.297 14.234 14.578 1 98.44 161 HIS B N 1
ATOM 3279 C CA . HIS B 1 161 ? -9.383 14.258 13.438 1 98.44 161 HIS B CA 1
ATOM 3280 C C . HIS B 1 161 ? -8.164 13.383 13.695 1 98.44 161 HIS B C 1
ATOM 3282 O O . HIS B 1 161 ? -7.867 12.477 12.914 1 98.44 161 HIS B O 1
ATOM 3288 N N . ASP B 1 162 ? -7.488 13.641 14.82 1 98.69 162 ASP B N 1
ATOM 3289 C CA . ASP B 1 162 ? -6.23 12.961 15.102 1 98.69 162 ASP B CA 1
ATOM 3290 C C . ASP B 1 162 ? -6.453 11.461 15.312 1 98.69 162 ASP B C 1
ATOM 3292 O O . ASP B 1 162 ? -5.605 10.648 14.938 1 98.69 162 ASP B O 1
ATOM 3296 N N . THR B 1 163 ? -7.559 11.086 15.883 1 98.44 163 THR B N 1
ATOM 3297 C CA . THR B 1 163 ? -7.91 9.68 16.047 1 98.44 163 THR B CA 1
ATOM 3298 C C . THR B 1 163 ? -8.109 9.008 14.695 1 98.44 163 THR B C 1
ATOM 3300 O O . THR B 1 163 ? -7.578 7.926 14.453 1 98.44 163 THR B O 1
ATOM 3303 N N . HIS B 1 164 ? -8.852 9.664 13.82 1 98.12 164 HIS B N 1
ATOM 3304 C CA . HIS B 1 164 ? -9.203 9.086 12.531 1 98.12 164 HIS B CA 1
ATOM 3305 C C . HIS B 1 164 ? -7.977 8.969 11.625 1 98.12 164 HIS B C 1
ATOM 3307 O O . HIS B 1 164 ? -7.734 7.918 11.031 1 98.12 164 HIS B O 1
ATOM 3313 N N . VAL B 1 165 ? -7.141 9.977 11.609 1 98.19 165 VAL B N 1
ATOM 3314 C CA . VAL B 1 165 ? -6.008 9.961 10.688 1 98.19 165 VAL B CA 1
ATOM 3315 C C . VAL B 1 165 ? -4.941 8.992 11.195 1 98.19 165 VAL B C 1
ATOM 3317 O O . VAL B 1 165 ? -4.09 8.539 10.422 1 98.19 165 VAL B O 1
ATOM 3320 N N . ALA B 1 166 ? -4.945 8.664 12.516 1 98.56 166 ALA B N 1
ATOM 3321 C CA . ALA B 1 166 ? -4.035 7.645 13.031 1 98.56 166 ALA B CA 1
ATOM 3322 C C . ALA B 1 166 ? -4.211 6.324 12.281 1 98.56 166 ALA B C 1
ATOM 3324 O O . ALA B 1 166 ? -3.232 5.625 12.008 1 98.56 166 ALA B O 1
ATOM 3325 N N . TYR B 1 167 ? -5.438 6.035 11.875 1 98.25 167 TYR B N 1
ATOM 3326 C CA . TYR B 1 167 ? -5.75 4.75 11.25 1 98.25 167 TYR B CA 1
ATOM 3327 C C . TYR B 1 167 ? -5.52 4.801 9.75 1 98.25 167 TYR B C 1
ATOM 3329 O O . TYR B 1 167 ? -5.066 3.824 9.148 1 98.25 167 TYR B O 1
ATOM 3337 N N . ILE B 1 168 ? -5.762 5.953 9.125 1 97.56 168 ILE B N 1
ATOM 3338 C CA . ILE B 1 168 ? -5.801 5.941 7.664 1 97.56 168 ILE B CA 1
ATOM 3339 C C . ILE B 1 168 ? -4.559 6.637 7.109 1 97.56 168 ILE B C 1
ATOM 3341 O O . ILE B 1 168 ? -4.316 6.617 5.902 1 97.56 168 ILE B O 1
ATOM 3345 N N . SER B 1 169 ? -3.75 7.191 7.922 1 98.06 169 SER B N 1
ATOM 3346 C CA . SER B 1 169 ? -2.551 7.871 7.445 1 98.06 169 SER B CA 1
ATOM 3347 C C . SER B 1 169 ? -1.329 7.477 8.266 1 98.06 169 SER B C 1
ATOM 3349 O O . SER B 1 169 ? -0.359 6.941 7.73 1 98.06 169 SER B O 1
ATOM 3351 N N . HIS B 1 170 ? -1.388 7.629 9.641 1 98.62 170 HIS B N 1
ATOM 3352 C CA . HIS B 1 170 ? -0.194 7.422 10.445 1 98.62 170 HIS B CA 1
ATOM 3353 C C . HIS B 1 170 ? 0.19 5.945 10.492 1 98.62 170 HIS B C 1
ATOM 3355 O O . HIS B 1 170 ? 1.349 5.594 10.266 1 98.62 170 HIS B O 1
ATOM 3361 N N . LEU B 1 171 ? -0.794 5.066 10.727 1 98.75 171 LEU B N 1
ATOM 3362 C CA . LEU B 1 171 ? -0.557 3.627 10.758 1 98.75 171 LEU B CA 1
ATOM 3363 C C . LEU B 1 171 ? -0.025 3.133 9.422 1 98.75 171 LEU B C 1
ATOM 3365 O O . LEU B 1 171 ? 0.97 2.406 9.367 1 98.75 171 LEU B O 1
ATOM 3369 N N . PRO B 1 172 ? -0.624 3.564 8.289 1 98.69 172 PRO B N 1
ATOM 3370 C CA . PRO B 1 172 ? -0.078 3.156 6.988 1 98.69 172 PRO B CA 1
ATOM 3371 C C . PRO B 1 172 ? 1.393 3.531 6.824 1 98.69 172 PRO B C 1
ATOM 3373 O O . PRO B 1 172 ? 2.17 2.758 6.258 1 98.69 172 PRO B O 1
ATOM 3376 N N . HIS B 1 173 ? 1.821 4.664 7.297 1 98.75 173 HIS B N 1
ATOM 3377 C CA . HIS B 1 173 ? 3.225 5.051 7.207 1 98.75 173 HIS B CA 1
ATOM 3378 C C . HIS B 1 173 ? 4.109 4.129 8.039 1 98.75 173 HIS B C 1
ATOM 3380 O O . HIS B 1 173 ? 5.16 3.682 7.57 1 98.75 173 HIS B O 1
ATOM 3386 N N . VAL B 1 174 ? 3.676 3.791 9.258 1 98.88 174 VAL B N 1
ATOM 3387 C CA . VAL B 1 174 ? 4.43 2.859 10.086 1 98.88 174 VAL B CA 1
ATOM 3388 C C . VAL B 1 174 ? 4.602 1.531 9.352 1 98.88 174 VAL B C 1
ATOM 3390 O O . VAL B 1 174 ? 5.707 0.992 9.281 1 98.88 174 VAL B O 1
ATOM 3393 N N . LEU B 1 175 ? 3.504 1.04 8.812 1 98.88 175 LEU B N 1
ATOM 3394 C CA . LEU B 1 175 ? 3.512 -0.249 8.133 1 98.88 175 LEU B CA 1
ATOM 3395 C C . LEU B 1 175 ? 4.406 -0.205 6.898 1 98.88 175 LEU B C 1
ATOM 3397 O O . LEU B 1 175 ? 5.117 -1.172 6.605 1 98.88 175 LEU B O 1
ATOM 3401 N N . SER B 1 176 ? 4.363 0.89 6.16 1 98.75 176 SER B N 1
ATOM 3402 C CA . SER B 1 176 ? 5.18 1.031 4.957 1 98.75 176 SER B CA 1
ATOM 3403 C C . SER B 1 176 ? 6.668 1.014 5.293 1 98.75 176 SER B C 1
ATOM 3405 O O . SER B 1 176 ? 7.449 0.321 4.641 1 98.75 176 SER B O 1
ATOM 3407 N N . TYR B 1 177 ? 7.055 1.784 6.355 1 98.88 177 TYR B N 1
ATOM 3408 C CA . TYR B 1 177 ? 8.445 1.771 6.797 1 98.88 177 TYR B CA 1
ATOM 3409 C C . TYR B 1 177 ? 8.867 0.375 7.242 1 98.88 177 TYR B C 1
ATOM 3411 O O . TYR B 1 177 ? 9.961 -0.084 6.922 1 98.88 177 TYR B O 1
ATOM 3419 N N . ALA B 1 178 ? 8.008 -0.295 8 1 98.88 178 ALA B N 1
ATOM 3420 C CA . ALA B 1 178 ? 8.305 -1.635 8.508 1 98.88 178 ALA B CA 1
ATOM 3421 C C . ALA B 1 178 ? 8.469 -2.629 7.359 1 98.88 178 ALA B C 1
ATOM 3423 O O . ALA B 1 178 ? 9.398 -3.441 7.363 1 98.88 178 ALA B O 1
ATOM 3424 N N . LEU B 1 179 ? 7.574 -2.564 6.383 1 98.81 179 LEU B N 1
ATOM 3425 C CA . LEU B 1 179 ? 7.648 -3.43 5.211 1 98.81 179 LEU B CA 1
ATOM 3426 C C . LEU B 1 179 ? 8.953 -3.217 4.461 1 98.81 179 LEU B C 1
ATOM 3428 O O . LEU B 1 179 ? 9.664 -4.18 4.148 1 98.81 179 LEU B O 1
ATOM 3432 N N . ALA B 1 180 ? 9.305 -1.96 4.188 1 98.69 180 ALA B N 1
ATOM 3433 C CA . ALA B 1 180 ? 10.539 -1.62 3.496 1 98.69 180 ALA B CA 1
ATOM 3434 C C . ALA B 1 180 ? 11.75 -2.186 4.23 1 98.69 180 ALA B C 1
ATOM 3436 O O . ALA B 1 180 ? 12.602 -2.852 3.625 1 98.69 180 ALA B O 1
ATOM 3437 N N . ASN B 1 181 ? 11.805 -1.987 5.531 1 98.75 181 ASN B N 1
ATOM 3438 C CA . ASN B 1 181 ? 12.953 -2.424 6.32 1 98.75 181 ASN B CA 1
ATOM 3439 C C . ASN B 1 181 ? 13.031 -3.945 6.402 1 98.75 181 ASN B C 1
ATOM 3441 O O . ASN B 1 181 ? 14.125 -4.516 6.445 1 98.75 181 ASN B O 1
ATOM 3445 N N . SER B 1 182 ? 11.875 -4.605 6.457 1 98.44 182 SER B N 1
ATOM 3446 C CA . SER B 1 182 ? 11.859 -6.066 6.488 1 98.44 182 SER B CA 1
ATOM 3447 C C . SER B 1 182 ? 12.523 -6.652 5.246 1 98.44 182 SER B C 1
ATOM 3449 O O . SER B 1 182 ? 13.164 -7.703 5.316 1 98.44 182 SER B O 1
ATOM 3451 N N . VAL B 1 183 ? 12.391 -6 4.094 1 98.38 183 VAL B N 1
ATOM 3452 C CA . VAL B 1 183 ? 12.977 -6.469 2.846 1 98.38 183 VAL B CA 1
ATOM 3453 C C . VAL B 1 183 ? 14.445 -6.062 2.785 1 98.38 183 VAL B C 1
ATOM 3455 O O . VAL B 1 183 ? 15.312 -6.883 2.465 1 98.38 183 VAL B O 1
ATOM 3458 N N . LEU B 1 184 ? 14.742 -4.785 3.141 1 98.12 184 LEU B N 1
ATOM 3459 C CA . LEU B 1 184 ? 16.078 -4.23 3.025 1 98.12 184 LEU B CA 1
ATOM 3460 C C . LEU B 1 184 ? 17.062 -4.98 3.926 1 98.12 184 LEU B C 1
ATOM 3462 O O . LEU B 1 184 ? 18.266 -5.043 3.635 1 98.12 184 LEU B O 1
ATOM 3466 N N . LYS B 1 185 ? 16.578 -5.598 5 1 97.5 185 LYS B N 1
ATOM 3467 C CA . LYS B 1 185 ? 17.438 -6.27 5.969 1 97.5 185 LYS B CA 1
ATOM 3468 C C . LYS B 1 185 ? 17.688 -7.719 5.566 1 97.5 185 LYS B C 1
ATOM 3470 O O . LYS B 1 185 ? 18.4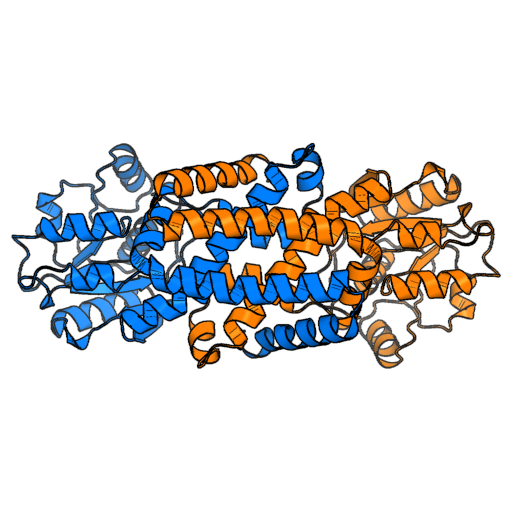53 -8.43 6.227 1 97.5 185 LYS B O 1
ATOM 3475 N N . GLN B 1 186 ? 17.062 -8.188 4.477 1 96.88 186 GLN B N 1
ATOM 3476 C CA . GLN B 1 186 ? 17.297 -9.539 3.992 1 96.88 186 GLN B CA 1
ATOM 3477 C C . GLN B 1 186 ? 18.672 -9.648 3.322 1 96.88 186 GLN B C 1
ATOM 3479 O O . GLN B 1 186 ? 19.297 -8.633 3.018 1 96.88 186 GLN B O 1
ATOM 3484 N N . ASN B 1 187 ? 19.203 -10.859 3.117 1 92.69 187 ASN B N 1
ATOM 3485 C CA . ASN B 1 187 ? 20.547 -11.102 2.582 1 92.69 187 ASN B CA 1
ATOM 3486 C C . ASN B 1 187 ? 20.688 -10.57 1.16 1 92.69 187 ASN B C 1
ATOM 3488 O O . ASN B 1 187 ? 21.734 -10.031 0.794 1 92.69 187 ASN B O 1
ATOM 3492 N N . ASP B 1 188 ? 19.625 -10.617 0.299 1 91.94 188 ASP B N 1
ATOM 3493 C CA . ASP B 1 188 ? 19.672 -10.164 -1.088 1 91.94 188 ASP B CA 1
ATOM 3494 C C . ASP B 1 188 ? 18.469 -9.297 -1.425 1 91.94 188 ASP B C 1
ATOM 3496 O O . ASP B 1 188 ? 17.656 -9.656 -2.285 1 91.94 188 ASP B O 1
ATOM 3500 N N . PRO B 1 189 ? 18.547 -8.086 -0.786 1 95.62 189 PRO B N 1
ATOM 3501 C CA . PRO B 1 189 ? 17.375 -7.246 -1.005 1 95.62 189 PRO B CA 1
ATOM 3502 C C . PRO B 1 189 ? 17.203 -6.824 -2.463 1 95.62 189 PRO B C 1
ATOM 3504 O O . PRO B 1 189 ? 16.078 -6.664 -2.941 1 95.62 189 PRO B O 1
ATOM 3507 N N . GLU B 1 190 ? 18.328 -6.68 -3.162 1 94.94 190 GLU B N 1
ATOM 3508 C CA . GLU B 1 190 ? 18.266 -6.273 -4.562 1 94.94 190 GLU B CA 1
ATOM 3509 C C . GLU B 1 190 ? 17.516 -7.305 -5.402 1 94.94 190 GLU B C 1
ATOM 3511 O O . GLU B 1 190 ? 16.672 -6.945 -6.234 1 94.94 190 GLU B O 1
ATOM 3516 N N . MET B 1 191 ? 17.797 -8.531 -5.156 1 94.44 191 MET B N 1
ATOM 3517 C CA . MET B 1 191 ? 17.125 -9.602 -5.887 1 94.44 191 MET B CA 1
ATOM 3518 C C . MET B 1 191 ? 15.641 -9.641 -5.555 1 94.44 191 MET B C 1
ATOM 3520 O O . MET B 1 191 ? 14.805 -9.742 -6.449 1 94.44 191 MET B O 1
ATOM 3524 N N . ILE B 1 192 ? 15.336 -9.547 -4.312 1 96.5 192 ILE B N 1
ATOM 3525 C CA . ILE B 1 192 ? 13.953 -9.57 -3.859 1 96.5 192 ILE B CA 1
ATOM 3526 C C . ILE B 1 192 ? 13.18 -8.422 -4.504 1 96.5 192 ILE B C 1
ATOM 3528 O O . ILE B 1 192 ? 12.094 -8.625 -5.051 1 96.5 192 ILE B O 1
ATOM 3532 N N . LEU B 1 193 ? 13.805 -7.23 -4.508 1 96.62 193 LEU B N 1
ATOM 3533 C CA . LEU B 1 193 ? 13.133 -6.02 -4.977 1 96.62 193 LEU B CA 1
ATOM 3534 C C . LEU B 1 193 ? 13 -6.027 -6.496 1 96.62 193 LEU B C 1
ATOM 3536 O O . LEU B 1 193 ? 12.094 -5.402 -7.043 1 96.62 193 LEU B O 1
ATOM 3540 N N . SER B 1 194 ? 13.844 -6.746 -7.18 1 94.88 194 SER B N 1
ATOM 3541 C CA . SER B 1 194 ? 13.758 -6.852 -8.633 1 94.88 194 SER B CA 1
ATOM 3542 C C . SER B 1 194 ? 12.5 -7.605 -9.062 1 94.88 194 SER B C 1
ATOM 3544 O O . SER B 1 194 ? 12.086 -7.516 -10.219 1 94.88 194 SER B O 1
ATOM 3546 N N . LEU B 1 195 ? 11.891 -8.328 -8.109 1 95.88 195 LEU B N 1
ATOM 3547 C CA . LEU B 1 195 ? 10.695 -9.117 -8.406 1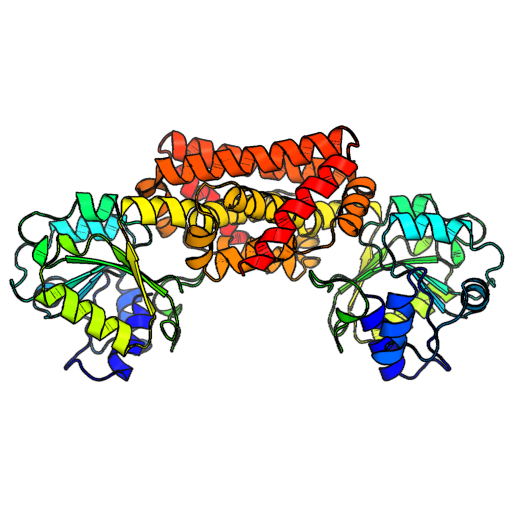 95.88 195 LEU B CA 1
ATOM 3548 C C . LEU B 1 195 ? 9.438 -8.359 -8.008 1 95.88 195 LEU B C 1
ATOM 3550 O O . LEU B 1 195 ? 8.32 -8.844 -8.219 1 95.88 195 LEU B O 1
ATOM 3554 N N . ALA B 1 196 ? 9.633 -7.199 -7.402 1 94.12 196 ALA B N 1
ATOM 3555 C CA . ALA B 1 196 ? 8.516 -6.473 -6.809 1 94.12 196 ALA B CA 1
ATOM 3556 C C . ALA B 1 196 ? 7.477 -6.105 -7.863 1 94.12 196 ALA B C 1
ATOM 3558 O O . ALA B 1 196 ? 7.82 -5.625 -8.945 1 94.12 196 ALA B O 1
ATOM 3559 N N . GLY B 1 197 ? 6.211 -6.391 -7.555 1 91.69 197 GLY B N 1
ATOM 3560 C CA . GLY B 1 197 ? 5.109 -5.977 -8.406 1 91.69 197 GLY B CA 1
ATOM 3561 C C . GLY B 1 197 ? 4.398 -4.734 -7.91 1 91.69 197 GLY B C 1
ATOM 3562 O O . GLY B 1 197 ? 4.93 -4.004 -7.07 1 91.69 197 GLY B O 1
ATOM 3563 N N . GLY B 1 198 ? 3.223 -4.512 -8.492 1 91.56 198 GLY B N 1
ATOM 3564 C CA . GLY B 1 198 ? 2.465 -3.307 -8.188 1 91.56 198 GLY B CA 1
ATOM 3565 C C . GLY B 1 198 ? 2.006 -3.236 -6.746 1 91.56 198 GLY B C 1
ATOM 3566 O O . GLY B 1 198 ? 2.037 -2.168 -6.133 1 91.56 198 GLY B O 1
ATOM 3567 N N . GLY B 1 199 ? 1.676 -4.391 -6.164 1 94.19 199 GLY B N 1
ATOM 3568 C CA . GLY B 1 199 ? 1.218 -4.414 -4.781 1 94.19 199 GLY B CA 1
ATOM 3569 C C . GLY B 1 199 ? 2.273 -3.951 -3.795 1 94.19 199 GLY B C 1
ATOM 3570 O O . GLY B 1 199 ? 2.008 -3.088 -2.955 1 94.19 199 GLY B O 1
ATOM 3571 N N . PHE B 1 200 ? 3.516 -4.484 -3.932 1 97.38 200 PHE B N 1
ATOM 3572 C CA . PHE B 1 200 ? 4.609 -4.109 -3.045 1 97.38 200 PHE B CA 1
ATOM 3573 C C . PHE B 1 200 ? 4.977 -2.641 -3.232 1 97.38 200 PHE B C 1
ATOM 3575 O O . PHE B 1 200 ? 5.184 -1.918 -2.254 1 97.38 200 PHE B O 1
ATOM 3582 N N . ARG B 1 201 ? 4.996 -2.207 -4.465 1 95.81 201 ARG B N 1
ATOM 3583 C CA . ARG B 1 201 ? 5.355 -0.825 -4.766 1 95.81 201 ARG B CA 1
ATOM 3584 C C . ARG B 1 201 ? 4.371 0.148 -4.125 1 95.81 201 ARG B C 1
ATOM 3586 O O . ARG B 1 201 ? 4.777 1.126 -3.496 1 95.81 201 ARG B O 1
ATOM 3593 N N . ASP B 1 202 ? 3.131 -0.15 -4.258 1 95.62 202 ASP B N 1
ATOM 3594 C CA . ASP B 1 202 ? 2.088 0.698 -3.688 1 95.62 202 ASP B CA 1
ATOM 3595 C C . ASP B 1 202 ? 2.193 0.749 -2.164 1 95.62 202 ASP B C 1
ATOM 3597 O O . ASP B 1 202 ? 2.068 1.817 -1.563 1 95.62 202 ASP B O 1
ATOM 3601 N N . MET B 1 203 ? 2.473 -0.351 -1.546 1 97.12 203 MET B N 1
ATOM 3602 C CA . MET B 1 203 ? 2.455 -0.445 -0.089 1 97.12 203 MET B CA 1
ATOM 3603 C C . MET B 1 203 ? 3.729 0.144 0.51 1 97.12 203 MET B C 1
ATOM 3605 O O . MET B 1 203 ? 3.721 0.625 1.645 1 97.12 203 MET B O 1
ATOM 3609 N N . SER B 1 204 ? 4.809 0.148 -0.28 1 97.75 204 SER B N 1
ATOM 3610 C CA . SER B 1 204 ? 6.082 0.608 0.271 1 97.75 204 SER B CA 1
ATOM 3611 C C . SER B 1 204 ? 6.348 2.062 -0.1 1 97.75 204 SER B C 1
ATOM 3613 O O . SER B 1 204 ? 7.273 2.684 0.431 1 97.75 204 SER B O 1
ATOM 3615 N N . ARG B 1 205 ? 5.566 2.67 -0.957 1 95.75 205 ARG B N 1
ATOM 3616 C CA . ARG B 1 205 ? 5.863 3.996 -1.49 1 95.75 205 ARG B CA 1
ATOM 3617 C C . ARG B 1 205 ? 5.918 5.035 -0.375 1 95.75 205 ARG B C 1
ATOM 3619 O O . ARG B 1 205 ? 6.715 5.977 -0.435 1 95.75 205 ARG B O 1
ATOM 3626 N N . LEU B 1 206 ? 5.109 4.844 0.725 1 97.56 206 LEU B N 1
ATOM 3627 C CA . LEU B 1 206 ? 5.074 5.805 1.821 1 97.56 206 LEU B CA 1
ATOM 3628 C C . LEU B 1 206 ? 6.383 5.789 2.602 1 97.56 206 LEU B C 1
ATOM 3630 O O . LEU B 1 206 ? 6.676 6.723 3.354 1 97.56 206 LEU B O 1
ATOM 3634 N N . SER B 1 207 ? 7.168 4.754 2.398 1 97.94 207 SER B N 1
ATOM 3635 C CA . SER B 1 207 ? 8.445 4.66 3.1 1 97.94 207 SER B CA 1
ATOM 3636 C C . SER B 1 207 ? 9.438 5.691 2.578 1 97.94 207 SER B C 1
ATOM 3638 O O . SER B 1 207 ? 10.484 5.914 3.188 1 97.94 207 SER B O 1
ATOM 3640 N N . LYS B 1 208 ? 9.102 6.367 1.543 1 96.88 208 LYS B N 1
ATOM 3641 C CA . LYS B 1 208 ? 9.93 7.426 0.979 1 96.88 208 LYS B CA 1
ATOM 3642 C C . LYS B 1 208 ? 9.742 8.734 1.738 1 96.88 208 LYS B C 1
ATOM 3644 O O . LYS B 1 208 ? 10.516 9.68 1.565 1 96.88 208 LYS B O 1
ATOM 3649 N N . SER B 1 209 ? 8.734 8.812 2.561 1 96.81 209 SER B N 1
ATOM 3650 C CA . SER B 1 209 ? 8.352 10.047 3.227 1 96.81 209 SER B CA 1
ATOM 3651 C C . SER B 1 209 ? 9.453 10.539 4.164 1 96.81 209 SER B C 1
ATOM 3653 O O . SER B 1 209 ? 10.266 9.742 4.641 1 96.81 209 SER B O 1
ATOM 3655 N N . SER B 1 210 ? 9.453 11.805 4.449 1 95.94 210 SER B N 1
ATOM 3656 C CA . SER B 1 210 ? 10.492 12.461 5.242 1 95.94 210 SER B CA 1
ATOM 3657 C C . SER B 1 210 ? 10.477 11.977 6.684 1 95.94 210 SER B C 1
ATOM 3659 O O . SER B 1 210 ? 9.492 12.148 7.398 1 95.94 210 SER B O 1
ATOM 3661 N N . PRO B 1 211 ? 11.648 11.398 7.129 1 97.56 211 PRO B N 1
ATOM 3662 C CA . PRO B 1 211 ? 11.727 10.992 8.531 1 97.56 211 PRO B CA 1
ATOM 3663 C C . PRO B 1 211 ? 11.523 12.156 9.5 1 97.56 211 PRO B C 1
ATOM 3665 O O . PRO B 1 211 ? 10.867 12 10.539 1 97.56 211 PRO B O 1
ATOM 3668 N N . LEU B 1 212 ? 11.984 13.305 9.117 1 94.62 212 LEU B N 1
ATOM 3669 C CA . LEU B 1 212 ? 11.859 14.477 9.969 1 94.62 212 LEU B CA 1
ATOM 3670 C C . LEU B 1 212 ? 10.391 14.883 10.125 1 94.62 212 LEU B C 1
ATOM 3672 O O . LEU B 1 212 ? 9.938 15.164 11.242 1 94.62 212 LEU B O 1
ATOM 3676 N N . MET B 1 213 ? 9.711 14.898 9.07 1 95.56 213 MET B N 1
ATOM 3677 C CA . MET B 1 213 ? 8.297 15.273 9.109 1 95.56 213 MET B CA 1
ATOM 3678 C C . MET B 1 213 ? 7.488 14.258 9.906 1 95.56 213 MET B C 1
ATOM 3680 O O . MET B 1 213 ? 6.703 14.633 10.781 1 95.56 213 MET B O 1
ATOM 3684 N N . TRP B 1 214 ? 7.754 13.023 9.688 1 97.94 214 TRP B N 1
ATOM 3685 C CA . TRP B 1 214 ? 6.891 11.984 10.234 1 97.94 214 TRP B CA 1
ATOM 3686 C C . TRP B 1 214 ? 7.258 11.688 11.688 1 97.94 214 TRP B C 1
ATOM 3688 O O . TRP B 1 214 ? 6.402 11.297 12.484 1 97.94 214 TRP B O 1
ATOM 3698 N N . LYS B 1 215 ? 8.531 11.859 12.031 1 98 215 LYS B N 1
ATOM 3699 C CA . LYS B 1 215 ? 8.844 11.742 13.453 1 98 215 LYS B CA 1
ATOM 3700 C C . LYS B 1 215 ? 8.016 12.719 14.289 1 98 215 LYS B C 1
ATOM 3702 O O . LYS B 1 215 ? 7.5 12.359 15.352 1 98 215 LYS B O 1
ATOM 3707 N N . ASP B 1 216 ? 7.824 13.945 13.797 1 97.88 216 ASP B N 1
ATOM 3708 C CA . ASP B 1 216 ? 7.051 14.969 14.492 1 97.88 216 ASP B CA 1
ATOM 3709 C C . ASP B 1 216 ? 5.57 14.602 14.547 1 97.88 216 ASP B C 1
ATOM 3711 O O . ASP B 1 216 ? 4.906 14.82 15.562 1 97.88 216 ASP B O 1
ATOM 3715 N N . ILE B 1 217 ? 5.07 14.078 13.461 1 98.31 217 ILE B N 1
ATOM 3716 C CA . ILE B 1 217 ? 3.666 13.68 13.406 1 98.31 217 ILE B CA 1
ATOM 3717 C C . ILE B 1 217 ? 3.408 12.555 14.406 1 98.31 217 ILE B C 1
ATOM 3719 O O . ILE B 1 217 ? 2.441 12.609 15.172 1 98.31 217 ILE B O 1
ATOM 3723 N N . PHE B 1 218 ? 4.293 11.562 14.445 1 98.81 218 PHE B N 1
ATOM 3724 C CA . PHE B 1 218 ? 4.152 10.461 15.383 1 98.81 218 PHE B CA 1
ATOM 3725 C C . PHE B 1 218 ? 4.223 10.969 16.828 1 98.81 218 PHE B C 1
ATOM 3727 O O . PHE B 1 218 ? 3.488 10.484 17.688 1 98.81 218 PHE B O 1
ATOM 3734 N N . LYS B 1 219 ? 5.059 11.93 17.047 1 98.5 219 LYS B N 1
ATOM 3735 C CA . LYS B 1 219 ? 5.195 12.531 18.359 1 98.5 219 LYS B CA 1
ATOM 3736 C C . LYS B 1 219 ? 3.924 13.273 18.766 1 98.5 219 LYS B C 1
ATOM 3738 O O . LYS B 1 219 ? 3.4 13.07 19.859 1 98.5 219 LYS B O 1
ATOM 3743 N N . GLN B 1 220 ? 3.369 14.039 17.906 1 98.38 220 GLN B N 1
ATOM 3744 C CA . GLN B 1 220 ? 2.23 14.898 18.219 1 98.38 220 GLN B CA 1
ATOM 3745 C C . GLN B 1 220 ? 0.946 14.078 18.344 1 98.38 220 GLN B C 1
ATOM 3747 O O . GLN B 1 220 ? -0.01 14.516 18.984 1 98.38 220 GLN B O 1
ATOM 3752 N N . ASN B 1 221 ? 0.895 12.992 17.688 1 98.62 221 ASN B N 1
ATOM 3753 C CA . ASN B 1 221 ? -0.292 12.148 17.734 1 98.62 221 ASN B CA 1
ATOM 3754 C C . ASN B 1 221 ? 0.012 10.797 18.375 1 98.62 221 ASN B C 1
ATOM 3756 O O . ASN B 1 221 ? -0.595 9.781 18.016 1 98.62 221 ASN B O 1
ATOM 3760 N N . ARG B 1 222 ? 0.911 10.781 19.281 1 98.56 222 ARG B N 1
ATOM 3761 C CA . ARG B 1 222 ? 1.557 9.617 19.891 1 98.56 222 ARG B CA 1
ATOM 3762 C C . ARG B 1 222 ? 0.523 8.594 20.344 1 98.56 222 ARG B C 1
ATOM 3764 O O . ARG B 1 222 ? 0.562 7.434 19.922 1 98.56 222 ARG B O 1
ATOM 3771 N N . ASP B 1 223 ? -0.425 8.945 21.203 1 98.69 223 ASP B N 1
ATOM 3772 C CA . ASP B 1 223 ? -1.331 7.996 21.828 1 98.69 223 ASP B CA 1
ATOM 3773 C C . ASP B 1 223 ? -2.254 7.344 20.812 1 98.69 223 ASP B C 1
ATOM 3775 O O . ASP B 1 223 ? -2.502 6.137 20.859 1 98.69 223 ASP B O 1
ATOM 3779 N N . ASN B 1 224 ? -2.74 8.148 19.875 1 98.69 224 ASN B N 1
ATOM 3780 C CA . ASN B 1 224 ? -3.611 7.602 18.844 1 98.69 224 ASN B CA 1
ATOM 3781 C C . ASN B 1 224 ? -2.855 6.66 17.906 1 98.69 224 ASN B C 1
ATOM 3783 O O . ASN B 1 224 ? -3.383 5.621 17.5 1 98.69 224 ASN B O 1
ATOM 3787 N N . VAL B 1 225 ? -1.625 7.027 17.594 1 98.81 225 VAL B N 1
ATOM 3788 C CA . VAL B 1 225 ? -0.791 6.191 16.734 1 98.81 225 VAL B CA 1
ATOM 3789 C C . VAL B 1 225 ? -0.521 4.855 17.422 1 98.81 225 VAL B C 1
ATOM 3791 O O . VAL B 1 225 ? -0.651 3.795 16.812 1 98.81 225 VAL B O 1
ATOM 3794 N N . LEU B 1 226 ? -0.181 4.926 18.703 1 98.88 226 LEU B N 1
ATOM 3795 C CA . LEU B 1 226 ? 0.098 3.713 19.469 1 98.88 226 LEU B CA 1
ATOM 3796 C C . LEU B 1 226 ? -1.13 2.809 19.516 1 98.88 226 LEU B C 1
ATOM 3798 O O . LEU B 1 226 ? -1.018 1.591 19.359 1 98.88 226 LEU B O 1
ATOM 3802 N N . GLU B 1 227 ? -2.256 3.414 19.719 1 98.75 227 GLU B N 1
ATOM 3803 C CA . GLU B 1 227 ? -3.49 2.635 19.75 1 98.75 227 GLU B CA 1
ATOM 3804 C C . GLU B 1 227 ? -3.752 1.98 18.391 1 98.75 227 GLU B C 1
ATOM 3806 O O . GLU B 1 227 ? -4.105 0.802 18.328 1 98.75 227 GLU B O 1
ATOM 3811 N N . ALA B 1 228 ? -3.578 2.701 17.297 1 98.75 228 ALA B N 1
ATOM 3812 C CA . ALA B 1 228 ? -3.773 2.174 15.945 1 98.75 228 ALA B CA 1
ATOM 3813 C C . ALA B 1 228 ? -2.809 1.026 15.664 1 98.75 228 ALA B C 1
ATOM 3815 O O . ALA B 1 228 ? -3.201 0.004 15.094 1 98.75 228 ALA B O 1
ATOM 3816 N N . ILE B 1 229 ? -1.533 1.199 16.047 1 98.88 229 ILE B N 1
ATOM 3817 C CA . ILE B 1 229 ? -0.532 0.154 15.875 1 98.88 229 ILE B CA 1
ATOM 3818 C C . ILE B 1 229 ? -0.958 -1.103 16.625 1 98.88 229 ILE B C 1
ATOM 3820 O O . ILE B 1 229 ? -0.919 -2.207 16.078 1 98.88 229 ILE B O 1
ATOM 3824 N N . LYS B 1 230 ? -1.388 -0.915 17.875 1 98.69 230 LYS B N 1
ATOM 3825 C CA . LYS B 1 230 ? -1.795 -2.043 18.719 1 98.69 230 LYS B CA 1
ATOM 3826 C C . LYS B 1 230 ? -2.945 -2.812 18.078 1 98.69 230 LYS B C 1
ATOM 3828 O O . LYS B 1 230 ? -2.943 -4.047 18.062 1 98.69 230 LYS B O 1
ATOM 3833 N N . LYS B 1 231 ? -3.916 -2.096 17.594 1 98.56 231 LYS B N 1
ATOM 3834 C CA . LYS B 1 231 ? -5.062 -2.73 16.953 1 98.56 231 LYS B CA 1
ATOM 3835 C C . LYS B 1 231 ? -4.633 -3.502 15.711 1 98.56 231 LYS B C 1
ATOM 3837 O O . LYS B 1 231 ? -5.129 -4.602 15.453 1 98.56 231 LYS B O 1
ATOM 3842 N N . CYS B 1 232 ? -3.748 -2.955 14.93 1 98.75 232 CYS B N 1
ATOM 3843 C CA . CYS B 1 232 ? -3.27 -3.623 13.727 1 98.75 232 CYS B CA 1
ATOM 3844 C C . CYS B 1 232 ? -2.404 -4.828 14.078 1 98.75 232 CYS B C 1
ATOM 3846 O O . CYS B 1 232 ? -2.49 -5.871 13.43 1 98.75 232 CYS B O 1
ATOM 3848 N N . GLU B 1 233 ? -1.55 -4.66 15.102 1 98.56 233 GLU B N 1
ATOM 3849 C CA . GLU B 1 233 ? -0.724 -5.77 15.578 1 98.56 233 GLU B CA 1
ATOM 3850 C C . GLU B 1 233 ? -1.581 -6.969 15.969 1 98.56 233 GLU B C 1
ATOM 3852 O O . GLU B 1 233 ? -1.219 -8.117 15.688 1 98.56 233 GLU B O 1
ATOM 3857 N N . LYS B 1 234 ? -2.617 -6.691 16.625 1 98.56 234 LYS B N 1
ATOM 3858 C CA . LYS B 1 234 ? -3.521 -7.77 17.016 1 98.56 234 LYS B CA 1
ATOM 3859 C C . LYS B 1 234 ? -4.02 -8.547 15.797 1 98.56 234 LYS B C 1
ATOM 3861 O O . LYS B 1 234 ? -4.09 -9.773 15.828 1 98.56 234 LYS B O 1
ATOM 3866 N N . GLU B 1 235 ? -4.387 -7.852 14.711 1 98.81 235 GLU B N 1
ATOM 3867 C CA . GLU B 1 235 ? -4.82 -8.492 13.469 1 98.81 235 GLU B CA 1
ATOM 3868 C C . GLU B 1 235 ? -3.707 -9.352 12.875 1 98.81 235 GLU B C 1
ATOM 3870 O O . GLU B 1 235 ? -3.945 -10.492 12.469 1 98.81 235 GLU B O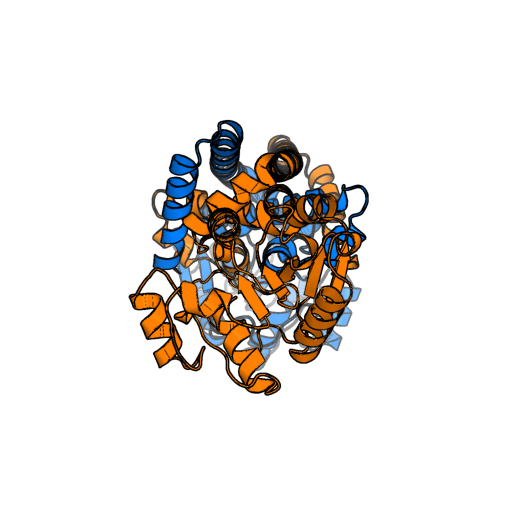 1
ATOM 3875 N N . ILE B 1 236 ? -2.475 -8.812 12.844 1 98.88 236 ILE B N 1
ATOM 3876 C CA . ILE B 1 236 ? -1.337 -9.508 12.25 1 98.88 236 ILE B CA 1
ATOM 3877 C C . ILE B 1 236 ? -1.022 -10.766 13.062 1 98.88 236 ILE B C 1
ATOM 3879 O O . ILE B 1 236 ? -0.801 -11.836 12.5 1 98.88 236 ILE B O 1
ATOM 3883 N N . VAL B 1 237 ? -1.037 -10.617 14.375 1 98.5 237 VAL B N 1
ATOM 3884 C CA . VAL B 1 237 ? -0.741 -11.727 15.273 1 98.5 237 VAL B CA 1
ATOM 3885 C C . VAL B 1 237 ? -1.78 -12.828 15.094 1 98.5 237 VAL B C 1
ATOM 3887 O O . VAL B 1 237 ? -1.438 -14.016 15.086 1 98.5 237 VAL B O 1
ATOM 3890 N N . GLN B 1 238 ? -3.008 -12.477 14.945 1 98.5 238 GLN B N 1
ATOM 3891 C CA . GLN B 1 238 ? -4.07 -13.461 14.758 1 98.5 238 GLN B CA 1
ATOM 3892 C C . GLN B 1 238 ? -3.924 -14.188 13.43 1 98.5 238 GLN B C 1
ATOM 3894 O O . GLN B 1 238 ? -4.09 -15.406 13.352 1 98.5 238 GLN B O 1
ATOM 3899 N N . ALA B 1 239 ? -3.676 -13.453 12.375 1 98.75 239 ALA B N 1
ATOM 3900 C CA . ALA B 1 239 ? -3.432 -14.07 11.078 1 98.75 239 ALA B CA 1
ATOM 3901 C C . ALA B 1 239 ? -2.27 -15.055 11.148 1 98.75 239 ALA B C 1
ATOM 3903 O O . ALA B 1 239 ? -2.367 -16.172 10.648 1 98.75 239 ALA B O 1
ATOM 3904 N N . LYS B 1 240 ? -1.157 -14.602 11.789 1 98.75 240 LYS B N 1
ATOM 3905 C CA . LYS B 1 240 ? 0.016 -15.445 11.969 1 98.75 240 LYS B CA 1
ATOM 3906 C C . LYS B 1 240 ? -0.345 -16.734 12.711 1 98.75 240 LYS B C 1
ATOM 3908 O O . LYS B 1 240 ? 0.086 -17.812 12.32 1 98.75 240 LYS B O 1
ATOM 3913 N N . ALA B 1 241 ? -1.141 -16.609 13.719 1 98.75 241 ALA B N 1
ATOM 3914 C CA . ALA B 1 241 ? -1.548 -17.75 14.516 1 98.75 241 ALA B CA 1
ATOM 3915 C C . ALA B 1 241 ? -2.361 -18.75 13.688 1 98.75 241 ALA B C 1
ATOM 3917 O O . ALA B 1 241 ? -2.174 -19.953 13.797 1 98.75 241 ALA B O 1
ATOM 3918 N N . TRP B 1 242 ? -3.293 -18.266 12.914 1 98.81 242 TRP B N 1
ATOM 3919 C CA . TRP B 1 242 ? -4.094 -19.156 12.07 1 98.81 242 TRP B CA 1
ATOM 3920 C C . TRP B 1 242 ? -3.219 -19.891 11.062 1 98.81 242 TRP B C 1
ATOM 3922 O O . TRP B 1 242 ? -3.408 -21.078 10.828 1 98.81 242 TRP B O 1
ATOM 3932 N N . ILE B 1 243 ? -2.248 -19.156 10.43 1 98.75 243 ILE B N 1
ATOM 3933 C CA . ILE B 1 243 ? -1.333 -19.797 9.484 1 98.75 243 ILE B CA 1
ATOM 3934 C C . ILE B 1 243 ? -0.495 -20.844 10.219 1 98.75 243 ILE B C 1
ATOM 3936 O O . ILE B 1 243 ? -0.361 -21.969 9.742 1 98.75 243 ILE B O 1
ATOM 3940 N N . GLU B 1 244 ? 0.024 -20.484 11.383 1 98.44 244 GLU B N 1
ATOM 3941 C CA . GLU B 1 244 ? 0.865 -21.359 12.18 1 98.44 244 GLU B CA 1
ATOM 3942 C C . GLU B 1 244 ? 0.116 -22.641 12.57 1 98.44 244 GLU B C 1
ATOM 3944 O O . GLU B 1 244 ? 0.699 -23.719 12.594 1 98.44 244 GLU B O 1
ATOM 3949 N N . ASN B 1 245 ? -1.12 -22.562 12.836 1 98.44 245 ASN B N 1
ATOM 3950 C CA . ASN B 1 245 ? -1.926 -23.672 13.328 1 98.44 245 ASN B CA 1
ATOM 3951 C C . ASN B 1 245 ? -2.699 -24.344 12.195 1 98.44 245 ASN B C 1
ATOM 3953 O O . ASN B 1 245 ? -3.586 -25.156 12.453 1 98.44 245 ASN B O 1
ATOM 3957 N N . ASN B 1 246 ? -2.48 -23.953 11 1 98.25 246 ASN B N 1
ATOM 3958 C CA . ASN B 1 246 ? -3.127 -24.5 9.812 1 98.25 246 ASN B CA 1
ATOM 3959 C C . ASN B 1 246 ? -4.641 -24.312 9.859 1 98.25 246 ASN B C 1
ATOM 3961 O O . ASN B 1 246 ? -5.395 -25.188 9.43 1 98.25 246 ASN B O 1
ATOM 3965 N N . ASP B 1 247 ? -5.062 -23.297 10.547 1 98.5 247 ASP B N 1
ATOM 3966 C CA . ASP B 1 247 ? -6.477 -22.922 10.562 1 98.5 247 ASP B CA 1
ATOM 3967 C C . ASP B 1 247 ? -6.812 -21.969 9.422 1 98.5 247 ASP B C 1
ATOM 3969 O O . ASP B 1 247 ? -7.129 -20.797 9.656 1 98.5 247 ASP B O 1
ATOM 3973 N N . TYR B 1 248 ? -6.867 -22.5 8.266 1 98.25 248 TYR B N 1
ATOM 3974 C CA . TYR B 1 248 ? -7.012 -21.672 7.07 1 98.25 248 TYR B CA 1
ATOM 3975 C C . TYR B 1 248 ? -8.461 -21.266 6.863 1 98.25 248 TYR B C 1
ATOM 3977 O O . TYR B 1 248 ? -8.75 -20.297 6.148 1 98.25 248 TYR B O 1
ATOM 3985 N N . GLU B 1 249 ? -9.406 -21.922 7.473 1 98.19 249 GLU B N 1
ATOM 3986 C CA . GLU B 1 249 ? -10.805 -21.5 7.402 1 98.19 249 GLU B CA 1
ATOM 3987 C C . GLU B 1 249 ? -11.023 -20.203 8.148 1 98.19 249 GLU B C 1
ATOM 3989 O O . GLU B 1 249 ? -11.664 -19.281 7.629 1 98.19 249 GLU B O 1
ATOM 3994 N N . SER B 1 250 ? -10.453 -20.109 9.375 1 98.69 250 SER B N 1
ATOM 3995 C CA . SER B 1 250 ? -10.539 -18.859 10.133 1 98.69 250 SER B CA 1
ATOM 3996 C C . SER B 1 250 ? -9.797 -17.734 9.414 1 98.69 250 SER B C 1
ATOM 3998 O O . SER B 1 250 ? -10.266 -16.594 9.398 1 98.69 250 SER B O 1
ATOM 4000 N N . LEU B 1 251 ? -8.695 -18.125 8.812 1 98.81 251 LEU B N 1
ATOM 4001 C CA . LEU B 1 251 ? -7.934 -17.141 8.047 1 98.81 251 LEU B CA 1
ATOM 4002 C C . LEU B 1 251 ? -8.758 -16.594 6.883 1 98.81 251 LEU B C 1
ATOM 4004 O O . LEU B 1 251 ? -8.773 -15.391 6.637 1 98.81 251 LEU B O 1
ATOM 4008 N N . ALA B 1 252 ? -9.438 -17.484 6.195 1 98.75 252 ALA B N 1
ATOM 4009 C CA . ALA B 1 252 ? -10.273 -17.094 5.062 1 98.75 252 ALA B CA 1
ATOM 4010 C C . ALA B 1 252 ? -11.414 -16.172 5.516 1 98.75 252 ALA B C 1
ATOM 4012 O O . ALA B 1 252 ? -11.75 -15.211 4.828 1 98.75 252 ALA B O 1
ATOM 4013 N N . GLU B 1 253 ? -12.008 -16.453 6.645 1 98.69 253 GLU B N 1
ATOM 4014 C CA . GLU B 1 253 ? -13.07 -15.617 7.188 1 98.69 253 GLU B CA 1
ATOM 4015 C C . GLU B 1 253 ? -12.562 -14.219 7.531 1 98.69 253 GLU B C 1
ATOM 4017 O O . GLU B 1 253 ? -13.242 -13.227 7.281 1 98.69 253 GLU B O 1
ATOM 4022 N N . TRP B 1 254 ? -11.406 -14.25 8.094 1 98.81 254 TRP B N 1
ATOM 4023 C CA . TRP B 1 254 ? -10.742 -13 8.445 1 98.81 254 TRP B CA 1
ATOM 4024 C C . TRP B 1 254 ? -10.484 -12.156 7.199 1 98.81 254 TRP B C 1
ATOM 4026 O O . TRP B 1 254 ? -10.727 -10.953 7.195 1 98.81 254 TRP B O 1
ATOM 4036 N N . MET B 1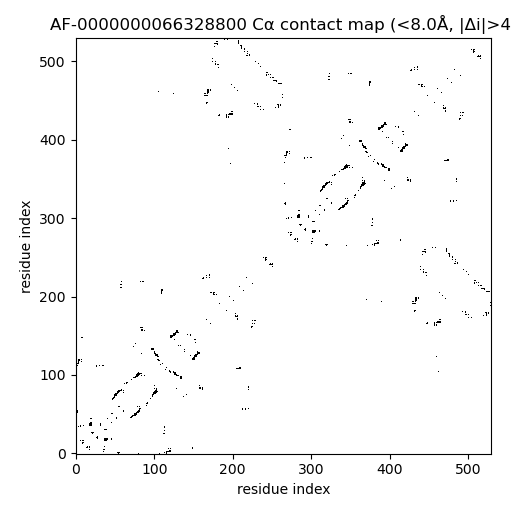 255 ? -10.039 -12.773 6.113 1 98.81 255 MET B N 1
ATOM 4037 C CA . MET B 1 255 ? -9.797 -12.078 4.859 1 98.81 255 MET B CA 1
ATOM 4038 C C . MET B 1 255 ? -11.102 -11.609 4.227 1 98.81 255 MET B C 1
ATOM 4040 O O . MET B 1 255 ? -11.172 -10.516 3.668 1 98.81 255 MET B O 1
ATOM 4044 N N . ALA B 1 256 ? -12.102 -12.414 4.359 1 98.56 256 ALA B N 1
ATOM 4045 C CA . ALA B 1 256 ? -13.414 -12.047 3.83 1 98.56 256 ALA B CA 1
ATOM 4046 C C . ALA B 1 256 ? -13.961 -10.805 4.527 1 98.56 256 ALA B C 1
ATOM 4048 O O . ALA B 1 256 ? -14.594 -9.961 3.893 1 98.56 256 ALA B O 1
ATOM 4049 N N . GLN B 1 257 ? -13.727 -10.734 5.828 1 98.5 257 GLN B N 1
ATOM 4050 C CA . GLN B 1 257 ? -14.117 -9.539 6.566 1 98.5 257 GLN B CA 1
ATOM 4051 C C . GLN B 1 257 ? -13.414 -8.297 6.031 1 98.5 257 GLN B C 1
ATOM 4053 O O . GLN B 1 257 ? -14.031 -7.246 5.871 1 98.5 257 GLN B O 1
ATOM 4058 N N . ALA B 1 258 ? -12.156 -8.438 5.754 1 98.56 258 ALA B N 1
ATOM 4059 C CA . ALA B 1 258 ? -11.375 -7.324 5.23 1 98.56 258 ALA B CA 1
ATOM 4060 C C . ALA B 1 258 ? -11.891 -6.887 3.863 1 98.56 258 ALA B C 1
ATOM 4062 O O . ALA B 1 258 ? -11.836 -5.703 3.52 1 98.56 258 ALA B O 1
ATOM 4063 N N . ASN B 1 259 ? -12.438 -7.828 3.057 1 97.88 259 ASN B N 1
ATOM 4064 C CA . ASN B 1 259 ? -12.984 -7.527 1.736 1 97.88 259 ASN B CA 1
ATOM 4065 C C . ASN B 1 259 ? -14.094 -6.488 1.812 1 97.88 259 ASN B C 1
ATOM 4067 O O . ASN B 1 259 ? -14.359 -5.781 0.836 1 97.88 259 ASN B O 1
ATOM 4071 N N . LYS B 1 260 ? -14.727 -6.371 2.945 1 97.19 260 LYS B N 1
ATOM 4072 C CA . LYS B 1 260 ? -15.867 -5.465 3.111 1 97.19 260 LYS B CA 1
ATOM 4073 C C . LYS B 1 260 ? -15.422 -4.008 3.039 1 97.19 260 LYS B C 1
ATOM 4075 O O . LYS B 1 260 ? -16.25 -3.107 2.885 1 97.19 260 LYS B O 1
ATOM 4080 N N . LEU B 1 261 ? -14.102 -3.803 3.191 1 96.88 261 LEU B N 1
ATOM 4081 C CA . LEU B 1 261 ? -13.57 -2.449 3.068 1 96.88 261 LEU B CA 1
ATOM 4082 C C . LEU B 1 261 ? -13.984 -1.821 1.741 1 96.88 261 LEU B C 1
ATOM 4084 O O . LEU B 1 261 ? -14.219 -0.614 1.669 1 96.88 261 LEU B O 1
ATOM 4088 N N . GLN B 1 262 ? -14.109 -2.623 0.699 1 91.25 262 GLN B N 1
ATOM 4089 C CA . GLN B 1 262 ? -14.406 -2.152 -0.651 1 91.25 262 GLN B CA 1
ATOM 4090 C C . GLN B 1 262 ? -15.82 -1.582 -0.74 1 91.25 262 GLN B C 1
ATOM 4092 O O . GLN B 1 262 ? -16.141 -0.836 -1.669 1 91.25 262 GLN B O 1
ATOM 4097 N N . GLU B 1 263 ? -16.641 -1.961 0.175 1 89.5 263 GLU B N 1
ATOM 4098 C CA . GLU B 1 263 ? -17.984 -1.414 0.212 1 89.5 263 GLU B CA 1
ATOM 4099 C C . GLU B 1 263 ? -17.984 0.07 0.564 1 89.5 263 GLU B C 1
ATOM 4101 O O . GLU B 1 263 ? -18.953 0.783 0.314 1 89.5 263 GLU B O 1
ATOM 4106 N N . PHE B 1 264 ? -16.875 0.516 1.1 1 85.88 264 PHE B N 1
ATOM 4107 C CA . PHE B 1 264 ? -16.781 1.896 1.561 1 85.88 264 PHE B CA 1
ATOM 4108 C C . PHE B 1 264 ? -15.883 2.715 0.637 1 85.88 264 PHE B C 1
ATOM 4110 O O . PHE B 1 264 ? -15.781 3.934 0.788 1 85.88 264 PHE B O 1
ATOM 4117 N N . MET B 1 265 ? -15.156 2.049 -0.218 1 78.81 265 MET B N 1
ATOM 4118 C CA . MET B 1 265 ? -14.18 2.748 -1.05 1 78.81 265 MET B CA 1
ATOM 4119 C C . MET B 1 265 ? -14.531 2.611 -2.529 1 78.81 265 MET B C 1
ATOM 4121 O O . MET B 1 265 ? -15.062 1.582 -2.953 1 78.81 265 MET B O 1
#

Foldseek 3Di:
DQLQLLLLLVVLPPDPFFEDEDPDVVLQVLSVVVVSGPYYDDPVVQLADQEHEAEDFLVVLLVSQVVSPPHDQRHAYEYQYQAFPLSLVSHDPVCQQRYKYKHWPQDFQDDTNVRHDHLSQAQTEMETAPNVRYHPNNVVVVVCSSVSSNHHYDYDHRVVSLLVCLQVPLLLLVQLLVLVVVLVVDPCSVVVVVPDDPVNCVSNRNNSHDPVRSVSSCVNSVVSNVVNNVVVVVLVVVLVVCVVVVVVVVNVVSVVVVVCVVVVD/DQLQLLLLLVVLPPDPFFEDEDPDVVLQVLSVVVVSGPYYDDPVVLLADQEHEAEDFLVVLLVSQVVSPPHDQNHAYEYQYQAFPLSLVSHDPVCQQRYKYKHWPQDFQDDTNVRHDHLSQAQTEMEIAPNVRYHPNNVVVVVCSSVSSNHHYDYDHRVVSLLVCLQVPLLLLVQLLVLVVVLVVDPCSVVVVVPDDPVNCVSNRNNSHDPVRSVSSCVNSVVSNVVNNVVVVVLVVVLVVCVVVVVVVVNVVSVVVVVCVVVVD

Organism: Helicobacter pylori (strain ATCC 700392 / 26695) (NCBI:txid85962)

Nearest PDB structures (foldseek):
  3ggp-assembly2_D  TM=9.044E-01  e=6.456E-22  Aquifex aeolicus
  2g5c-assembly1_A  TM=9.002E-01  e=2.284E-21  Aquifex aeolicus VF5
  7mqv-assembly1_B  TM=9.025E-01  e=1.128E-18  Bacillus anthracis
  5uyy-assembly2_D  TM=8.692E-01  e=2.248E-18  Bacillus anthracis
  2f1k-assembly2_C  TM=7.795E-01  e=8.968E-19  Synechocystis sp. PCC 6803

Sequence (530 aa):
MGGSLGLALQEWGRFKSVIGYDHNALHAKLALTLGLVDECVGFEKILECDVIFLAIPVEGIIGCLKKMTSIKKSATIIDLGGAKAQIIRNIPKSIRKNFIAAHPMCGTEFYGPKASVKGLYENALVILCDLEDSGTEQVEIAKEIFLGVKARLIKMKSNEHDTHVAYISHLPHVLSYALANSVLKQNDPEMILSLAGGGFRDMSRLSKSSPLMWKDIFKQNRDNVLEAIKKCEKEIVQAKAWIENNDYESLAEWMAQANKLQEFMMGGSLGLALQEWGRFKSVIGYDHNALHAKLALTLGLVDECVGFEKILECDVIFLAIPVEGIIGCLKKMTSIKKSATIIDLGGAKAQIIRNIPKSIRKNFIAAHPMCGTEFYGPKASVKGLYENALVILCDLEDSGTEQVEIAKEIFLGVKARLIKMKSNEHDTHVAYISHLPHVLSYALANSVLKQNDPEMILSLAGGGFRDMSRLSKSSPLMWKDIFKQNRDNVLEAIKKCEKEIVQAKAWIENNDYESLAEWMAQANKLQEFM

pLDDT: mean 97.33, std 2.28, range [78.81, 98.94]

InterPro domains:
  IPR003099 Prephenate dehydrogenase [PS51176] (1-265)
  IPR008927 6-phosphogluconate dehydrogenase-like, C-terminal domain superfamily [SSF48179] (159-264)
  IPR036291 NAD(P)-binding domain superfamily [SSF51735] (1-153)
  IPR046825 Prephenate dehydrogenase, dimerization domain [PF20463] (158-257)
  IPR046826 Prephenate dehydrogenase, nucleotide-binding domain [PF02153] (5-154)
  IPR050812 Prephenate/Arogenate Dehydrogenase [PTHR21363] (1-260)

Radius of gyration: 26.84 Å; Cα contacts (8 Å, |Δi|>4): 933; chains: 2; bounding box: 41×81×59 Å

Solvent-accessible surface area (backbone atoms only — not comparable to full-atom values): 27234 Å² total; per-residue (Å²): 102,46,38,21,46,33,40,37,47,58,70,60,56,82,59,96,71,50,68,40,71,54,94,48,62,67,49,37,53,44,24,49,74,72,55,26,31,77,41,74,52,58,71,74,62,54,49,69,41,62,65,38,76,41,64,51,47,48,60,51,45,42,57,50,47,74,68,60,80,77,58,54,84,81,22,25,36,34,37,50,28,94,47,43,47,56,45,61,73,51,48,51,78,93,49,34,39,24,40,43,49,30,31,63,48,54,74,71,44,62,70,66,48,85,51,42,40,89,64,50,44,52,73,20,45,30,39,39,29,52,63,86,62,26,30,71,67,33,51,52,50,51,50,51,50,44,48,58,42,39,30,40,81,48,77,48,48,31,64,57,48,39,49,38,40,10,57,38,45,51,35,50,37,54,51,7,25,19,52,33,40,45,43,64,70,40,97,54,32,69,63,41,53,73,64,49,32,69,68,31,50,46,34,34,49,48,14,53,33,56,31,72,48,48,41,37,44,50,61,62,38,38,70,41,34,52,50,35,45,51,48,26,48,52,42,46,52,49,50,50,48,24,63,73,67,68,34,48,66,62,43,26,52,54,31,49,57,12,33,53,52,56,80,73,98,101,47,36,22,45,32,40,38,48,59,70,60,56,81,59,96,70,51,70,39,70,51,94,50,62,68,48,37,53,46,25,48,76,73,55,26,33,78,43,73,51,57,71,74,63,54,48,71,43,61,65,40,75,42,66,53,46,50,62,53,44,42,57,49,47,73,67,61,79,76,58,56,85,81,23,25,36,34,37,48,30,93,49,42,48,56,47,62,73,50,49,51,77,93,47,34,38,25,40,43,47,31,28,64,47,57,75,69,44,62,73,65,45,88,51,41,38,87,65,49,45,51,72,20,46,30,39,38,30,52,64,86,62,26,29,70,68,34,52,51,51,52,51,52,50,43,49,61,42,39,30,39,80,47,77,48,48,31,65,58,50,40,49,38,43,12,56,36,46,51,34,48,38,52,51,7,24,18,51,34,38,43,43,62,70,41,97,54,33,68,64,41,52,73,61,47,31,71,68,32,49,46,35,33,49,48,14,53,32,57,30,72,48,48,40,40,43,49,60,63,39,37,70,40,35,52,51,37,45,51,48,28,47,52,41,46,52,50,50,50,48,24,61,75,67,69,35,48,67,62,42,26,51,53,33,50,58,12,33,54,52,55,79,74,100